Protein 7F61 (pdb70)

Sequence (407 aa):
RGFSAAWTAVLAALMALLIVATVLGNALVMLAFVADSSLRTQNNFFLLNLAISDFLVGAFCIPLYVPYVLTGRWTFGRGLCKLWLVVDYLLCTSKAFNIVLISYDRFLSVTRAVSYRAQQGDTRRAVRKMLLVWVLAFLLYGPAILSWEYLSGGSSIPEGHCYAEFFYNWYFLITASTLEFFTPFLSVTFFNLSIYLNIQRRTRLRLDGAREAAGRFRLSRDRKVAKSLAVIVSIFGLCWAPYTLLMIIRAACHGHCVPDYWYETSFWLLWANSAVNPVLYPLCHHSFRRAFTKLLCPQKLADLEDNWETLNDNLKVIEKADNAAQVKDALTKMRAAALDAQKATPPKLEDKSPDSPEMKDFRHGFDILVGQIDDALKLANEGKVKEAQAAAEQLKTTRNAYIQKYL

Radius of gyration: 27.39 Å; Cα contacts (8 Å, |Δi|>4): 488; chains: 2; bounding box: 40×100×42 Å

Organism: Homo sapiens (NCBI:txid9606)

InterPro domains:
  IPR000276 G protein-coupled receptor, rhodopsin-like [PF00001] (51-412)
  IPR000276 G protein-coupled receptor, rhodopsin-like [PR00237] (36-60)
  IPR000276 G protein-coupled receptor, rhodopsin-like [PR00237] (69-90)
  IPR000276 G protein-coupled receptor, rhodopsin-like [PR00237] (114-136)
  IPR000276 G protein-coupled receptor, rhodopsin-like [PR00237] (151-172)
  IPR000276 G protein-coupled receptor, rhodopsin-like [PR00237] (199-222)
  IPR000276 G protein-coupled receptor, rhodopsin-like [PR00237] (356-380)
  IPR000276 G protein-coupled receptor, rhodopsin-like [PR00237] (394-420)
  IPR000276 G protein-coupled receptor, rhodopsin-like [PS00237] (120-136)
  IPR003980 Histamine H3 receptor [PR01471] (1-19)
  IPR003980 Histamine H3 receptor [PR01471] (20-38)
  IPR003980 Histamine H3 receptor [PR01471] (167-187)
  IPR003980 Histamine H3 receptor [PR01471] (188-206)
  IPR003980 Histamine H3 receptor [PR01471] (241-256)
  IPR003980 Histamine H3 receptor [PR01471] (258-273)
  IPR003980 Histamine H3 receptor [PR01471] (324-350)
  IPR003980 Histamine H3 receptor [PR01471] (376-392)
  IPR017452 GPCR, rhodopsin-like, 7TM [PS50262] (51-412)

Structure (mmCIF, N/CA/C/O backbone):
data_7F61
#
_entry.id   7F61
#
_cell.length_a   71.124
_cell.length_b   165.624
_cell.length_c   42.651
_cell.angle_alpha   90.000
_cell.angle_beta   90.000
_cell.angle_gamma   90.000
#
_symmetry.space_group_name_H-M   'P 21 21 2'
#
loop_
_entity.id
_entity.type
_entity.pdbx_description
1 polymer 'Histamine H3 receptor'
2 polymer 'Soluble cytochrome b562'
3 non-polymer N-ethyl-3-fluoranyl-3-[3-fluoranyl-4-(pyrrolidin-1-ylmethyl)phenyl]cyclobutane-1-carboxamide
4 non-polymer CHOLESTEROL
5 water water
#
loop_
_atom_site.group_PDB
_atom_site.id
_atom_site.type_symbol
_atom_site.label_atom_id
_atom_site.label_alt_id
_atom_site.label_comp_id
_atom_site.label_asym_id
_atom_site.label_entity_id
_atom_site.label_seq_id
_atom_site.pdbx_PDB_ins_code
_atom_site.Cartn_x
_atom_site.Cartn_y
_atom_site.Cartn_z
_atom_site.occupancy
_atom_site.B_iso_or_equiv
_atom_site.auth_seq_id
_atom_site.auth_comp_id
_atom_site.auth_asym_id
_atom_site.auth_atom_id
_atom_site.pdbx_PDB_model_num
ATOM 1 N N . ARG A 1 1 ? -11.626 63.134 -3.912 1.000 49.270 27 ARG A N 1
ATOM 2 C CA . ARG A 1 1 ? -10.794 61.962 -3.577 1.000 44.840 27 ARG A CA 1
ATOM 3 C C . ARG A 1 1 ? -10.015 61.615 -4.833 1.000 40.730 27 ARG A C 1
ATOM 4 O O . ARG A 1 1 ? -9.602 62.549 -5.532 1.000 44.200 27 ARG A O 1
ATOM 12 N N . GLY A 1 2 ? -9.840 60.330 -5.109 1.000 40.750 28 GLY A N 1
ATOM 13 C CA . GLY A 1 2 ? -9.144 59.848 -6.315 1.000 44.490 28 GLY A CA 1
ATOM 14 C C . GLY A 1 2 ? -7.626 59.865 -6.188 1.000 44.360 28 GLY A C 1
ATOM 15 O O . GLY A 1 2 ? -7.079 60.042 -5.076 1.000 45.120 28 GLY A O 1
ATOM 16 N N . PHE A 1 3 ? -6.957 59.695 -7.324 1.000 47.290 29 PHE A N 1
ATOM 17 C CA . PHE A 1 3 ? -5.526 59.317 -7.412 1.000 43.210 29 PHE A CA 1
ATOM 18 C C . PHE A 1 3 ? -4.885 59.994 -8.624 1.000 37.630 29 PHE A C 1
ATOM 19 O O . PHE A 1 3 ? -5.542 60.174 -9.649 1.000 32.740 29 PHE A O 1
ATOM 27 N N . SER A 1 4 ? -3.613 60.352 -8.481 1.000 40.290 30 SER A N 1
ATOM 28 C CA . SER A 1 4 ? -2.713 60.805 -9.579 1.000 39.800 30 SER A CA 1
ATOM 29 C C . SER A 1 4 ? -2.636 59.737 -10.680 1.000 34.680 30 SER A C 1
ATOM 30 O O . SER A 1 4 ? -2.866 58.562 -10.375 1.000 32.330 30 SER A O 1
ATOM 33 N N . ALA A 1 5 ? -2.270 60.152 -11.898 1.000 36.520 31 ALA A N 1
ATOM 34 C CA . ALA A 1 5 ? -2.081 59.307 -13.102 1.000 35.270 31 ALA A CA 1
ATOM 35 C C . ALA A 1 5 ? -1.265 58.061 -12.750 1.000 37.050 31 ALA A C 1
ATOM 36 O O . ALA A 1 5 ? -1.769 56.943 -12.990 1.000 40.860 31 ALA A O 1
ATOM 38 N N . ALA A 1 6 ? -0.074 58.255 -12.168 1.000 38.020 32 ALA A N 1
ATOM 39 C CA . ALA A 1 6 ? 0.873 57.187 -11.762 1.000 36.860 32 ALA A CA 1
ATOM 40 C C . ALA A 1 6 ? 0.149 56.155 -10.890 1.000 37.380 32 ALA A C 1
ATOM 41 O O . ALA A 1 6 ? 0.324 54.962 -11.161 1.000 39.310 32 ALA A O 1
ATOM 43 N N . TRP A 1 7 ? -0.638 56.581 -9.891 1.000 37.010 33 TRP A N 1
ATOM 44 C CA . TRP A 1 7 ? -1.317 55.631 -8.964 1.000 36.880 33 TRP A CA 1
ATOM 45 C C . TRP A 1 7 ? -2.538 55.016 -9.639 1.000 35.740 33 TRP A C 1
ATOM 46 O O . TRP A 1 7 ? -2.782 53.809 -9.407 1.000 35.400 33 TRP A O 1
ATOM 57 N N . THR A 1 8 ? -3.267 55.754 -10.472 1.000 33.830 34 THR A N 1
ATOM 58 C CA . THR A 1 8 ? -4.478 55.137 -11.055 1.000 34.550 34 THR A CA 1
ATOM 59 C C . THR A 1 8 ? -4.014 54.014 -11.987 1.000 35.850 34 THR A C 1
ATOM 60 O O . THR A 1 8 ? -4.621 52.945 -11.909 1.000 42.580 34 THR A O 1
ATOM 64 N N . ALA A 1 9 ? -2.925 54.207 -12.740 1.000 38.090 35 ALA A N 1
ATOM 65 C CA . ALA A 1 9 ? -2.323 53.202 -13.666 1.000 38.810 35 ALA A CA 1
ATOM 66 C C . ALA A 1 9 ? -1.966 51.886 -12.946 1.000 34.720 35 ALA A C 1
ATOM 67 O O . ALA A 1 9 ? -2.245 50.813 -13.500 1.000 31.440 35 ALA A O 1
ATOM 69 N N . VAL A 1 10 ? -1.377 51.945 -11.754 1.000 36.240 36 VAL A N 1
ATOM 70 C CA . VAL A 1 10 ? -1.040 50.725 -10.947 1.000 40.210 36 VAL A CA 1
ATOM 71 C C . VAL A 1 10 ? -2.317 50.093 -10.351 1.000 38.320 36 VAL A C 1
ATOM 72 O O . VAL A 1 10 ? -2.411 48.844 -10.311 1.000 37.680 36 VAL A O 1
ATOM 76 N N . LEU A 1 11 ? -3.244 50.899 -9.842 1.000 33.670 37 LEU A N 1
ATOM 77 C CA . LEU A 1 11 ? -4.483 50.354 -9.231 1.000 36.340 37 LEU A CA 1
ATOM 78 C C . LEU A 1 11 ? -5.406 49.800 -10.335 1.000 33.760 37 LEU A C 1
ATOM 79 O O . LEU A 1 11 ? -5.944 48.693 -10.148 1.000 29.100 37 LEU A O 1
ATOM 84 N N . ALA A 1 12 ? -5.548 50.483 -11.471 1.000 33.220 38 ALA A N 1
ATOM 85 C CA . ALA A 1 12 ? -6.449 50.017 -12.557 1.000 34.350 38 ALA A CA 1
ATOM 86 C C . ALA A 1 12 ? -5.970 48.627 -12.995 1.000 35.230 38 ALA A C 1
ATOM 87 O O . ALA A 1 12 ? -6.810 47.713 -13.116 1.000 38.280 38 ALA A O 1
ATOM 89 N N . ALA A 1 13 ? -4.656 48.455 -13.159 1.000 36.190 39 ALA A N 1
ATOM 90 C CA . ALA A 1 13 ? -4.024 47.186 -13.590 1.000 33.550 39 ALA A CA 1
ATOM 91 C C . ALA A 1 13 ? -4.480 46.093 -12.632 1.000 31.240 39 ALA A C 1
ATOM 92 O O . ALA A 1 13 ? -4.921 45.055 -13.096 1.000 35.380 39 ALA A O 1
ATOM 94 N N . LEU A 1 14 ? -4.379 46.354 -11.334 1.000 30.870 40 LEU A N 1
ATOM 95 C CA . LEU A 1 14 ? -4.647 45.364 -10.262 1.000 31.090 40 LEU A CA 1
ATOM 96 C C . LEU A 1 14 ? -6.152 45.078 -10.168 1.000 29.200 40 LEU A C 1
ATOM 97 O O . LEU A 1 14 ? -6.516 43.919 -9.938 1.000 28.940 40 LEU A O 1
ATOM 102 N N . MET A 1 15 ? -6.978 46.117 -10.272 1.000 30.720 41 MET A N 1
ATOM 103 C CA . MET A 1 15 ? -8.466 46.051 -10.210 1.000 30.540 41 MET A CA 1
ATOM 104 C C . MET A 1 15 ? -8.968 45.166 -11.349 1.000 31.570 41 MET A C 1
ATOM 105 O O . MET A 1 15 ? -9.923 44.381 -11.125 1.000 30.780 41 MET A O 1
ATOM 110 N N . ALA A 1 16 ? -8.303 45.268 -12.506 1.000 30.270 42 ALA A N 1
ATOM 111 C CA . ALA A 1 16 ? -8.635 44.552 -13.755 1.000 28.990 42 ALA A CA 1
ATOM 112 C C . ALA A 1 16 ? -8.342 43.060 -13.561 1.000 28.840 42 ALA A C 1
ATOM 113 O O . ALA A 1 16 ? -9.224 42.243 -13.837 1.000 32.020 42 ALA A O 1
ATOM 115 N N . LEU A 1 17 ? -7.156 42.714 -13.073 1.000 31.200 43 LEU A N 1
ATOM 116 C CA . LEU A 1 17 ? -6.757 41.306 -12.808 1.000 34.570 43 LEU A CA 1
ATOM 117 C C . LEU A 1 17 ? -7.800 40.662 -11.905 1.000 31.720 43 LEU A C 1
ATOM 118 O O . LEU A 1 17 ? -8.172 39.511 -12.167 1.000 32.830 43 LEU A O 1
ATOM 123 N N . LEU A 1 18 ? -8.207 41.374 -10.854 1.000 30.030 44 LEU A N 1
ATOM 124 C CA . LEU A 1 18 ? -9.227 40.883 -9.894 1.000 30.340 44 LEU A CA 1
ATOM 125 C C . LEU A 1 18 ? -10.534 40.643 -10.673 1.000 29.930 44 LEU A C 1
ATOM 126 O O . LEU A 1 18 ? -11.120 39.550 -10.554 1.000 27.090 44 LEU A O 1
ATOM 131 N N . ILE A 1 19 ? -10.953 41.614 -11.481 1.000 27.320 45 ILE A N 1
ATOM 132 C CA . ILE A 1 19 ? -12.166 41.445 -12.317 1.000 28.500 45 ILE A CA 1
ATOM 133 C C . ILE A 1 19 ? -11.996 40.155 -13.125 1.000 27.860 45 ILE A C 1
ATOM 134 O O . ILE A 1 19 ? -12.857 39.260 -12.996 1.000 28.020 45 ILE A O 1
ATOM 139 N N . VAL A 1 20 ? -10.922 40.032 -13.906 1.000 27.900 46 VAL A N 1
ATOM 140 C CA . VAL A 1 20 ? -10.803 38.893 -14.869 1.000 29.990 46 VAL A CA 1
ATOM 141 C C . VAL A 1 20 ? -10.833 37.584 -14.058 1.000 29.170 46 VAL A C 1
ATOM 142 O O . VAL A 1 20 ? -11.543 36.627 -14.454 1.000 28.570 46 VAL A O 1
ATOM 146 N N . ALA A 1 21 ? -10.098 37.556 -12.950 1.000 27.320 47 ALA A N 1
ATOM 147 C CA . ALA A 1 21 ? -9.944 36.372 -12.091 1.000 27.380 47 ALA A CA 1
ATOM 148 C C . ALA A 1 21 ? -11.313 35.947 -11.557 1.000 28.660 47 ALA A C 1
ATOM 149 O O . ALA A 1 21 ? -11.595 34.747 -11.589 1.000 29.420 47 ALA A O 1
ATOM 151 N N . THR A 1 22 ? -12.129 36.897 -11.084 1.000 33.160 48 THR A N 1
ATOM 152 C CA . THR A 1 22 ? -13.464 36.652 -10.452 1.000 34.580 48 THR A CA 1
ATOM 153 C C . THR A 1 22 ? -14.418 36.122 -11.522 1.000 35.730 48 THR A C 1
ATOM 154 O O . THR A 1 22 ? -15.072 35.089 -11.295 1.000 36.090 48 THR A O 1
ATOM 158 N N . VAL A 1 23 ? -14.469 36.825 -12.651 1.000 36.080 49 VAL A N 1
ATOM 159 C CA . VAL A 1 23 ? -15.360 36.502 -13.796 1.000 35.140 49 VAL A CA 1
ATOM 160 C C . VAL A 1 23 ? -14.967 35.139 -14.375 1.000 33.700 49 VAL A C 1
ATOM 161 O O . VAL A 1 23 ? -15.853 34.278 -14.444 1.000 32.570 49 VAL A O 1
ATOM 165 N N . LEU A 1 24 ? -13.705 34.933 -14.755 1.000 33.990 50 LEU A N 1
ATOM 166 C CA . LEU A 1 24 ? -13.282 33.643 -15.369 1.000 38.870 50 LEU A CA 1
ATOM 167 C C . LEU A 1 24 ? -13.536 32.511 -14.365 1.000 38.180 50 LEU A C 1
ATOM 168 O O . LEU A 1 24 ? -14.191 31.523 -14.770 1.000 41.750 50 LEU A O 1
ATOM 173 N N . GLY A 1 25 ? -13.107 32.689 -13.109 1.000 34.730 51 GLY A N 1
ATOM 174 C CA . GLY A 1 25 ? -13.219 31.700 -12.024 1.000 34.930 51 GLY A CA 1
ATOM 175 C C . GLY A 1 25 ? -14.644 31.207 -11.821 1.000 34.570 51 GLY A C 1
ATOM 176 O O . GLY A 1 25 ? -14.835 29.994 -11.660 1.000 38.430 51 GLY A O 1
ATOM 177 N N . ASN A 1 26 ? -15.631 32.095 -11.831 1.000 32.950 52 ASN A N 1
ATOM 178 C CA . ASN A 1 26 ? -17.047 31.724 -11.568 1.000 33.470 52 ASN A CA 1
ATOM 179 C C . ASN A 1 26 ? -17.767 31.270 -12.844 1.000 31.710 52 ASN A C 1
ATOM 180 O O . ASN A 1 26 ? -18.670 30.425 -12.718 1.000 32.720 52 ASN A O 1
ATOM 185 N N . ALA A 1 27 ? -17.401 31.790 -14.014 1.000 30.430 53 ALA A N 1
ATOM 186 C CA . ALA A 1 27 ? -17.858 31.235 -15.312 1.000 33.570 53 ALA A CA 1
ATOM 187 C C . ALA A 1 27 ? -17.417 29.769 -15.386 1.000 34.580 53 ALA A C 1
ATOM 188 O O . ALA A 1 27 ? -18.256 28.900 -15.670 1.000 35.210 53 ALA A O 1
ATOM 190 N N . LEU A 1 28 ? -16.140 29.503 -15.124 1.000 32.600 54 LEU A N 1
ATOM 191 C CA . LEU A 1 28 ? -15.617 28.119 -15.131 1.000 32.540 54 LEU A CA 1
ATOM 192 C C . LEU A 1 28 ? -16.445 27.280 -14.158 1.000 31.130 54 LEU A C 1
ATOM 193 O O . LEU A 1 28 ? -16.745 26.140 -14.478 1.000 29.390 54 LEU A O 1
ATOM 198 N N . VAL A 1 29 ? -16.770 27.802 -12.977 1.000 32.460 55 VAL A N 1
ATOM 199 C CA . VAL A 1 29 ? -17.541 27.003 -11.982 1.000 30.880 55 VAL A CA 1
ATOM 200 C C . VAL A 1 29 ? -18.910 26.716 -12.613 1.000 28.390 55 VAL A C 1
ATOM 201 O O . VAL A 1 29 ? -19.260 25.559 -12.656 1.000 30.070 55 VAL A O 1
ATOM 205 N N . MET A 1 30 ? -19.599 27.717 -13.156 1.000 26.010 56 MET A N 1
ATOM 206 C CA . MET A 1 30 ? -20.943 27.558 -13.779 1.000 27.310 56 MET A CA 1
ATOM 207 C C . MET A 1 30 ? -20.898 26.577 -14.973 1.000 29.660 56 MET A C 1
ATOM 208 O O . MET A 1 30 ? -21.733 25.655 -15.013 1.000 30.450 56 MET A O 1
ATOM 213 N N . LEU A 1 31 ? -19.909 26.680 -15.859 1.000 32.300 57 LEU A N 1
ATOM 214 C CA . LEU A 1 31 ? -19.694 25.721 -16.976 1.000 35.600 57 LEU A CA 1
ATOM 215 C C . LEU A 1 31 ? -19.475 24.275 -16.477 1.000 35.990 57 LEU A C 1
ATOM 216 O O . LEU A 1 31 ? -19.706 23.333 -17.271 1.000 38.600 57 LEU A O 1
ATOM 221 N N . ALA A 1 32 ? -18.997 24.049 -15.251 1.000 38.180 58 ALA A N 1
ATOM 222 C CA . ALA A 1 32 ? -18.789 22.680 -14.706 1.000 36.190 58 ALA A CA 1
ATOM 223 C C . ALA A 1 32 ? -20.136 22.060 -14.297 1.000 36.790 58 ALA A C 1
ATOM 224 O O . ALA A 1 32 ? -20.214 20.817 -14.305 1.000 42.540 58 ALA A O 1
ATOM 226 N N . PHE A 1 33 ? -21.154 22.875 -13.971 1.000 36.160 59 PHE A N 1
ATOM 227 C CA . PHE A 1 33 ? -22.541 22.418 -13.683 1.000 40.070 59 PHE A CA 1
ATOM 228 C C . PHE A 1 33 ? -23.141 21.896 -14.978 1.000 40.100 59 PHE A C 1
ATOM 229 O O . PHE A 1 33 ? -23.805 20.870 -14.938 1.000 49.520 59 PHE A O 1
ATOM 237 N N . VAL A 1 34 ? -22.878 22.593 -16.079 1.000 41.630 60 VAL A N 1
ATOM 238 C CA . VAL A 1 34 ? -23.248 22.197 -17.469 1.000 38.320 60 VAL A CA 1
ATOM 239 C C . VAL A 1 34 ? -22.584 20.855 -17.809 1.000 38.370 60 VAL A C 1
ATOM 240 O O . VAL A 1 34 ? -23.310 19.948 -18.224 1.000 48.120 60 VAL A O 1
ATOM 244 N N . ALA A 1 35 ? -21.274 20.706 -17.614 1.000 37.120 61 ALA A N 1
ATOM 245 C CA . ALA A 1 35 ? -20.494 19.525 -18.067 1.000 37.630 61 ALA A CA 1
ATOM 246 C C . ALA A 1 35 ? -20.887 18.251 -17.307 1.000 39.340 61 ALA A C 1
ATOM 247 O O . ALA A 1 35 ? -20.818 17.166 -17.918 1.000 39.220 61 ALA A O 1
ATOM 249 N N . ASP A 1 36 ? -21.253 18.353 -16.025 1.000 41.770 62 ASP A N 1
ATOM 250 C CA . ASP A 1 36 ? -21.389 17.181 -15.119 1.000 40.840 62 ASP A CA 1
ATOM 251 C C . ASP A 1 36 ? -22.738 17.227 -14.408 1.000 40.180 62 ASP A C 1
ATOM 252 O O . ASP A 1 36 ? -22.911 18.034 -13.500 1.000 44.890 62 ASP A O 1
ATOM 257 N N . SER A 1 37 ? -23.637 16.333 -14.782 1.000 41.110 63 SER A N 1
ATOM 258 C CA . SER A 1 37 ? -25.024 16.278 -14.266 1.000 37.410 63 SER A CA 1
ATOM 259 C C . SER A 1 37 ? -25.046 15.498 -12.956 1.000 36.820 63 SER A C 1
ATOM 260 O O . SER A 1 37 ? -26.131 15.294 -12.407 1.000 39.760 63 SER A O 1
ATOM 263 N N . SER A 1 38 ? -23.886 15.104 -12.456 1.000 37.070 64 SER A N 1
ATOM 264 C CA . SER A 1 38 ? -23.858 14.440 -11.135 1.000 39.840 64 SER A CA 1
ATOM 265 C C . SER A 1 38 ? -23.808 15.525 -10.063 1.000 41.230 64 SER A C 1
ATOM 266 O O . SER A 1 38 ? -23.945 15.183 -8.887 1.000 48.260 64 SER A O 1
ATOM 269 N N . LEU A 1 39 ? -23.596 16.775 -10.485 1.000 40.020 65 LEU A N 1
ATOM 270 C CA . LEU A 1 39 ? -23.558 17.933 -9.561 1.000 39.780 65 LEU A CA 1
ATOM 271 C C . LEU A 1 39 ? -24.984 18.394 -9.296 1.000 39.800 65 LEU A C 1
ATOM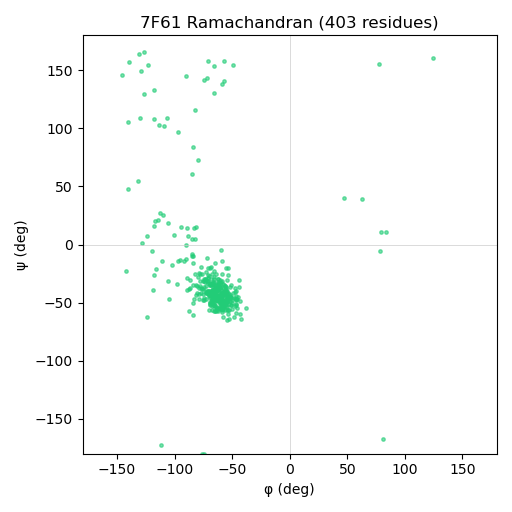 272 O O . LEU A 1 39 ? -25.159 19.505 -8.807 1.000 43.210 65 LEU A O 1
ATOM 277 N N . ARG A 1 40 ? -25.961 17.571 -9.647 1.000 45.670 66 ARG A N 1
ATOM 278 C CA . ARG A 1 40 ? -27.379 17.924 -9.424 1.000 45.210 66 ARG A CA 1
ATOM 279 C C . ARG A 1 40 ? -27.743 17.541 -8.001 1.000 40.640 66 ARG A C 1
ATOM 280 O O . ARG A 1 40 ? -28.645 16.722 -7.832 1.000 42.140 66 ARG A O 1
ATOM 288 N N . THR A 1 41 ? -27.062 18.140 -7.033 1.000 36.160 67 THR A N 1
ATOM 289 C CA . THR A 1 41 ? -27.352 17.866 -5.611 1.000 34.720 67 THR A CA 1
ATOM 290 C C . THR A 1 41 ? -27.676 19.188 -4.921 1.000 33.020 67 THR A C 1
ATOM 291 O O . THR A 1 41 ? -27.224 20.214 -5.415 1.000 29.640 67 THR A O 1
ATOM 295 N N . GLN A 1 42 ? -28.448 19.142 -3.839 1.000 33.960 68 GLN A N 1
ATOM 296 C CA . GLN A 1 42 ? -28.805 20.358 -3.052 1.000 35.300 68 GLN A CA 1
ATOM 297 C C . GLN A 1 42 ? -27.539 21.081 -2.565 1.000 34.120 68 GLN A C 1
ATOM 298 O O . GLN A 1 42 ? -27.457 22.330 -2.714 1.000 32.390 68 GLN A O 1
ATOM 304 N N . ASN A 1 43 ? -26.626 20.343 -1.932 1.000 33.500 69 ASN A N 1
ATOM 305 C CA . ASN A 1 43 ? -25.323 20.870 -1.453 1.000 36.570 69 ASN A CA 1
ATOM 306 C C . ASN A 1 43 ? -24.636 21.586 -2.614 1.000 33.320 69 ASN A C 1
ATOM 307 O O . ASN A 1 43 ? -24.203 22.731 -2.443 1.000 30.600 69 ASN A O 1
ATOM 312 N N . ASN A 1 44 ? -24.579 20.942 -3.777 1.000 32.930 70 ASN A N 1
ATOM 313 C CA . ASN A 1 44 ? -23.898 21.513 -4.964 1.000 29.630 70 ASN A CA 1
ATOM 314 C C . ASN A 1 44 ? -24.634 22.790 -5.386 1.000 27.960 70 ASN A C 1
ATOM 315 O O . ASN A 1 44 ? -23.948 23.828 -5.569 1.000 30.010 70 ASN A O 1
ATOM 320 N N . PHE A 1 45 ? -25.966 22.757 -5.496 1.000 27.180 71 PHE A N 1
ATOM 321 C CA . PHE A 1 45 ? -26.778 23.949 -5.871 1.000 27.640 71 PHE A CA 1
ATOM 322 C C . PHE A 1 45 ? -26.520 25.125 -4.913 1.000 25.600 71 PHE A C 1
ATOM 323 O O . PHE A 1 45 ? -26.487 26.263 -5.373 1.000 22.390 71 PHE A O 1
ATOM 331 N N . PHE A 1 46 ? -26.301 24.875 -3.620 1.000 27.330 72 PHE A N 1
ATOM 332 C CA . PHE A 1 46 ? -26.016 25.930 -2.619 1.000 28.130 72 PHE A CA 1
ATOM 333 C C . PHE A 1 46 ? -24.663 26.566 -2.947 1.000 29.770 72 PHE A C 1
ATOM 334 O O . PHE A 1 46 ? -24.521 27.798 -2.804 1.000 33.040 72 PHE A O 1
ATOM 342 N N . LEU A 1 47 ? -23.710 25.780 -3.445 1.000 31.170 73 LEU A N 1
ATOM 343 C CA . LEU A 1 47 ? -22.389 26.294 -3.915 1.000 29.790 73 LEU A CA 1
ATOM 344 C C . LEU A 1 47 ? -22.535 27.043 -5.244 1.000 28.570 73 LEU A C 1
ATOM 345 O O . LEU A 1 47 ? -21.877 28.105 -5.371 1.000 25.120 73 LEU A O 1
ATOM 350 N N . LEU A 1 48 ? -23.356 26.522 -6.177 1.000 27.750 74 LEU A N 1
ATOM 351 C CA . LEU A 1 48 ? -23.707 27.210 -7.459 1.000 26.930 74 LEU A CA 1
ATOM 352 C C . LEU A 1 48 ? -24.228 28.609 -7.121 1.000 25.800 74 LEU A C 1
ATOM 353 O O . LEU A 1 48 ? -23.846 29.558 -7.796 1.000 25.450 74 LEU A O 1
ATOM 358 N N . ASN A 1 49 ? -25.063 28.719 -6.084 1.000 27.510 75 ASN A N 1
ATOM 359 C CA . ASN A 1 49 ? -25.701 29.988 -5.650 1.000 28.800 75 ASN A CA 1
ATOM 360 C C . ASN A 1 49 ? -24.613 30.987 -5.271 1.000 29.450 75 ASN A C 1
ATOM 361 O O . ASN A 1 49 ? -24.715 32.147 -5.689 1.000 30.400 75 ASN A O 1
ATOM 366 N N . LEU A 1 50 ? -23.607 30.521 -4.523 1.000 29.820 76 LEU A N 1
ATOM 367 C CA . LEU A 1 50 ? -22.430 31.318 -4.091 1.000 29.140 76 LEU A CA 1
ATOM 368 C C . LEU A 1 50 ? -21.644 31.792 -5.324 1.000 29.380 76 LEU A C 1
ATOM 369 O O . LEU A 1 50 ? -21.272 32.978 -5.355 1.000 29.980 76 LEU A O 1
ATOM 374 N N . ALA A 1 51 ? -21.409 30.905 -6.300 1.000 28.770 77 ALA A N 1
ATOM 375 C CA . ALA A 1 51 ? -20.704 31.197 -7.574 1.000 29.760 77 ALA A CA 1
ATOM 376 C C . ALA A 1 51 ? -21.472 32.231 -8.414 1.000 30.550 77 ALA A C 1
ATOM 377 O O . ALA A 1 51 ? -20.807 33.086 -9.028 1.000 33.350 77 ALA A O 1
ATOM 379 N N . ILE A 1 52 ? -22.804 32.190 -8.451 1.000 30.640 78 ILE A N 1
ATOM 380 C CA . ILE A 1 52 ? -23.596 33.251 -9.140 1.000 33.310 78 ILE A CA 1
ATOM 381 C C . ILE A 1 52 ? -23.309 34.611 -8.484 1.000 31.570 78 ILE A C 1
ATOM 382 O O . ILE A 1 52 ? -22.991 35.564 -9.206 1.000 30.910 78 ILE A O 1
ATOM 387 N N . SER A 1 53 ? -23.471 34.719 -7.168 1.000 30.450 79 SER A N 1
ATOM 388 C CA . SER A 1 53 ? -23.246 35.989 -6.434 1.000 32.200 79 SER A CA 1
ATOM 389 C C . SER A 1 53 ? -21.859 36.527 -6.798 1.000 30.390 79 SER A C 1
ATOM 390 O O . SER A 1 53 ? -21.723 37.762 -7.024 1.000 29.710 79 SER A O 1
ATOM 393 N N . ASP A 1 54 ? -20.883 35.615 -6.784 1.000 30.550 80 ASP A N 1
ATOM 394 C CA . ASP A 1 54 ? -19.434 35.864 -6.998 1.000 30.870 80 ASP A CA 1
ATOM 395 C C . ASP A 1 54 ? -19.230 36.356 -8.426 1.000 28.060 80 ASP A C 1
ATOM 396 O O . ASP A 1 54 ? -18.550 37.401 -8.633 1.000 25.100 80 ASP A O 1
ATOM 401 N N . PHE A 1 55 ? -19.849 35.667 -9.373 1.000 26.540 81 PHE A N 1
ATOM 402 C CA . PHE A 1 55 ? -19.831 36.102 -10.788 1.000 28.650 81 PHE A CA 1
ATOM 403 C C . PHE A 1 55 ? -20.254 37.568 -10.867 1.000 29.130 81 PHE A C 1
ATOM 404 O O . PHE A 1 55 ? -19.617 38.335 -11.598 1.000 29.380 81 PHE A O 1
ATOM 412 N N . LEU A 1 56 ? -21.319 37.939 -10.152 1.000 30.650 82 LEU A N 1
ATOM 413 C CA . LEU A 1 56 ? -21.947 39.277 -10.285 1.000 30.350 82 LEU A CA 1
ATOM 414 C C . LEU A 1 56 ? -21.060 40.319 -9.600 1.000 28.340 82 LEU A C 1
ATOM 415 O O . LEU A 1 56 ? -20.977 41.444 -10.128 1.000 29.880 82 LEU A O 1
ATOM 420 N N . VAL A 1 57 ? -20.423 39.981 -8.479 1.000 25.380 83 VAL A N 1
ATOM 421 C CA . VAL A 1 57 ? -19.445 40.903 -7.832 1.000 26.480 83 VAL A CA 1
ATOM 422 C C . VAL A 1 57 ? -18.361 41.246 -8.878 1.000 29.620 83 VAL A C 1
ATOM 423 O O . VAL A 1 57 ? -17.985 42.451 -9.011 1.000 34.580 83 VAL A O 1
ATOM 427 N N . GLY A 1 58 ? -17.911 40.252 -9.646 1.000 28.860 84 GLY A N 1
ATOM 428 C CA . GLY A 1 58 ? -16.887 40.430 -10.686 1.000 29.200 84 GLY A CA 1
ATOM 429 C C . GLY A 1 58 ? -17.414 41.156 -11.903 1.000 29.440 84 GLY A C 1
ATOM 430 O O . GLY A 1 58 ? -16.723 42.067 -12.367 1.000 30.490 84 GLY A O 1
ATOM 431 N N . ALA A 1 59 ? -18.580 40.760 -12.413 1.000 30.850 85 ALA A N 1
ATOM 432 C CA . ALA A 1 59 ? -19.128 41.258 -13.699 1.000 32.290 85 ALA A CA 1
ATOM 433 C C . ALA A 1 59 ? -19.781 42.625 -13.529 1.000 33.670 85 ALA A C 1
ATOM 434 O O . ALA A 1 59 ? -19.776 43.362 -14.537 1.000 34.820 85 ALA A O 1
ATOM 436 N N . PHE A 1 60 ? -20.306 42.954 -12.340 1.000 32.770 86 PHE A N 1
ATOM 437 C CA . PHE A 1 60 ? -21.181 44.138 -12.148 1.000 33.000 86 PHE A CA 1
ATOM 438 C C . PHE A 1 60 ? -20.633 45.069 -11.058 1.000 35.010 86 PHE A C 1
ATOM 439 O O . PHE A 1 60 ? -20.289 46.213 -11.380 1.000 37.080 86 PHE A O 1
ATOM 447 N N . CYS A 1 61 ? -20.521 44.609 -9.811 1.000 37.760 87 CYS A N 1
ATOM 448 C CA . CYS A 1 61 ? -20.181 45.459 -8.628 1.000 35.320 87 CYS A CA 1
ATOM 449 C C . CYS A 1 61 ? -18.770 46.044 -8.692 1.000 32.200 87 CYS A C 1
ATOM 450 O O . CYS A 1 61 ? -18.649 47.242 -8.461 1.000 30.430 87 CYS A O 1
ATOM 453 N N . ILE A 1 62 ? -17.721 45.254 -8.904 1.000 31.430 88 ILE A N 1
ATOM 454 C CA . ILE A 1 62 ? -16.344 45.843 -8.959 1.000 33.250 88 ILE A CA 1
ATOM 455 C C . ILE A 1 62 ? -16.235 46.819 -10.138 1.000 32.830 88 ILE A C 1
ATOM 456 O O . ILE A 1 62 ? -15.894 47.989 -9.938 1.000 31.010 88 ILE A O 1
ATOM 461 N N . PRO A 1 63 ? -16.543 46.407 -11.394 1.000 31.660 89 PRO A N 1
ATOM 462 C CA . PRO A 1 63 ? -16.462 47.309 -12.543 1.000 32.650 89 PRO A CA 1
ATOM 463 C C . PRO A 1 63 ? -17.098 48.696 -12.379 1.000 35.430 89 PRO A C 1
ATOM 464 O O . PRO A 1 63 ? -16.440 49.641 -12.782 1.000 41.730 89 PRO A O 1
ATOM 468 N N . LEU A 1 64 ? -18.307 48.820 -11.814 1.000 34.610 90 LEU A N 1
ATOM 469 C CA . LEU A 1 64 ? -18.959 50.155 -11.687 1.000 34.170 90 LEU A CA 1
ATOM 470 C C . LEU A 1 64 ? -18.249 51.006 -10.629 1.000 34.220 90 LEU A C 1
ATOM 471 O O . LEU A 1 64 ? -18.327 52.233 -10.720 1.000 34.440 90 LEU A O 1
ATOM 476 N N . TYR A 1 65 ? -17.594 50.387 -9.651 1.000 35.140 91 TYR A N 1
ATOM 477 C CA . TYR A 1 65 ? -16.937 51.098 -8.524 1.000 34.060 91 TYR A CA 1
ATOM 478 C C . TYR A 1 65 ? -15.544 51.569 -8.946 1.000 32.720 91 TYR A C 1
ATOM 479 O O . TYR A 1 65 ? -15.138 52.642 -8.461 1.000 33.960 91 TYR A O 1
ATOM 488 N N . VAL A 1 66 ? -14.840 50.808 -9.788 1.000 33.580 92 VAL A N 1
ATOM 489 C CA . VAL A 1 66 ? -13.447 51.136 -10.233 1.000 36.140 92 VAL A CA 1
ATOM 490 C C . VAL A 1 66 ? -13.347 52.638 -10.551 1.000 35.080 92 VAL A C 1
ATOM 491 O O . VAL A 1 66 ? -12.649 53.378 -9.845 1.000 32.670 92 VAL A O 1
ATOM 495 N N . PRO A 1 67 ? -14.072 53.166 -11.572 1.000 31.350 93 PRO A N 1
ATOM 496 C CA . PRO A 1 67 ? -13.977 54.579 -11.930 1.000 30.380 93 PRO A CA 1
ATOM 497 C C . PRO A 1 67 ? -14.211 55.546 -10.766 1.000 33.080 93 PRO A C 1
ATOM 498 O O . PRO A 1 67 ? -13.715 56.656 -10.835 1.000 37.460 93 PRO A O 1
ATOM 502 N N . TYR A 1 68 ? -14.965 55.112 -9.751 1.000 32.790 94 TYR A N 1
ATOM 503 C CA . TYR A 1 68 ? -15.470 55.956 -8.643 1.000 29.880 94 TYR A CA 1
ATOM 504 C C . TYR A 1 68 ? -14.375 56.086 -7.586 1.000 29.490 94 TYR A C 1
ATOM 505 O O . TYR A 1 68 ? -14.125 57.233 -7.192 1.000 28.930 94 TYR A O 1
ATOM 514 N N . VAL A 1 69 ? -13.717 54.992 -7.175 1.000 28.810 95 VAL A N 1
ATOM 515 C CA . VAL A 1 69 ? -12.499 55.097 -6.301 1.000 31.650 95 VAL A CA 1
ATOM 516 C C . VAL A 1 69 ? -11.382 55.822 -7.056 1.000 30.860 95 VAL A C 1
ATOM 517 O O . VAL A 1 69 ? -10.729 56.659 -6.459 1.000 32.140 95 VAL A O 1
ATOM 521 N N . LEU A 1 70 ? -11.154 55.509 -8.325 1.000 34.030 96 LEU A N 1
ATOM 522 C CA . LEU A 1 70 ? -9.975 56.049 -9.049 1.000 35.120 96 LEU A CA 1
ATOM 523 C C . LEU A 1 70 ? -10.071 57.574 -9.168 1.000 36.230 96 LEU A C 1
ATOM 524 O O . LEU A 1 70 ? -9.026 58.230 -9.027 1.000 39.820 96 LEU A O 1
ATOM 529 N N . THR A 1 71 ? -11.264 58.113 -9.429 1.000 35.630 97 THR A N 1
ATOM 530 C CA . THR A 1 71 ? -11.479 59.537 -9.794 1.000 35.510 97 THR A CA 1
ATOM 531 C C . THR A 1 71 ? -12.213 60.291 -8.675 1.000 38.960 97 THR A C 1
ATOM 532 O O . THR A 1 71 ? -12.269 61.548 -8.762 1.000 44.730 97 THR A O 1
ATOM 536 N N . GLY A 1 72 ? -12.801 59.584 -7.703 1.000 37.140 98 GLY A N 1
ATOM 537 C CA . GLY A 1 72 ? -13.646 60.196 -6.658 1.000 37.650 98 GLY A CA 1
ATOM 538 C C . GLY A 1 72 ? -15.068 60.551 -7.108 1.000 38.860 98 GLY A C 1
ATOM 539 O O . GLY A 1 72 ? -15.826 60.950 -6.241 1.000 37.940 98 GLY A O 1
ATOM 540 N N . ARG A 1 73 ? -15.461 60.415 -8.384 1.000 44.500 99 ARG A N 1
ATOM 541 C CA . ARG A 1 73 ? -16.816 60.831 -8.859 1.000 48.740 99 ARG A CA 1
ATOM 542 C C . ARG A 1 73 ? -17.619 59.637 -9.389 1.000 44.640 99 ARG A C 1
ATOM 543 O O . ARG A 1 73 ? -17.112 58.886 -10.232 1.000 42.200 99 ARG A O 1
ATOM 551 N N . TRP A 1 74 ? -18.874 59.519 -8.963 1.000 41.530 100 TRP A N 1
ATOM 552 C CA . TRP A 1 74 ? -19.866 58.625 -9.606 1.000 38.650 100 TRP A CA 1
ATOM 553 C C . TRP A 1 74 ? -20.449 59.347 -10.822 1.000 37.110 100 TRP A C 1
ATOM 554 O O . TRP A 1 74 ? -21.085 60.352 -10.608 1.000 36.230 100 TRP A O 1
ATOM 565 N N . THR A 1 75 ? -20.252 58.867 -12.050 1.000 39.280 101 THR A N 1
ATOM 566 C CA . THR A 1 75 ? -20.587 59.636 -13.284 1.000 40.310 101 THR A CA 1
ATOM 567 C C . THR A 1 75 ? -21.789 59.031 -14.016 1.000 41.990 101 THR A C 1
ATOM 568 O O . THR A 1 75 ? -21.871 59.228 -15.245 1.000 42.750 101 THR A O 1
ATOM 572 N N . PHE A 1 76 ? -22.678 58.326 -13.314 1.000 42.510 102 PHE A N 1
ATOM 573 C CA . PHE A 1 76 ? -23.664 57.400 -13.932 1.000 42.780 102 PHE A CA 1
ATOM 574 C C . PHE A 1 76 ? -25.108 57.759 -13.543 1.000 41.880 102 PHE A C 1
ATOM 575 O O . PHE A 1 76 ? -26.023 56.993 -13.895 1.000 39.270 102 PHE A O 1
ATOM 583 N N . GLY A 1 77 ? -25.313 58.889 -12.861 1.000 38.450 103 GLY A N 1
ATOM 584 C CA . GLY A 1 77 ? -26.626 59.298 -12.338 1.000 38.730 103 GLY A CA 1
ATOM 585 C C . GLY A 1 77 ? -26.979 58.527 -11.085 1.000 38.730 103 GLY A C 1
ATOM 586 O O . GLY A 1 77 ? -26.462 57.414 -10.930 1.000 36.440 103 GLY A O 1
ATOM 587 N N . ARG A 1 78 ? -27.845 59.084 -10.231 1.000 42.590 104 ARG A N 1
ATOM 588 C CA . ARG A 1 78 ? -28.248 58.441 -8.951 1.000 47.090 104 ARG A CA 1
ATOM 589 C C . ARG A 1 78 ? -29.084 57.184 -9.264 1.000 44.770 104 ARG A C 1
ATOM 590 O O . ARG A 1 78 ? -28.923 56.193 -8.529 1.000 46.700 104 ARG A O 1
ATOM 598 N N . GLY A 1 79 ? -29.889 57.163 -10.334 1.000 42.850 105 GLY A N 1
ATOM 599 C CA . GLY A 1 79 ? -30.637 55.948 -10.743 1.000 40.590 105 GLY A CA 1
ATOM 600 C C . GLY A 1 79 ? -29.764 54.693 -10.737 1.000 39.740 105 GLY A C 1
ATOM 601 O O . GLY A 1 79 ? -30.073 53.728 -10.004 1.000 32.460 105 GLY A O 1
ATOM 602 N N . LEU A 1 80 ? -28.686 54.704 -11.521 1.000 41.600 106 LEU A N 1
ATOM 603 C CA . LEU A 1 80 ? -27.713 53.583 -11.608 1.000 40.140 106 LEU A CA 1
ATOM 604 C C . LEU A 1 80 ? -26.945 53.449 -10.284 1.000 36.970 106 LEU A C 1
ATOM 605 O O . LEU A 1 80 ? -26.435 52.361 -10.022 1.000 33.530 106 LEU A O 1
ATOM 610 N N . CYS A 1 81 ? -26.826 54.525 -9.498 1.000 39.330 107 CYS A N 1
ATOM 611 C CA . CYS A 1 81 ? -26.238 54.489 -8.132 1.000 37.560 107 CYS A CA 1
ATOM 612 C C . CYS A 1 81 ? -27.107 53.563 -7.282 1.000 39.370 107 CYS A C 1
ATOM 613 O O . CYS A 1 81 ? -26.546 52.626 -6.667 1.000 40.760 107 CYS A O 1
ATOM 616 N N . LYS A 1 82 ? -28.428 53.767 -7.301 1.000 37.270 108 LYS A N 1
ATOM 617 C CA . LYS A 1 82 ? -29.359 52.989 -6.446 1.000 39.170 108 LYS A CA 1
ATOM 618 C C . LYS A 1 82 ? -29.293 51.517 -6.855 1.000 37.440 108 LYS A C 1
ATOM 619 O O . LYS A 1 82 ? -29.218 50.650 -5.957 1.000 37.660 108 LYS A O 1
ATOM 625 N N . LEU A 1 83 ? -29.316 51.230 -8.158 1.000 34.940 109 LEU A N 1
ATOM 626 C CA . LEU A 1 83 ? -29.254 49.826 -8.632 1.000 34.060 109 LEU A CA 1
ATOM 627 C C . LEU A 1 83 ? -27.945 49.157 -8.164 1.000 33.940 109 LEU A C 1
ATOM 628 O O . LEU A 1 83 ? -27.981 48.019 -7.665 1.000 32.250 109 LEU A O 1
ATOM 633 N N . TRP A 1 84 ? -26.812 49.814 -8.378 1.000 33.600 110 TRP A N 1
ATOM 634 C CA . TRP A 1 84 ? -25.486 49.279 -7.985 1.000 34.340 110 TRP A CA 1
ATOM 635 C C . TRP A 1 84 ? -25.472 49.060 -6.450 1.000 33.500 110 TRP A C 1
ATOM 636 O O . TRP A 1 84 ? -25.102 47.948 -6.010 1.000 33.830 110 TRP A O 1
ATOM 647 N N . LEU A 1 85 ? -25.928 50.041 -5.667 1.000 29.590 111 LEU A N 1
ATOM 648 C CA . LEU A 1 85 ? -26.087 49.923 -4.193 1.000 31.200 111 LEU A CA 1
ATOM 649 C C . LEU A 1 85 ? -26.951 48.697 -3.856 1.000 33.330 111 LEU A C 1
ATOM 650 O O . LEU A 1 85 ? -26.485 47.828 -3.081 1.000 31.550 111 LEU A O 1
ATOM 655 N N . VAL A 1 86 ? -28.172 48.610 -4.396 1.000 33.530 112 VAL A N 1
ATOM 656 C CA . VAL A 1 86 ? -29.083 47.468 -4.091 1.000 32.040 112 VAL A CA 1
ATOM 657 C C . VAL A 1 86 ? -28.290 46.175 -4.315 1.000 31.290 112 VAL A C 1
ATOM 658 O O . VAL A 1 86 ? -28.208 45.350 -3.392 1.000 34.300 112 VAL A O 1
ATOM 662 N N . VAL A 1 87 ? -27.669 46.042 -5.476 1.000 30.410 113 VAL A N 1
ATOM 663 C CA . VAL A 1 87 ? -27.002 44.778 -5.899 1.000 31.620 113 VAL A CA 1
ATOM 664 C C . VAL A 1 87 ? -25.775 44.499 -5.020 1.000 33.460 113 VAL A C 1
ATOM 665 O O . VAL A 1 87 ? -25.562 43.325 -4.680 1.000 36.980 113 VAL A O 1
ATOM 669 N N . ASP A 1 88 ? -24.991 45.507 -4.645 1.000 32.650 114 ASP A N 1
ATOM 670 C CA . ASP A 1 88 ? -23.809 45.261 -3.783 1.000 32.000 114 ASP A CA 1
ATOM 671 C C . ASP A 1 88 ? -24.270 44.803 -2.400 1.000 32.650 114 ASP A C 1
ATOM 672 O O . ASP A 1 88 ? -23.667 43.847 -1.890 1.000 33.250 114 ASP A O 1
ATOM 677 N N . TYR A 1 89 ? -25.301 45.442 -1.814 1.000 36.080 115 TYR A N 1
ATOM 678 C CA . TYR A 1 89 ? -25.829 45.120 -0.446 1.000 31.680 115 TYR A CA 1
ATOM 679 C C . TYR A 1 89 ? -26.514 43.753 -0.511 1.000 29.960 115 TYR A C 1
ATOM 680 O O . TYR A 1 89 ? -26.379 42.952 0.425 1.000 30.750 115 TYR A O 1
ATOM 689 N N . LEU A 1 90 ? -27.129 43.449 -1.649 1.000 30.140 116 LEU A N 1
ATOM 690 C CA . LEU A 1 90 ? -27.822 42.155 -1.885 1.000 30.850 116 LEU A CA 1
ATOM 691 C C . LEU A 1 90 ? -26.822 40.988 -1.931 1.000 29.220 116 LEU A C 1
ATOM 692 O O . LEU A 1 90 ? -27.067 39.956 -1.282 1.000 27.940 116 LEU A O 1
ATOM 697 N N . LEU A 1 91 ? -25.756 41.120 -2.720 1.000 29.470 117 LEU A N 1
ATOM 698 C CA . LEU A 1 91 ? -24.746 40.051 -2.902 1.000 29.370 117 LEU A CA 1
ATOM 699 C C . LEU A 1 91 ? -23.981 39.826 -1.591 1.000 26.750 117 LEU A C 1
ATOM 700 O O . LEU A 1 91 ? -23.722 38.673 -1.197 1.000 25.390 117 LEU A O 1
ATOM 705 N N . CYS A 1 92 ? -23.669 40.887 -0.883 1.000 28.500 118 CYS A N 1
ATOM 706 C CA . CYS A 1 92 ? -23.079 40.739 0.472 1.000 33.210 118 CYS A CA 1
ATOM 707 C C . CYS A 1 92 ? -23.998 39.842 1.324 1.000 31.440 118 CYS A C 1
ATOM 708 O O . CYS A 1 92 ? -23.544 38.714 1.633 1.000 33.600 118 CYS A O 1
ATOM 711 N N . THR A 1 93 ? -25.241 40.250 1.651 1.000 29.520 119 THR A N 1
ATOM 712 C CA . THR A 1 93 ? -26.029 39.528 2.689 1.000 30.050 119 THR A CA 1
ATOM 713 C C . THR A 1 93 ? -26.465 38.171 2.121 1.000 28.280 119 THR A C 1
ATOM 714 O O . THR A 1 93 ? -26.491 37.202 2.909 1.000 25.880 119 THR A O 1
ATOM 718 N N . SER A 1 94 ? -26.698 38.062 0.811 1.000 25.670 120 SER A N 1
ATOM 719 C CA . SER A 1 94 ? -26.963 36.751 0.171 1.000 26.630 120 SER A CA 1
ATOM 720 C C . SER A 1 94 ? -25.777 35.807 0.426 1.000 28.460 120 SER A C 1
ATOM 721 O O . SER A 1 94 ? -26.051 34.696 0.904 1.000 27.820 120 SER A O 1
ATOM 724 N N . LYS A 1 95 ? -24.520 36.189 0.123 1.000 29.780 121 LYS A N 1
ATOM 725 C CA . LYS A 1 95 ? -23.351 35.287 0.333 1.000 32.200 121 LYS A CA 1
ATOM 726 C C . LYS A 1 95 ? -23.408 34.800 1.791 1.000 33.350 121 LYS A C 1
ATOM 727 O O . LYS A 1 95 ? -23.491 33.568 2.028 1.000 33.520 121 LYS A O 1
ATOM 733 N N . ALA A 1 96 ? -23.425 35.739 2.743 1.000 34.780 122 ALA A N 1
ATOM 734 C CA . ALA A 1 96 ? -23.555 35.476 4.198 1.000 34.180 122 ALA A CA 1
ATOM 735 C C . ALA A 1 96 ? -24.700 34.488 4.495 1.000 33.260 122 ALA A C 1
ATOM 736 O O . ALA A 1 96 ? -24.426 33.501 5.173 1.000 34.750 122 ALA A O 1
ATOM 738 N N . PHE A 1 97 ? -25.929 34.721 4.005 1.000 33.080 123 PHE A N 1
ATOM 739 C CA . PHE A 1 97 ? -27.147 33.920 4.343 1.000 31.780 123 PHE A CA 1
ATOM 740 C C . PHE A 1 97 ? -27.061 32.538 3.693 1.000 31.520 123 PHE A C 1
ATOM 741 O O . PHE A 1 97 ? -27.753 31.604 4.122 1.000 34.440 123 PHE A O 1
ATOM 749 N N . ASN A 1 98 ? -26.234 32.422 2.663 1.000 31.380 124 ASN A N 1
ATOM 750 C CA . ASN A 1 98 ? -26.067 31.189 1.860 1.000 30.770 124 ASN A CA 1
ATOM 751 C C . ASN A 1 98 ? -25.005 30.338 2.554 1.000 27.520 124 ASN A C 1
ATOM 752 O O . ASN A 1 98 ? -25.177 29.125 2.609 1.000 27.420 124 ASN A O 1
ATOM 757 N N . ILE A 1 99 ? -23.959 30.952 3.098 1.000 26.690 125 ILE A N 1
ATOM 758 C CA . ILE A 1 99 ? -23.018 30.241 4.018 1.000 27.380 125 ILE A CA 1
ATOM 759 C C . ILE A 1 99 ? -23.811 29.624 5.186 1.000 24.250 125 ILE A C 1
ATOM 760 O O . ILE A 1 99 ? -23.460 28.508 5.593 1.000 23.200 125 ILE A O 1
ATOM 765 N N . VAL A 1 100 ? -24.835 30.304 5.704 1.000 24.610 126 VAL A N 1
ATOM 766 C CA . VAL A 1 100 ? -25.698 29.762 6.799 1.000 26.600 126 VAL A CA 1
ATOM 767 C C . VAL A 1 100 ? -26.335 28.462 6.308 1.000 28.570 126 VAL A C 1
ATOM 768 O O . VAL A 1 100 ? -26.178 27.431 6.989 1.000 31.020 126 VAL A O 1
ATOM 772 N N . LEU A 1 101 ? -27.037 28.553 5.173 1.000 30.220 127 LEU A N 1
ATOM 773 C CA . LEU A 1 101 ? -27.781 27.467 4.486 1.000 30.620 127 LEU A CA 1
ATOM 774 C C . LEU A 1 101 ? -26.845 26.285 4.182 1.000 30.060 127 LEU A C 1
ATOM 775 O O . LEU A 1 101 ? -27.200 25.144 4.514 1.000 31.280 127 LEU A O 1
ATOM 780 N N . ILE A 1 102 ? -25.692 26.532 3.552 1.000 28.580 128 ILE A N 1
ATOM 781 C CA . ILE A 1 102 ? -24.651 25.493 3.304 1.000 26.990 128 ILE A CA 1
ATOM 782 C C . ILE A 1 102 ? -24.304 24.782 4.617 1.000 26.240 128 ILE A C 1
ATOM 783 O O . ILE A 1 102 ? -24.154 23.545 4.585 1.000 24.840 128 ILE A O 1
ATOM 788 N N . SER A 1 103 ? -24.114 25.536 5.703 1.000 27.700 129 SER A N 1
ATOM 789 C CA . SER A 1 103 ? -23.696 25.015 7.038 1.000 29.720 129 SER A CA 1
ATOM 790 C C . SER A 1 103 ? -24.805 24.117 7.607 1.000 29.590 129 SER A C 1
ATOM 791 O O . SER A 1 103 ? -24.496 23.029 8.095 1.000 25.830 129 SER A O 1
ATOM 794 N N . TYR A 1 104 ? -26.066 24.539 7.498 1.000 33.000 130 TYR A N 1
ATOM 795 C CA . TYR A 1 104 ? -27.273 23.747 7.880 1.000 34.140 130 TYR A CA 1
ATOM 796 C C . TYR A 1 104 ? -27.335 22.426 7.082 1.000 33.550 130 TYR A C 1
ATOM 797 O O . TYR A 1 104 ? -27.429 21.334 7.680 1.000 34.070 130 TYR A O 1
ATOM 806 N N . ASP A 1 105 ? -27.268 22.514 5.750 1.000 31.940 131 ASP A N 1
ATOM 807 C CA . ASP A 1 105 ? -27.290 21.344 4.837 1.000 31.590 131 ASP A CA 1
ATOM 808 C C . ASP A 1 105 ? -26.171 20.363 5.230 1.000 31.800 131 ASP A C 1
ATOM 809 O O . ASP A 1 105 ? -26.413 19.158 5.249 1.000 32.750 131 ASP A O 1
ATOM 814 N N . ARG A 1 106 ? -24.976 20.845 5.559 1.000 34.380 132 ARG A N 1
ATOM 815 C CA . ARG A 1 106 ? -23.862 19.959 5.994 1.000 33.830 132 ARG A CA 1
ATOM 816 C C . ARG A 1 106 ? -24.166 19.373 7.385 1.000 32.990 132 ARG A C 1
ATOM 817 O O . ARG A 1 106 ? -23.980 18.138 7.569 1.000 31.660 132 ARG A O 1
ATOM 825 N N . PHE A 1 107 ? -24.669 20.184 8.313 1.000 29.660 133 PHE A N 1
ATOM 826 C CA . PHE A 1 107 ? -25.099 19.700 9.648 1.000 31.040 133 PHE A CA 1
ATOM 827 C C . PHE A 1 107 ? -26.126 18.574 9.476 1.000 32.960 133 PHE A C 1
ATOM 828 O O . PHE A 1 107 ? -25.909 17.494 10.077 1.000 36.740 133 PHE A O 1
ATOM 836 N N . LEU A 1 108 ? -27.169 18.756 8.661 1.000 31.960 134 LEU A N 1
ATOM 837 C CA . LEU A 1 108 ? -28.153 17.663 8.423 1.000 32.300 134 LEU A CA 1
ATOM 838 C C . LEU A 1 108 ? -27.467 16.444 7.786 1.000 30.600 134 LEU A C 1
ATOM 839 O O . LEU A 1 108 ? -27.893 15.306 8.088 1.000 28.440 134 LEU A O 1
ATOM 844 N N . SER A 1 109 ? -26.485 16.614 6.894 1.000 28.950 135 SER A N 1
ATOM 845 C CA . SER A 1 109 ? -25.885 15.429 6.222 1.000 32.070 135 SER A CA 1
ATOM 846 C C . SER A 1 109 ? -25.095 14.604 7.238 1.000 30.700 135 SER A C 1
ATOM 847 O O . SER A 1 109 ? -25.142 13.411 7.096 1.000 30.440 135 SER A O 1
ATOM 850 N N . VAL A 1 110 ? -24.431 15.195 8.240 1.000 31.820 136 VAL A N 1
ATOM 851 C CA . VAL A 1 110 ? -23.702 14.368 9.248 1.000 34.240 136 VAL A CA 1
ATOM 852 C C . VAL A 1 110 ? -24.684 13.905 10.330 1.000 31.910 136 VAL A C 1
ATOM 853 O O . VAL A 1 110 ? -24.709 12.708 10.586 1.000 31.850 136 VAL A O 1
ATOM 857 N N . THR A 1 111 ? -25.467 14.802 10.923 1.000 33.550 137 THR A N 1
ATOM 858 C CA . THR A 1 111 ? -26.283 14.518 12.136 1.000 37.360 137 THR A CA 1
ATOM 859 C C . THR A 1 111 ? -27.568 13.745 11.822 1.000 39.340 137 THR A C 1
ATOM 860 O O . THR A 1 111 ? -28.068 13.116 12.738 1.000 40.760 137 THR A O 1
ATOM 864 N N . ARG A 1 112 ? -28.083 13.852 10.596 1.000 46.540 138 ARG A N 1
ATOM 865 C CA . ARG A 1 112 ? -29.348 13.254 10.080 1.000 48.090 138 ARG A CA 1
ATOM 866 C C . ARG A 1 112 ? -29.022 12.574 8.744 1.000 46.250 138 ARG A C 1
ATOM 867 O O . ARG A 1 112 ? -29.650 12.897 7.730 1.000 47.560 138 ARG A O 1
ATOM 875 N N . ALA A 1 113 ? -28.043 11.680 8.738 1.000 48.110 139 ALA A N 1
ATOM 876 C CA . ALA A 1 113 ? -27.410 11.154 7.505 1.000 47.560 139 ALA A CA 1
ATOM 877 C C . ALA A 1 113 ? -28.392 10.338 6.663 1.000 45.190 139 ALA A C 1
ATOM 878 O O . ALA A 1 113 ? -28.302 10.473 5.430 1.000 48.100 139 ALA A O 1
ATOM 880 N N . VAL A 1 114 ? -29.262 9.515 7.271 1.000 45.520 140 VAL A N 1
ATOM 881 C CA . VAL A 1 114 ? -30.098 8.531 6.512 1.000 46.820 140 VAL A CA 1
ATOM 882 C C . VAL A 1 114 ? -31.328 9.229 5.901 1.000 50.610 140 VAL A C 1
ATOM 883 O O . VAL A 1 114 ? -31.728 8.813 4.790 1.000 52.500 140 VAL A O 1
ATOM 887 N N . SER A 1 115 ? -31.906 10.221 6.595 1.000 52.680 141 SER A N 1
ATOM 888 C CA . SER A 1 115 ? -32.982 11.128 6.106 1.000 50.150 141 SER A CA 1
ATOM 889 C C . SER A 1 115 ? -32.443 12.028 4.992 1.000 49.880 141 SER A C 1
ATOM 890 O O . SER A 1 115 ? -33.221 12.398 4.105 1.000 49.530 141 SER A O 1
ATOM 893 N N . TYR A 1 116 ? -31.167 12.410 5.070 1.000 49.510 142 TYR A N 1
ATOM 894 C CA . TYR A 1 116 ? -30.522 13.337 4.107 1.000 49.150 142 TYR A CA 1
ATOM 895 C C . TYR A 1 116 ? -30.301 12.603 2.780 1.000 48.650 142 TYR A C 1
ATOM 896 O O . TYR A 1 116 ? -30.415 13.226 1.722 1.000 46.670 142 TYR A O 1
ATOM 905 N N . ARG A 1 117 ? -29.980 11.314 2.838 1.000 55.200 143 ARG A N 1
ATOM 906 C CA . ARG A 1 117 ? -29.710 10.475 1.638 1.000 60.430 143 ARG A CA 1
ATOM 907 C C . ARG A 1 117 ? -30.899 10.568 0.654 1.000 58.750 143 ARG A C 1
ATOM 908 O O . ARG A 1 117 ? -30.639 10.694 -0.557 1.000 52.210 143 ARG A O 1
ATOM 916 N N . ALA A 1 118 ? -32.150 10.540 1.142 1.000 60.030 144 ALA A N 1
ATOM 917 C CA . ALA A 1 118 ? -33.394 10.462 0.325 1.000 60.200 144 ALA A CA 1
ATOM 918 C C . ALA A 1 118 ? -33.669 11.794 -0.383 1.000 62.960 144 ALA A C 1
ATOM 919 O O . ALA A 1 118 ? -34.249 11.776 -1.482 1.000 64.160 144 ALA A O 1
ATOM 921 N N . GLN A 1 119 ? -33.241 12.894 0.235 1.000 61.990 145 GLN A N 1
ATOM 922 C CA . GLN A 1 119 ? -33.621 14.294 -0.084 1.000 66.510 145 GLN A CA 1
ATOM 923 C C . GLN A 1 119 ? -32.576 14.914 -1.026 1.000 68.420 145 GLN A C 1
ATOM 924 O O . GLN A 1 119 ? -32.855 15.983 -1.608 1.000 70.530 145 GLN A O 1
ATOM 930 N N . GLN A 1 120 ? -31.419 14.260 -1.187 1.000 66.960 146 GLN A N 1
ATOM 931 C CA . GLN A 1 120 ? -30.158 14.888 -1.672 1.000 61.050 146 GLN A CA 1
ATOM 932 C C . GLN A 1 120 ? -30.268 15.291 -3.154 1.000 57.380 146 GLN A C 1
ATOM 933 O O . GLN A 1 120 ? -29.765 16.382 -3.508 1.000 55.170 146 GLN A O 1
ATOM 939 N N . GLY A 1 121 ? -30.899 14.451 -3.983 1.000 54.790 147 GLY A N 1
ATOM 940 C CA . GLY A 1 121 ? -31.065 14.668 -5.434 1.000 53.600 147 GLY A CA 1
ATOM 941 C C . GLY A 1 121 ? -32.234 15.578 -5.764 1.000 51.570 147 GLY A C 1
ATOM 942 O O . GLY A 1 121 ? -32.493 15.773 -6.967 1.000 51.230 147 GLY A O 1
ATOM 943 N N . ASP A 1 122 ? -32.890 16.139 -4.743 1.000 48.580 148 ASP A N 1
ATOM 944 C CA . ASP A 1 122 ? -34.072 17.026 -4.874 1.000 48.440 148 ASP A CA 1
ATOM 945 C C . ASP A 1 122 ? -33.631 18.471 -5.132 1.000 47.300 148 ASP A C 1
ATOM 946 O O . ASP A 1 122 ? -33.616 19.269 -4.193 1.000 48.700 148 ASP A O 1
ATOM 951 N N . THR A 1 123 ? -33.354 18.823 -6.382 1.000 46.210 149 THR A N 1
ATOM 952 C CA . THR A 1 123 ? -32.808 20.153 -6.737 1.000 44.710 149 THR A CA 1
ATOM 953 C C . THR A 1 123 ? -33.932 21.195 -6.755 1.000 43.190 149 THR A C 1
ATOM 954 O O . THR A 1 123 ? -33.604 22.373 -6.542 1.000 38.760 149 THR A O 1
ATOM 958 N N . ARG A 1 124 ? -35.193 20.790 -6.970 1.000 48.010 150 ARG A N 1
ATOM 959 C CA . ARG A 1 124 ? -36.373 21.707 -6.970 1.000 50.950 150 ARG A CA 1
ATOM 960 C C . ARG A 1 124 ? -36.516 22.305 -5.567 1.000 48.770 150 ARG A C 1
ATOM 961 O O . ARG A 1 124 ? -36.696 23.522 -5.454 1.000 45.290 150 ARG A O 1
ATOM 969 N N . ARG A 1 125 ? -36.408 21.463 -4.540 1.000 49.590 151 ARG A N 1
ATOM 970 C CA . ARG A 1 125 ? -36.400 21.868 -3.114 1.000 51.130 151 ARG A CA 1
ATOM 971 C C . ARG A 1 125 ? -35.227 22.830 -2.865 1.000 46.790 151 ARG A C 1
ATOM 972 O O . ARG A 1 125 ? -35.440 23.861 -2.207 1.000 40.500 151 ARG A O 1
ATOM 980 N N . ALA A 1 126 ? -34.040 22.509 -3.394 1.000 44.360 152 ALA A N 1
ATOM 981 C CA . ALA A 1 126 ? -32.797 23.311 -3.268 1.000 41.670 152 ALA A CA 1
ATOM 982 C C . ALA A 1 126 ? -32.992 24.696 -3.881 1.000 39.060 152 ALA A C 1
ATOM 983 O O . ALA A 1 126 ? -32.724 25.664 -3.175 1.000 35.200 152 ALA A O 1
ATOM 985 N N . VAL A 1 127 ? -33.415 24.765 -5.149 1.000 41.920 153 VAL A N 1
ATOM 986 C CA . VAL A 1 127 ? -33.614 26.043 -5.906 1.000 43.510 153 VAL A CA 1
ATOM 987 C C . VAL A 1 127 ? -34.645 26.897 -5.165 1.000 40.180 153 VAL A C 1
ATOM 988 O O . VAL A 1 127 ? -34.499 28.114 -5.217 1.000 39.410 153 VAL A O 1
ATOM 992 N N . ARG A 1 128 ? -35.626 26.305 -4.482 1.000 37.970 154 ARG A N 1
ATOM 993 C CA . ARG A 1 128 ? -36.667 27.098 -3.767 1.000 38.710 154 ARG A CA 1
ATOM 994 C C . ARG A 1 128 ? -36.110 27.686 -2.467 1.000 37.240 154 ARG A C 1
ATOM 995 O O . ARG A 1 128 ? -36.486 28.824 -2.148 1.000 38.110 154 ARG A O 1
ATOM 1003 N N . LYS A 1 129 ? -35.265 26.945 -1.744 1.000 38.900 155 LYS A N 1
ATOM 1004 C CA . LYS A 1 129 ? -34.501 27.454 -0.574 1.000 40.270 155 LYS A CA 1
ATOM 1005 C C . LYS A 1 129 ? -33.569 28.604 -0.994 1.000 39.230 155 LYS A C 1
ATOM 1006 O O . LYS A 1 129 ? -33.533 29.613 -0.289 1.000 41.750 155 LYS A O 1
ATOM 1012 N N . MET A 1 130 ? -32.840 28.501 -2.104 1.000 41.430 156 MET A N 1
ATOM 1013 C CA . MET A 1 130 ? -31.943 29.617 -2.525 1.000 45.470 156 MET A CA 1
ATOM 1014 C C . MET A 1 130 ? -32.776 30.878 -2.864 1.000 42.820 156 MET A C 1
ATOM 1015 O O . MET A 1 130 ? -32.335 31.987 -2.465 1.000 46.290 156 MET A O 1
ATOM 1020 N N . LEU A 1 131 ? -33.963 30.742 -3.474 1.000 39.450 157 LEU A N 1
ATOM 1021 C CA . LEU A 1 131 ? -34.849 31.883 -3.875 1.000 37.340 157 LEU A CA 1
ATOM 1022 C C . LEU A 1 131 ? -35.356 32.616 -2.636 1.000 36.530 157 LEU A C 1
ATOM 1023 O O . LEU A 1 131 ? -35.258 33.862 -2.599 1.000 38.000 157 LEU A O 1
ATOM 1028 N N . LEU A 1 132 ? -35.938 31.872 -1.697 1.000 33.650 158 LEU A N 1
ATOM 1029 C CA . LEU A 1 132 ? -36.277 32.412 -0.360 1.000 34.870 158 LEU A CA 1
ATOM 1030 C C . LEU A 1 132 ? -35.076 33.221 0.164 1.000 34.800 158 LEU A C 1
ATOM 1031 O O . LEU A 1 132 ? -35.294 34.381 0.599 1.000 34.720 158 LEU A O 1
ATOM 1036 N N . VAL A 1 133 ? -33.846 32.703 0.046 1.000 34.360 159 VAL A N 1
ATOM 1037 C CA . VAL A 1 133 ? -32.630 33.390 0.598 1.000 35.110 159 VAL A CA 1
ATOM 1038 C C . VAL A 1 133 ? -32.431 34.744 -0.102 1.000 32.810 159 VAL A C 1
ATOM 1039 O O . VAL A 1 133 ? -32.084 35.720 0.597 1.000 32.850 159 VAL A O 1
ATOM 1043 N N . TRP A 1 134 ? -32.614 34.805 -1.425 1.000 33.010 160 TRP A N 1
ATOM 1044 C CA . TRP A 1 134 ? -32.437 36.053 -2.227 1.000 31.510 160 TRP A CA 1
ATOM 1045 C C . TRP A 1 134 ? -33.435 37.114 -1.753 1.000 29.480 160 TRP A C 1
ATOM 1046 O O . TRP A 1 134 ? -33.070 38.313 -1.622 1.000 27.170 160 TRP A O 1
ATOM 1057 N N . VAL A 1 135 ? -34.656 36.680 -1.489 1.000 27.840 161 VAL A N 1
ATOM 1058 C CA . VAL A 1 135 ? -35.707 37.589 -0.970 1.000 29.850 161 VAL A CA 1
ATOM 1059 C C . VAL A 1 135 ? -35.300 38.010 0.450 1.000 29.040 161 VAL A C 1
ATOM 1060 O O . VAL A 1 135 ? -35.347 39.226 0.732 1.000 29.770 161 VAL A O 1
ATOM 1064 N N . LEU A 1 136 ? -34.921 37.078 1.328 1.000 28.150 162 LEU A N 1
ATOM 1065 C CA . LEU A 1 136 ? -34.558 37.482 2.714 1.000 29.990 162 LEU A CA 1
ATOM 1066 C C . LEU A 1 136 ? -33.374 38.447 2.642 1.000 30.060 162 LEU A C 1
ATOM 1067 O O . LEU A 1 136 ? -33.361 39.412 3.408 1.000 30.830 162 LEU A O 1
ATOM 1072 N N . ALA A 1 137 ? -32.435 38.225 1.729 1.000 29.450 163 ALA A N 1
ATOM 1073 C CA . ALA A 1 137 ? -31.208 39.039 1.647 1.000 31.080 163 ALA A CA 1
ATOM 1074 C C . ALA A 1 137 ? -31.606 40.455 1.260 1.000 29.480 163 ALA A C 1
ATOM 1075 O O . ALA A 1 137 ? -31.221 41.386 1.960 1.000 29.600 163 ALA A O 1
ATOM 1077 N N . PHE A 1 138 ? -32.388 40.575 0.190 1.000 33.450 164 PHE A N 1
ATOM 1078 C CA . PHE A 1 138 ? -32.896 41.856 -0.372 1.000 34.160 164 PHE A CA 1
ATOM 1079 C C . PHE A 1 138 ? -33.565 42.675 0.735 1.000 35.370 164 PHE A C 1
ATOM 1080 O O . PHE A 1 138 ? -33.332 43.886 0.820 1.000 33.870 164 PHE A O 1
ATOM 1088 N N . LEU A 1 139 ? -34.388 42.010 1.553 1.000 40.290 165 LEU A N 1
ATOM 1089 C CA . LEU A 1 139 ? -35.290 42.618 2.573 1.000 40.110 165 LEU A CA 1
ATOM 1090 C C . LEU A 1 139 ? -34.474 43.441 3.569 1.000 35.650 165 LEU A C 1
ATOM 1091 O O . LEU A 1 139 ? -34.963 44.448 4.026 1.000 33.430 165 LEU A O 1
ATOM 1096 N N . LEU A 1 140 ? -33.256 43.032 3.884 1.000 36.750 166 LEU A N 1
ATOM 1097 C CA . LEU A 1 140 ? -32.479 43.705 4.948 1.000 40.350 166 LEU A CA 1
ATOM 1098 C C . LEU A 1 140 ? -32.087 45.126 4.544 1.000 40.670 166 LEU A C 1
ATOM 1099 O O . LEU A 1 140 ? -32.244 46.007 5.387 1.000 42.660 166 LEU A O 1
ATOM 1104 N N . TYR A 1 141 ? -31.573 45.340 3.325 1.000 40.030 167 TYR A N 1
ATOM 1105 C CA . TYR A 1 141 ? -31.118 46.679 2.843 1.000 36.610 167 TYR A CA 1
ATOM 1106 C C . TYR A 1 141 ? -31.957 47.193 1.648 1.000 36.300 167 TYR A C 1
ATOM 1107 O O . TYR A 1 141 ? -32.011 48.432 1.450 1.000 35.190 167 TYR A O 1
ATOM 1116 N N . GLY A 1 142 ? -32.640 46.317 0.907 1.000 33.580 168 GLY A N 1
ATOM 1117 C CA . GLY A 1 142 ? -33.209 46.638 -0.420 1.000 37.810 168 GLY A CA 1
ATOM 1118 C C . GLY A 1 142 ? -34.191 47.809 -0.407 1.000 38.310 168 GLY A C 1
ATOM 1119 O O . GLY A 1 142 ? -33.967 48.798 -1.108 1.000 39.120 168 GLY A O 1
ATOM 1120 N N . PRO A 1 143 ? -35.328 47.684 0.325 1.000 38.990 169 PRO A N 1
ATOM 1121 C CA . PRO A 1 143 ? -36.263 48.790 0.564 1.000 35.850 169 PRO A CA 1
ATOM 1122 C C . PRO A 1 143 ? -35.712 50.061 1.224 1.000 32.590 169 PRO A C 1
ATOM 1123 O O . PRO A 1 143 ? -36.092 51.130 0.832 1.000 32.300 169 PRO A O 1
ATOM 1127 N N . ALA A 1 144 ? -34.833 49.928 2.210 1.000 33.580 170 ALA A N 1
ATOM 1128 C CA . ALA A 1 144 ? -34.214 51.084 2.899 1.000 33.150 170 ALA A CA 1
ATOM 1129 C C . ALA A 1 144 ? -33.452 51.952 1.883 1.000 34.440 170 ALA A C 1
ATOM 1130 O O . ALA A 1 144 ? -33.712 53.166 1.867 1.000 34.890 170 ALA A O 1
ATOM 1132 N N . ILE A 1 145 ? -32.609 51.351 1.028 1.000 36.350 171 ILE A N 1
ATOM 1133 C CA . ILE A 1 145 ? -31.848 52.027 -0.077 1.000 36.990 171 ILE A CA 1
ATOM 1134 C C . ILE A 1 145 ? -32.815 52.797 -0.987 1.000 34.830 171 ILE A C 1
ATOM 1135 O O . ILE A 1 145 ? -32.558 53.987 -1.276 1.000 33.910 171 ILE A O 1
ATOM 1140 N N . LEU A 1 146 ? -33.841 52.114 -1.491 1.000 35.060 172 LEU A N 1
ATOM 1141 C CA . LEU A 1 146 ? -34.756 52.646 -2.536 1.000 38.260 172 LEU A CA 1
ATOM 1142 C C . LEU A 1 146 ? -35.701 53.728 -1.973 1.000 38.500 172 LEU A C 1
ATOM 1143 O O . LEU A 1 146 ? -36.134 54.588 -2.783 1.000 37.250 172 LEU A O 1
ATOM 1148 N N . SER A 1 147 ? -35.967 53.739 -0.658 1.000 35.900 173 SER A N 1
ATOM 1149 C CA . SER A 1 147 ? -37.091 54.501 -0.051 1.000 39.630 173 SER A CA 1
ATOM 1150 C C . SER A 1 147 ? -36.632 55.578 0.946 1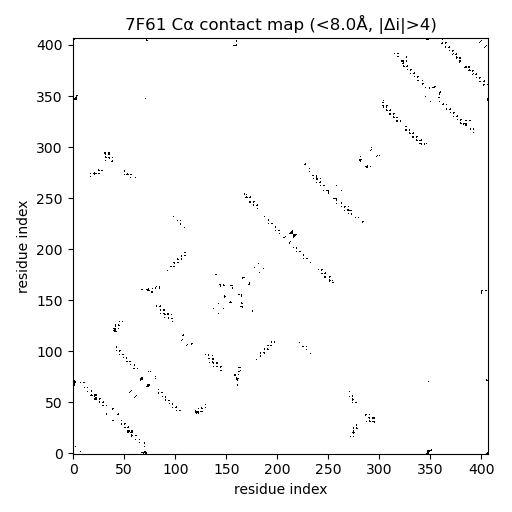.000 38.590 173 SER A C 1
ATOM 1151 O O . SER A 1 147 ? -37.364 56.552 1.109 1.000 40.190 173 SER A O 1
ATOM 1154 N N . TRP A 1 148 ? -35.472 55.434 1.573 1.000 40.250 174 TRP A N 1
ATOM 1155 C CA . TRP A 1 148 ? -35.004 56.385 2.621 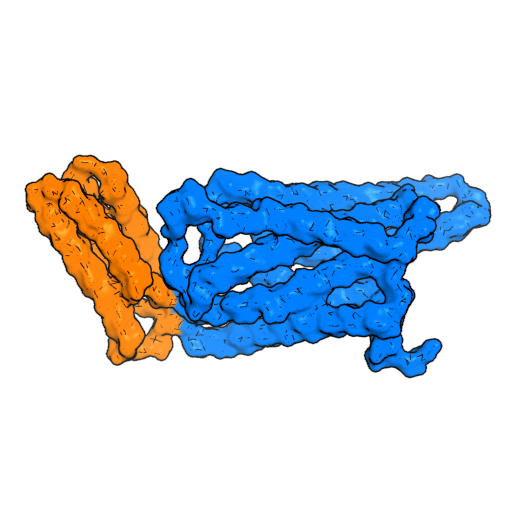1.000 43.190 174 TRP A CA 1
ATOM 1156 C C . TRP A 1 148 ? -35.113 57.848 2.183 1.000 45.360 174 TRP A C 1
ATOM 1157 O O . TRP A 1 148 ? -35.531 58.666 3.002 1.000 47.710 174 TRP A O 1
ATOM 1168 N N . GLU A 1 149 ? -34.761 58.166 0.945 1.000 47.560 175 GLU A N 1
ATOM 1169 C CA . GLU A 1 149 ? -34.729 59.570 0.479 1.000 49.500 175 GLU A CA 1
ATOM 1170 C C . GLU A 1 149 ? -36.114 60.195 0.596 1.000 51.510 175 GLU A C 1
ATOM 1171 O O . GLU A 1 149 ? -36.203 61.326 1.069 1.000 59.130 175 GLU A O 1
ATOM 1177 N N . TYR A 1 150 ? -37.154 59.470 0.213 1.000 51.350 176 TYR A N 1
ATOM 1178 C CA . TYR A 1 150 ? -38.524 60.034 0.217 1.000 50.700 176 TYR A CA 1
ATOM 1179 C C . TYR A 1 150 ? -39.034 60.094 1.660 1.000 53.450 176 TYR A C 1
ATOM 1180 O O . TYR A 1 150 ? -39.700 61.079 2.006 1.000 54.050 176 TYR A O 1
ATOM 1189 N N . LEU A 1 151 ? -38.724 59.086 2.470 1.000 54.720 177 LEU A N 1
ATOM 1190 C CA . LEU A 1 151 ? -39.076 59.046 3.922 1.000 54.250 177 LEU A CA 1
ATOM 1191 C C . LEU A 1 151 ? -38.398 60.200 4.662 1.000 54.480 177 LEU A C 1
ATOM 1192 O O . LEU A 1 151 ? -38.963 60.645 5.661 1.000 59.120 177 LEU A O 1
ATOM 1197 N N . SER A 1 152 ? -37.228 60.644 4.197 1.000 53.640 178 SER A N 1
ATOM 1198 C CA . SER A 1 152 ? -36.386 61.669 4.866 1.000 52.580 178 SER A CA 1
ATOM 1199 C C . SER A 1 152 ? -36.564 63.040 4.199 1.000 52.260 178 SER A C 1
ATOM 1200 O O . SER A 1 152 ? -35.801 63.960 4.538 1.000 58.990 178 SER A O 1
ATOM 1203 N N . GLY A 1 153 ? -37.524 63.157 3.277 1.000 51.490 179 GLY A N 1
ATOM 1204 C CA . GLY A 1 153 ? -37.819 64.383 2.511 1.000 50.940 179 GLY A CA 1
ATOM 1205 C C . GLY A 1 153 ? -36.671 64.854 1.620 1.000 48.000 179 GLY A C 1
ATOM 1206 O O . GLY A 1 153 ? -36.501 66.065 1.539 1.000 46.570 179 GLY A O 1
ATOM 1207 N N . GLY A 1 154 ? -35.933 63.954 0.951 1.000 47.210 180 GLY A N 1
ATOM 1208 C CA . GLY A 1 154 ? -34.884 64.299 -0.044 1.000 46.740 180 GLY A CA 1
ATOM 1209 C C . GLY A 1 154 ? -33.520 63.697 0.285 1.000 41.580 180 GLY A C 1
ATOM 1210 O O . GLY A 1 154 ? -33.305 63.318 1.453 1.000 34.170 180 GLY A O 1
ATOM 1211 N N . SER A 1 155 ? -32.624 63.607 -0.709 1.000 42.960 181 SER A N 1
ATOM 1212 C CA . SER A 1 155 ? -31.251 63.018 -0.581 1.000 47.090 181 SER A CA 1
ATOM 1213 C C . SER A 1 155 ? -30.291 63.951 0.172 1.000 47.130 181 SER A C 1
ATOM 1214 O O . SER A 1 155 ? -30.325 65.171 -0.060 1.000 47.500 181 SER A O 1
ATOM 1217 N N . SER A 1 156 ? -29.427 63.379 1.015 1.000 48.770 182 SER A N 1
ATOM 1218 C CA . SER A 1 156 ? -28.280 64.070 1.666 1.000 49.250 182 SER A CA 1
ATOM 1219 C C . SER A 1 156 ? -26.951 63.633 1.020 1.000 52.150 182 SER A C 1
ATOM 1220 O O . SER A 1 156 ? -25.893 63.840 1.638 1.000 57.670 182 SER A O 1
ATOM 1223 N N . ILE A 1 157 ? -27.010 63.060 -0.187 1.000 49.430 183 ILE A N 1
ATOM 1224 C CA . ILE A 1 157 ? -25.855 62.519 -0.962 1.000 48.250 183 ILE A CA 1
ATOM 1225 C C . ILE A 1 157 ? -25.642 63.470 -2.130 1.000 46.740 183 ILE A C 1
ATOM 1226 O O . ILE A 1 157 ? -26.398 63.431 -3.093 1.000 51.150 183 ILE A O 1
ATOM 1231 N N . PRO A 1 158 ? -24.643 64.376 -2.073 1.000 49.850 184 PRO A N 1
ATOM 1232 C CA . PRO A 1 158 ? -24.388 65.303 -3.185 1.000 48.080 184 PRO A CA 1
ATOM 1233 C C . PRO A 1 158 ? -24.322 64.580 -4.539 1.000 49.030 184 PRO A C 1
ATOM 1234 O O . PRO A 1 158 ? -23.982 63.430 -4.545 1.000 46.140 184 PRO A O 1
ATOM 1238 N N . GLU A 1 159 ? -24.617 65.247 -5.660 1.000 53.730 185 GLU A N 1
ATOM 1239 C CA . GLU A 1 159 ? -24.644 64.565 -6.987 1.000 57.620 185 GLU A CA 1
ATOM 1240 C C . GLU A 1 159 ? -23.232 64.069 -7.342 1.000 55.340 185 GLU A C 1
ATOM 1241 O O . GLU A 1 159 ? -23.106 63.196 -8.208 1.000 55.390 185 GLU A O 1
ATOM 1247 N N . GLY A 1 160 ? -22.190 64.553 -6.679 1.000 54.380 186 GLY A N 1
ATOM 1248 C CA . GLY A 1 160 ? -20.858 63.928 -6.807 1.000 63.060 186 GLY A CA 1
ATOM 1249 C C . GLY A 1 160 ? -20.878 62.404 -6.634 1.000 57.960 186 GLY A C 1
ATOM 1250 O O . GLY A 1 160 ? -20.490 61.708 -7.582 1.000 49.440 186 GLY A O 1
ATOM 1251 N N . HIS A 1 161 ? -21.275 61.890 -5.463 1.000 56.280 187 HIS A N 1
ATOM 1252 C CA . HIS A 1 161 ? -20.889 60.522 -5.023 1.000 60.850 187 HIS A CA 1
ATOM 1253 C C . HIS A 1 161 ? -22.084 59.544 -4.975 1.000 53.610 187 HIS A C 1
ATOM 1254 O O . HIS A 1 161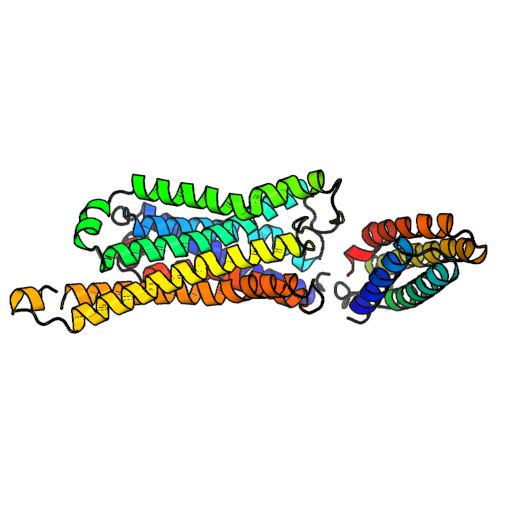 ? -23.155 59.875 -5.513 1.000 51.290 187 HIS A O 1
ATOM 1261 N N . CYS A 1 162 ? -21.859 58.335 -4.435 1.000 47.160 188 CYS A N 1
ATOM 1262 C CA . CYS A 1 162 ? -22.827 57.202 -4.353 1.000 43.870 188 CYS A CA 1
ATOM 1263 C C . CYS A 1 162 ? -22.714 56.479 -2.997 1.000 43.440 188 CYS A C 1
ATOM 1264 O O . CYS A 1 162 ? -21.772 55.714 -2.813 1.000 44.090 188 CYS A O 1
ATOM 1267 N N . TYR A 1 163 ? -23.671 56.693 -2.094 1.000 44.150 189 TYR A N 1
ATOM 1268 C CA . TYR A 1 163 ? -23.753 56.078 -0.744 1.000 43.500 189 TYR A CA 1
ATOM 1269 C C . TYR A 1 163 ? -25.217 55.711 -0.482 1.000 44.580 189 TYR A C 1
ATOM 1270 O O . TYR A 1 163 ? -26.081 56.340 -1.127 1.000 48.180 189 TYR A O 1
ATOM 1279 N N . ALA A 1 164 ? -25.493 54.756 0.422 1.000 47.400 190 ALA A N 1
ATOM 1280 C CA . ALA A 1 164 ? -26.858 54.498 0.954 1.000 42.070 190 ALA A CA 1
ATOM 1281 C C . ALA A 1 164 ? -27.282 55.718 1.760 1.000 41.650 190 ALA A C 1
ATOM 1282 O O . ALA A 1 164 ? -26.488 56.171 2.586 1.000 43.530 190 ALA A O 1
ATOM 1284 N N . GLU A 1 165 ? -28.484 56.227 1.501 1.000 46.680 191 GLU A N 1
ATOM 1285 C CA . GLU A 1 165 ? -29.084 57.397 2.201 1.000 44.660 191 GLU A CA 1
ATOM 1286 C C . GLU A 1 165 ? -29.101 57.157 3.728 1.000 40.240 191 GLU A C 1
ATOM 1287 O O . GLU A 1 165 ? -29.178 58.140 4.465 1.000 33.610 191 GLU A O 1
ATOM 1293 N N . PHE A 1 166 ? -29.005 55.905 4.197 1.000 38.370 192 PHE A N 1
ATOM 1294 C CA . PHE A 1 166 ? -28.958 55.555 5.640 1.000 37.950 192 PHE A CA 1
ATOM 1295 C C . PHE A 1 166 ? -27.511 55.535 6.145 1.000 38.090 192 PHE A C 1
ATOM 1296 O O . PHE A 1 166 ? -27.323 55.332 7.359 1.000 39.710 192 PHE A O 1
ATOM 1304 N N . PHE A 1 167 ? -26.524 55.806 5.289 1.000 36.070 193 PHE A N 1
ATOM 1305 C CA . PHE A 1 167 ? -25.100 55.478 5.559 1.000 36.380 193 PHE A CA 1
ATOM 1306 C C . PHE A 1 167 ? -24.494 56.334 6.690 1.000 35.880 193 PHE A C 1
ATOM 1307 O O . PHE A 1 167 ? -23.486 55.896 7.223 1.000 36.090 193 PHE A O 1
ATOM 1315 N N . TYR A 1 168 ? -25.068 57.486 7.055 1.000 37.140 194 TYR A N 1
ATOM 1316 C CA . TYR A 1 168 ? -24.692 58.279 8.264 1.000 36.620 194 TYR A CA 1
ATOM 1317 C C . TYR A 1 168 ? -25.862 58.304 9.257 1.000 37.320 194 TYR A C 1
ATOM 1318 O O . TYR A 1 168 ? -25.896 59.176 10.135 1.000 34.180 194 TYR A O 1
ATOM 1327 N N . ASN A 1 169 ? -26.784 57.343 9.139 1.000 39.710 195 ASN A N 1
ATOM 1328 C CA . ASN A 1 169 ? -27.867 57.116 10.128 1.000 39.640 195 ASN A CA 1
ATOM 1329 C C . ASN A 1 169 ? -27.417 55.996 11.061 1.000 37.740 195 ASN A C 1
ATOM 1330 O O . ASN A 1 169 ? -27.650 54.839 10.733 1.000 38.800 195 ASN A O 1
ATOM 1335 N N . TRP A 1 170 ? -26.878 56.352 12.218 1.000 39.230 196 TRP A N 1
ATOM 1336 C CA . TRP A 1 170 ? -26.294 55.416 13.210 1.000 41.340 196 TRP A CA 1
ATOM 1337 C C . TRP A 1 170 ? -27.330 54.427 13.761 1.000 45.250 196 TRP A C 1
ATOM 1338 O O . TRP A 1 170 ? -26.958 53.253 13.933 1.000 48.290 196 TRP A O 1
ATOM 1349 N N . TYR A 1 171 ? -28.577 54.846 14.000 1.000 52.170 197 TYR A N 1
ATOM 1350 C CA . TYR A 1 171 ? -29.601 53.993 14.665 1.000 56.880 197 TYR A CA 1
ATOM 1351 C C . TYR A 1 171 ? -29.916 52.818 13.739 1.000 49.410 197 TYR A C 1
ATOM 1352 O O . TYR A 1 171 ? -29.668 51.664 14.159 1.000 49.250 197 TYR A O 1
ATOM 1361 N N . PHE A 1 172 ? -30.347 53.096 12.508 1.000 45.560 198 PHE A N 1
ATOM 1362 C CA . PHE A 1 172 ? -30.496 52.091 11.423 1.000 41.400 198 PHE A CA 1
ATOM 1363 C C . PHE A 1 172 ? -29.213 51.257 11.271 1.000 39.020 198 PHE A C 1
ATOM 1364 O O . PHE A 1 172 ? -29.275 50.024 11.209 1.000 38.550 198 PHE A O 1
ATOM 1372 N N . LEU A 1 173 ? -28.057 51.903 11.221 1.000 38.060 199 LEU A N 1
ATOM 1373 C CA . LEU A 1 173 ? -26.783 51.202 10.936 1.000 39.230 199 LEU A CA 1
ATOM 1374 C C . LEU A 1 173 ? -26.428 50.241 12.085 1.000 41.310 199 LEU A C 1
ATOM 1375 O O . LEU A 1 173 ? -26.017 49.124 11.773 1.000 43.390 199 LEU A O 1
ATOM 1380 N N . ILE A 1 174 ? -26.667 50.570 13.355 1.000 42.510 200 ILE A N 1
ATOM 1381 C CA . ILE A 1 174 ? -26.335 49.625 14.471 1.000 44.560 200 ILE A CA 1
ATOM 1382 C C . ILE A 1 174 ? -27.215 48.359 14.397 1.000 45.410 200 ILE A C 1
ATOM 1383 O O . ILE A 1 174 ? -26.662 47.255 14.621 1.000 51.740 200 ILE A O 1
ATOM 1388 N N . THR A 1 175 ? -28.511 48.476 14.093 1.000 43.710 201 THR A N 1
ATOM 1389 C CA . THR A 1 175 ? -29.462 47.327 14.115 1.000 45.710 201 THR A CA 1
ATOM 1390 C C . THR A 1 175 ? -29.269 46.494 12.832 1.000 43.330 201 THR A C 1
ATOM 1391 O O . THR A 1 175 ? -29.287 45.238 12.931 1.000 41.290 201 THR A O 1
ATOM 1395 N N . ALA A 1 176 ? -29.012 47.130 11.683 1.000 38.390 202 ALA A N 1
ATOM 1396 C CA . ALA A 1 176 ? -28.673 46.412 10.430 1.000 39.110 202 ALA A CA 1
ATOM 1397 C C . ALA A 1 176 ? -27.298 45.732 10.553 1.000 40.070 202 ALA A C 1
ATOM 1398 O O . ALA A 1 176 ? -27.219 44.553 10.212 1.000 41.880 202 ALA A O 1
ATOM 1400 N N . SER A 1 177 ? -26.264 46.433 11.038 1.000 41.450 203 SER A N 1
ATOM 1401 C CA . SER A 1 177 ? -24.910 45.878 11.340 1.000 41.230 203 SER A CA 1
ATOM 1402 C C . SER A 1 177 ? -25.016 44.611 12.190 1.000 38.630 203 SER A C 1
ATOM 1403 O O . SER A 1 177 ? -24.406 43.624 11.820 1.000 38.060 203 SER A O 1
ATOM 1406 N N . THR A 1 178 ? -25.679 44.696 13.345 1.000 37.160 204 THR A N 1
ATOM 1407 C CA . THR A 1 178 ? -25.659 43.640 14.387 1.000 42.290 204 THR A CA 1
ATOM 1408 C C . THR A 1 178 ? -26.425 42.426 13.859 1.000 40.460 204 THR A C 1
ATOM 1409 O O . THR A 1 178 ? -25.931 41.310 14.074 1.000 38.160 204 THR A O 1
ATOM 1413 N N . LEU A 1 179 ? -27.560 42.642 13.184 1.000 39.210 205 LEU A N 1
ATOM 1414 C CA . LEU A 1 179 ? -28.308 41.562 12.489 1.000 39.030 205 LEU A CA 1
ATOM 1415 C C . LEU A 1 179 ? -27.395 40.948 11.432 1.000 36.040 205 LEU A C 1
ATOM 1416 O O . LEU A 1 179 ? -27.179 39.733 11.508 1.000 39.390 205 LEU A O 1
ATOM 1421 N N . GLU A 1 180 ? -26.854 41.769 10.532 1.000 35.450 206 GLU A N 1
ATOM 1422 C CA . GLU A 1 180 ? -26.031 41.338 9.362 1.000 41.400 206 GLU A CA 1
ATOM 1423 C C . GLU A 1 180 ? -24.867 40.474 9.859 1.000 39.580 206 GLU A C 1
ATOM 1424 O O . GLU A 1 180 ? -24.541 39.468 9.196 1.000 37.650 206 GLU A O 1
ATOM 1430 N N . PHE A 1 181 ? -24.260 40.840 10.989 1.000 34.970 207 PHE A N 1
ATOM 1431 C CA . PHE A 1 181 ? -23.088 40.117 11.525 1.000 32.570 207 PHE A CA 1
ATOM 1432 C C . PHE A 1 181 ? -23.536 38.909 12.348 1.000 33.980 207 PHE A C 1
ATOM 1433 O O . PHE A 1 181 ? -23.157 37.797 11.937 1.000 36.790 207 PHE A O 1
ATOM 1441 N N . PHE A 1 182 ? -24.304 39.102 13.438 1.000 33.160 2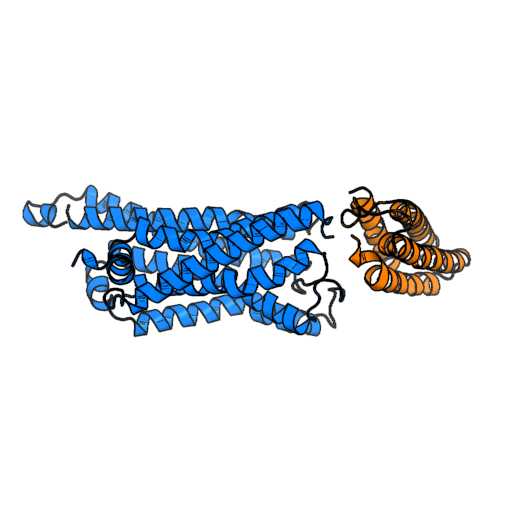08 PHE A N 1
ATOM 1442 C CA . PHE A 1 182 ? -24.563 38.064 14.478 1.000 33.150 208 PHE A CA 1
ATOM 1443 C C . PHE A 1 182 ? -25.483 36.959 13.938 1.000 34.990 208 PHE A C 1
ATOM 1444 O O . PHE A 1 182 ? -25.205 35.777 14.220 1.000 36.480 208 PHE A O 1
ATOM 1452 N N . THR A 1 183 ? -26.514 37.275 13.153 1.000 38.220 209 THR A N 1
ATOM 1453 C CA . THR A 1 183 ? -27.462 36.229 12.680 1.000 39.230 209 THR A CA 1
ATOM 1454 C C . THR A 1 183 ? -26.614 35.152 12.016 1.000 40.730 209 THR A C 1
ATOM 1455 O O . THR A 1 183 ? -26.567 34.007 12.470 1.000 41.110 209 THR A O 1
ATOM 1459 N N . PRO A 1 184 ? -25.858 35.505 10.957 1.000 40.990 210 PRO A N 1
ATOM 1460 C CA . PRO A 1 184 ? -24.986 34.539 10.286 1.000 37.190 210 PRO A CA 1
ATOM 1461 C C . PRO A 1 184 ? -23.862 33.965 11.164 1.000 34.490 210 PRO A C 1
ATOM 1462 O O . PRO A 1 184 ? -23.635 32.761 11.122 1.000 32.450 210 PRO A O 1
ATOM 1466 N N . PHE A 1 185 ? -23.148 34.808 11.907 1.000 31.860 211 PHE A N 1
ATOM 1467 C CA . PHE A 1 185 ? -21.971 34.337 12.678 1.000 34.330 211 PHE A CA 1
ATOM 1468 C C . PHE A 1 185 ? -22.396 33.350 13.783 1.000 34.990 211 PHE A C 1
ATOM 1469 O O . PHE A 1 185 ? -21.614 32.383 13.977 1.000 32.060 211 PHE A O 1
ATOM 1477 N N . LEU A 1 186 ? -23.543 33.545 14.468 1.000 32.580 212 LEU A N 1
ATOM 1478 C CA . LEU A 1 186 ? -23.970 32.654 15.594 1.000 33.220 212 LEU A CA 1
ATOM 1479 C C . LEU A 1 186 ? -24.616 31.377 15.044 1.000 33.190 212 LEU A C 1
ATOM 1480 O O . LEU A 1 186 ? -24.342 30.267 15.580 1.000 32.930 212 LEU A O 1
ATOM 1485 N N . SER A 1 187 ? -25.440 31.514 14.013 1.000 30.250 213 SER A N 1
ATOM 1486 C CA . SER A 1 187 ? -26.035 30.359 13.310 1.000 28.960 213 SER A CA 1
ATOM 1487 C C . SER A 1 187 ? -24.908 29.491 12.734 1.000 28.080 213 SER A C 1
ATOM 1488 O O . SER A 1 187 ? -24.901 28.279 13.024 1.000 28.740 213 SER A O 1
ATOM 1491 N N . VAL A 1 188 ? -23.967 30.074 11.981 1.000 29.320 214 VAL A N 1
ATOM 1492 C CA . VAL A 1 188 ? -22.833 29.318 11.357 1.000 29.800 214 VAL A CA 1
ATOM 1493 C C . VAL A 1 188 ? -21.949 28.687 12.448 1.000 29.590 214 VAL A C 1
ATOM 1494 O O . VAL A 1 188 ? -21.581 27.500 12.275 1.000 28.790 214 VAL A O 1
ATOM 1498 N N . THR A 1 189 ? -21.607 29.420 13.519 1.000 31.560 215 THR A N 1
ATOM 1499 C CA . THR A 1 189 ? -20.779 28.888 14.644 1.000 34.600 215 THR A CA 1
ATOM 1500 C C . THR A 1 189 ? -21.459 27.635 15.207 1.000 37.120 215 THR A C 1
ATOM 1501 O O . THR A 1 189 ? -20.772 26.597 15.340 1.000 35.030 215 THR A O 1
ATOM 1505 N N . PHE A 1 190 ? -22.770 27.730 15.462 1.000 38.090 216 PHE A N 1
ATOM 1506 C CA . PHE A 1 190 ? -23.608 26.657 16.049 1.000 38.320 216 PHE A CA 1
ATOM 1507 C C . PHE A 1 190 ? -23.544 25.415 15.152 1.000 37.950 216 PHE A C 1
ATOM 1508 O O . PHE A 1 190 ? -23.172 24.327 15.641 1.000 39.310 216 PHE A O 1
ATOM 1516 N N . PHE A 1 191 ? -23.864 25.530 13.865 1.000 36.680 217 PHE A N 1
ATOM 1517 C CA . PHE A 1 191 ? -23.869 24.334 12.985 1.000 34.390 217 PHE A CA 1
ATOM 1518 C C . PHE A 1 191 ? -22.494 23.651 13.055 1.000 32.130 217 PHE A C 1
ATOM 1519 O O . PHE A 1 191 ? -22.447 22.470 13.391 1.000 31.660 217 PHE A O 1
ATOM 1527 N N . ASN A 1 192 ? -21.401 24.379 12.829 1.000 32.230 218 ASN A N 1
ATOM 1528 C CA . ASN A 1 192 ? -20.024 23.813 12.790 1.000 30.100 218 ASN A CA 1
ATOM 1529 C C . ASN A 1 192 ? -19.643 23.176 14.129 1.000 29.960 218 ASN A C 1
ATOM 1530 O O . ASN A 1 192 ? -19.078 22.078 14.112 1.000 33.200 218 ASN A O 1
ATOM 1535 N N . LEU A 1 193 ? -19.905 23.844 15.250 1.000 31.130 219 LEU A N 1
ATOM 1536 C CA . LEU A 1 193 ? -19.663 23.291 16.613 1.000 32.460 219 LEU A CA 1
ATOM 1537 C C . LEU A 1 193 ? -20.475 22.000 16.747 1.000 32.540 219 LEU A C 1
ATOM 1538 O O . LEU A 1 193 ? -19.944 20.947 17.109 1.000 35.430 219 LEU A O 1
ATOM 1543 N N . SER A 1 194 ? -21.735 22.062 16.356 1.000 32.280 220 SER A N 1
ATOM 1544 C CA . SER A 1 194 ? -22.671 20.927 16.445 1.000 29.250 220 SER A CA 1
ATOM 1545 C C . SER A 1 194 ? -22.194 19.751 15.579 1.000 28.660 220 SER A C 1
ATOM 1546 O O . SER A 1 194 ? -22.405 18.620 16.014 1.000 31.520 220 SER A O 1
ATOM 1549 N N . ILE A 1 195 ? -21.548 19.984 14.422 1.000 28.930 221 ILE A N 1
ATOM 1550 C CA . ILE A 1 195 ? -20.932 18.913 13.568 1.000 27.890 221 ILE A CA 1
ATOM 1551 C C . ILE A 1 195 ? -19.735 18.301 14.310 1.000 26.700 221 ILE A C 1
ATOM 1552 O O . ILE A 1 195 ? -19.568 17.068 14.275 1.000 23.920 221 ILE A O 1
ATOM 1557 N N . TYR A 1 196 ? -18.897 19.141 14.908 1.000 26.810 222 TYR A N 1
ATOM 1558 C CA . TYR A 1 196 ? -17.712 18.706 15.693 1.000 30.260 222 TYR A CA 1
ATOM 1559 C C . TYR A 1 196 ? -18.151 17.734 16.816 1.000 31.830 222 TYR A C 1
ATOM 1560 O O . TYR A 1 196 ? -17.615 16.606 16.929 1.000 29.190 222 TYR A O 1
ATOM 1569 N N . LEU A 1 197 ? -19.161 18.108 17.607 1.000 33.150 223 LEU A N 1
ATOM 1570 C CA . LEU A 1 197 ? -19.596 17.314 18.791 1.000 29.990 223 LEU A CA 1
ATOM 1571 C C . LEU A 1 197 ? -20.169 15.982 18.327 1.000 29.360 223 LEU A C 1
ATOM 1572 O O . LEU A 1 197 ? -19.819 14.933 18.918 1.000 27.860 223 LEU A O 1
ATOM 1577 N N . ASN A 1 198 ? -20.954 16.032 17.257 1.000 30.490 224 ASN A N 1
ATOM 1578 C CA . ASN A 1 198 ? -21.612 14.846 16.663 1.000 32.390 224 ASN A CA 1
ATOM 1579 C C . ASN A 1 198 ? -20.560 13.801 16.272 1.000 33.280 224 ASN A C 1
ATOM 1580 O O . ASN A 1 198 ? -20.739 12.617 16.601 1.000 33.180 224 ASN A O 1
ATOM 1585 N N . ILE A 1 199 ? -19.498 14.232 15.587 1.000 36.200 225 ILE A N 1
ATOM 1586 C CA . ILE A 1 199 ? -18.368 13.363 15.131 1.000 35.990 225 ILE A CA 1
ATOM 1587 C C . ILE A 1 199 ? -17.578 12.860 16.343 1.000 34.320 225 ILE A C 1
ATOM 1588 O O . ILE A 1 199 ? -17.264 11.657 16.397 1.000 35.190 225 ILE A O 1
ATOM 1593 N N . GLN A 1 200 ? -17.251 13.748 17.272 1.000 35.890 226 GLN A N 1
ATOM 1594 C CA . GLN A 1 200 ? -16.509 13.382 18.500 1.000 37.380 226 GLN A CA 1
ATOM 1595 C C . GLN A 1 200 ? -17.290 12.314 19.262 1.000 37.420 226 GLN A C 1
ATOM 1596 O O . GLN A 1 200 ? -16.679 11.282 19.576 1.000 42.740 226 GLN A O 1
ATOM 1602 N N . ARG A 1 201 ? -18.589 12.525 19.492 1.000 36.620 227 ARG A N 1
ATOM 1603 C CA . ARG A 1 201 ? -19.457 11.527 20.176 1.000 38.070 227 ARG A CA 1
ATOM 1604 C C . ARG A 1 201 ? -19.325 10.165 19.454 1.000 38.120 227 ARG A C 1
ATOM 1605 O O . ARG A 1 201 ? -18.751 9.243 20.067 1.000 39.240 227 ARG A O 1
ATOM 1613 N N . ARG A 1 202 ? -19.741 10.043 18.188 1.000 36.320 228 ARG A N 1
ATOM 1614 C CA . ARG A 1 202 ? -19.747 8.761 17.421 1.000 37.160 228 ARG A CA 1
ATOM 1615 C C . ARG A 1 202 ? -18.351 8.103 17.389 1.000 36.080 228 ARG A C 1
ATOM 1616 O O . ARG A 1 202 ? -18.288 6.871 17.469 1.000 32.430 228 ARG A O 1
ATOM 1624 N N . THR A 1 203 ? -17.266 8.877 17.300 1.000 39.450 229 THR A N 1
ATOM 1625 C CA . THR A 1 203 ? -15.865 8.388 17.435 1.000 41.500 229 THR A CA 1
ATOM 1626 C C . THR A 1 203 ? -15.621 7.666 18.766 1.000 44.120 229 THR A C 1
ATOM 1627 O O . THR A 1 203 ? -14.780 6.753 18.780 1.000 50.790 229 THR A O 1
ATOM 1631 N N . ARG A 1 204 ? -16.245 8.104 19.864 1.000 43.980 230 ARG A N 1
ATOM 1632 C CA . ARG A 1 204 ? -16.050 7.490 21.212 1.000 40.720 230 ARG A CA 1
ATOM 1633 C C . ARG A 1 204 ? -17.146 6.437 21.451 1.000 46.010 230 ARG A C 1
ATOM 1634 O O . ARG A 1 204 ? -17.329 6.026 22.639 1.000 50.980 230 ARG A O 1
ATOM 1642 N N . LEU A 1 205 ? -17.858 6.021 20.389 1.000 44.070 231 LEU A N 1
ATOM 1643 C CA . LEU A 1 205 ? -18.978 5.046 20.470 1.000 47.320 231 LEU A CA 1
ATOM 1644 C C . LEU A 1 205 ? -18.386 3.647 20.294 1.000 49.650 231 LEU A C 1
ATOM 1645 O O . LEU A 1 205 ? -17.380 3.513 19.576 1.000 50.220 231 LEU A O 1
ATOM 1650 N N . ARG A 1 206 ? -18.952 2.664 20.991 1.000 57.930 232 ARG A N 1
ATOM 1651 C CA . ARG A 1 206 ? -18.385 1.297 21.162 1.000 65.850 232 ARG A CA 1
ATOM 1652 C C . ARG A 1 206 ? -19.326 0.335 20.449 1.000 67.790 232 ARG A C 1
ATOM 1653 O O . ARG A 1 206 ? -20.459 0.163 20.922 1.000 73.780 232 ARG A O 1
ATOM 1661 N N . LEU A 1 207 ? -18.920 -0.112 19.267 1.000 68.890 233 LEU A N 1
ATOM 1662 C CA . LEU A 1 207 ? -19.842 -0.918 18.442 1.000 71.640 233 LEU A CA 1
ATOM 1663 C C . LEU A 1 207 ? -19.156 -2.227 18.064 1.000 77.540 233 LEU A C 1
ATOM 1664 O O . LEU A 1 207 ? -17.920 -2.297 18.157 1.000 73.040 233 LEU A O 1
ATOM 1669 N N . ASP A 1 208 ? -19.951 -3.189 17.579 1.000 80.460 234 ASP A N 1
ATOM 1670 C CA . ASP A 1 208 ? -19.428 -4.534 17.228 1.000 81.470 234 ASP A CA 1
ATOM 1671 C C . ASP A 1 208 ? -18.661 -4.503 15.913 1.000 80.870 234 ASP A C 1
ATOM 1672 O O . ASP A 1 208 ? -18.707 -3.478 15.246 1.000 83.530 234 ASP A O 1
ATOM 1677 N N . GLY A 1 209 ? -18.137 -5.639 15.469 1.000 77.970 235 GLY A N 1
ATOM 1678 C CA . GLY A 1 209 ? -17.230 -5.639 14.307 1.000 75.640 235 GLY A CA 1
ATOM 1679 C C . GLY A 1 209 ? -17.795 -5.050 13.035 1.000 75.800 235 GLY A C 1
ATOM 1680 O O . GLY A 1 209 ? -17.030 -4.359 12.377 1.000 78.350 235 GLY A O 1
ATOM 1681 N N . ALA A 1 210 ? -19.055 -5.306 12.682 1.000 67.520 236 ALA A N 1
ATOM 1682 C CA . ALA A 1 210 ? -19.548 -4.812 11.373 1.000 64.410 236 ALA A CA 1
ATOM 1683 C C . ALA A 1 210 ? -20.133 -3.411 11.509 1.000 60.870 236 ALA A C 1
ATOM 1684 O O . ALA A 1 210 ? -19.937 -2.615 10.595 1.000 60.300 236 ALA A O 1
ATOM 1686 N N . ARG A 1 211 ? -20.850 -3.153 12.598 1.000 56.560 237 ARG A N 1
ATOM 1687 C CA . ARG A 1 211 ? -21.465 -1.825 12.805 1.000 53.280 237 ARG A CA 1
ATOM 1688 C C . ARG A 1 211 ? -20.330 -0.830 13.018 1.000 52.900 237 ARG A C 1
ATOM 1689 O O . ARG A 1 211 ? -20.370 0.236 12.405 1.000 53.230 237 ARG A O 1
ATOM 1697 N N . GLU A 1 212 ? -19.351 -1.197 13.839 1.000 53.810 238 GLU A N 1
ATOM 1698 C CA . GLU A 1 212 ? -18.188 -0.304 14.110 1.000 54.690 238 GLU A CA 1
ATOM 1699 C C . GLU A 1 212 ? -17.456 -0.018 12.796 1.000 49.220 238 GLU A C 1
ATOM 1700 O O . GLU A 1 212 ? -17.200 1.163 12.512 1.000 51.630 238 GLU A O 1
ATOM 1706 N N . ALA A 1 213 ? -17.143 -1.078 12.048 1.000 41.840 239 ALA A N 1
ATOM 1707 C CA . ALA A 1 213 ? -16.392 -1.042 10.776 1.000 42.070 239 ALA A CA 1
ATOM 1708 C C . ALA A 1 213 ? -17.151 -0.234 9.721 1.000 39.020 239 ALA A C 1
ATOM 1709 O O . ALA A 1 213 ? -16.489 0.444 8.935 1.000 37.910 239 ALA A O 1
ATOM 1711 N N . ALA A 1 214 ? -18.480 -0.346 9.684 1.000 37.570 240 ALA A N 1
ATOM 1712 C CA . ALA A 1 214 ? -19.368 0.407 8.768 1.000 37.320 240 ALA A CA 1
ATOM 1713 C C . ALA A 1 214 ? -19.375 1.895 9.166 1.000 37.980 240 ALA A C 1
ATOM 1714 O O . ALA A 1 214 ? -19.115 2.766 8.306 1.000 42.490 240 ALA A O 1
ATOM 1716 N N . GLY A 1 215 ? -19.634 2.179 10.437 1.000 35.340 241 GLY A N 1
ATOM 1717 C CA . GLY A 1 215 ? -19.615 3.538 10.992 1.000 35.650 241 GLY A CA 1
ATOM 1718 C C . GLY A 1 215 ? -18.232 3.890 11.480 1.000 35.710 241 GLY A C 1
ATOM 1719 O O . GLY A 1 215 ? -17.841 5.039 11.244 1.000 40.170 241 GLY A O 1
ATOM 1720 N N . ARG A 1 321 ? -16.039 2.732 11.033 1.000 62.340 347 ARG A N 1
ATOM 1721 C CA . ARG A 1 321 ? -15.303 4.028 11.010 1.000 64.230 347 ARG A CA 1
ATOM 1722 C C . ARG A 1 321 ? -15.399 4.667 9.606 1.000 62.190 347 ARG A C 1
ATOM 1723 O O . ARG A 1 321 ? -14.990 5.849 9.458 1.000 61.870 347 ARG A O 1
ATOM 1731 N N . PHE A 1 322 ? -15.898 3.951 8.594 1.000 55.360 348 PHE A N 1
ATOM 1732 C CA . PHE A 1 322 ? -15.865 4.445 7.192 1.000 59.370 348 PHE A CA 1
ATOM 1733 C C . PHE A 1 322 ? -16.744 5.702 7.110 1.000 51.970 348 PHE A C 1
ATOM 1734 O O . PHE A 1 322 ? -16.288 6.702 6.533 1.000 49.140 348 PHE A O 1
ATOM 1742 N N . ARG A 1 323 ? -17.937 5.677 7.712 1.000 46.330 349 ARG A N 1
ATOM 1743 C CA . ARG A 1 323 ? -18.901 6.808 7.618 1.000 46.610 349 ARG A CA 1
ATOM 1744 C C . ARG A 1 323 ? -18.359 8.029 8.366 1.000 44.230 349 ARG A C 1
ATOM 1745 O O . ARG A 1 323 ? -18.718 9.161 7.985 1.000 39.870 349 ARG A O 1
ATOM 1753 N N . LEU A 1 324 ? -17.565 7.800 9.415 1.000 41.060 350 LEU A N 1
ATOM 1754 C CA . LEU A 1 324 ? -16.901 8.887 10.173 1.000 41.470 350 LEU A CA 1
ATOM 1755 C C . LEU A 1 324 ? -15.749 9.458 9.341 1.000 38.570 350 LEU A C 1
ATOM 1756 O O . LEU A 1 324 ? -15.485 10.650 9.494 1.000 38.060 350 LEU A O 1
ATOM 1761 N N . SER A 1 325 ? -15.064 8.668 8.513 1.000 38.330 351 SER A N 1
ATOM 1762 C CA . SER A 1 325 ? -13.983 9.221 7.656 1.000 41.870 351 SER A CA 1
ATOM 1763 C C . SER A 1 325 ? -14.588 10.283 6.732 1.000 43.860 351 SER A C 1
ATOM 1764 O O . SER A 1 325 ? -13.925 11.328 6.497 1.000 39.920 351 SER A O 1
ATOM 1767 N N . ARG A 1 326 ? -15.821 10.029 6.271 1.000 42.770 352 ARG A N 1
ATOM 1768 C CA . ARG A 1 326 ? -16.528 10.873 5.275 1.000 44.840 352 ARG A CA 1
ATOM 1769 C C . ARG A 1 326 ? -16.994 12.161 5.989 1.000 44.270 352 ARG A C 1
ATOM 1770 O O . ARG A 1 326 ? -16.721 13.290 5.482 1.000 44.670 352 ARG A O 1
ATOM 1778 N N . ASP A 1 327 ? -17.610 12.013 7.160 1.000 40.710 353 ASP A N 1
ATOM 1779 C CA . ASP A 1 327 ? -18.027 13.145 8.028 1.000 40.670 353 ASP A CA 1
ATOM 1780 C C . ASP A 1 327 ? -16.841 14.042 8.374 1.000 35.860 353 ASP A C 1
ATOM 1781 O O . ASP A 1 327 ? -16.998 15.284 8.350 1.000 29.740 353 ASP A O 1
ATOM 1786 N N . ARG A 1 328 ? -15.695 13.449 8.680 1.000 38.450 354 ARG A N 1
ATOM 1787 C CA . ARG A 1 328 ? -14.504 14.249 9.062 1.000 40.040 354 ARG A CA 1
ATOM 1788 C C . ARG A 1 328 ? -14.106 15.111 7.853 1.000 35.590 354 ARG A C 1
ATOM 1789 O O . ARG A 1 328 ? -13.817 16.299 8.063 1.000 33.000 354 ARG A O 1
ATOM 1797 N N . LYS A 1 329 ? -14.223 14.578 6.630 1.000 36.880 355 LYS A N 1
ATOM 1798 C CA . LYS A 1 329 ? -13.863 15.299 5.382 1.000 36.750 355 LYS A CA 1
ATOM 1799 C C . LYS A 1 329 ? -14.862 16.437 5.149 1.000 34.760 355 LYS A C 1
ATOM 1800 O O . LYS A 1 329 ? -14.443 17.581 4.859 1.000 33.680 355 LYS A O 1
ATOM 1806 N N . VAL A 1 330 ? -16.149 16.144 5.300 1.000 33.140 356 VAL A N 1
ATOM 1807 C CA . VAL A 1 330 ? -17.241 17.146 5.127 1.000 30.990 356 VAL A CA 1
ATOM 1808 C C . VAL A 1 330 ? -17.020 18.328 6.085 1.000 30.570 356 VAL A C 1
ATOM 1809 O O . VAL A 1 330 ? -17.239 19.471 5.653 1.000 31.790 356 VAL A O 1
ATOM 1813 N N . ALA A 1 331 ? -16.559 18.068 7.316 1.000 31.820 357 ALA A N 1
ATOM 1814 C CA . ALA A 1 331 ? -16.291 19.066 8.382 1.000 31.480 357 ALA A CA 1
ATOM 1815 C C . ALA A 1 331 ? -15.091 19.962 8.025 1.000 30.090 357 ALA A C 1
ATOM 1816 O O . ALA A 1 331 ? -15.189 21.199 8.249 1.000 29.650 357 ALA A O 1
ATOM 1818 N N . LYS A 1 332 ? -14.000 19.386 7.510 1.000 30.780 358 LYS A N 1
ATOM 1819 C CA . LYS A 1 332 ? -12.838 20.158 6.975 1.000 33.000 358 LYS A CA 1
ATOM 1820 C C . LYS A 1 332 ? -13.346 21.105 5.889 1.000 30.700 358 LYS A C 1
ATOM 1821 O O . LYS A 1 332 ? -13.132 22.328 6.018 1.000 30.090 358 LYS A O 1
ATOM 1827 N N . SER A 1 333 ? -14.008 20.548 4.871 1.000 30.990 359 SER A N 1
ATOM 1828 C CA . SER A 1 333 ? -14.578 21.291 3.713 1.000 33.340 359 SER A CA 1
ATOM 1829 C C . SER A 1 333 ? -15.354 22.508 4.201 1.000 29.830 359 SER A C 1
ATOM 1830 O O . SER A 1 333 ? -15.218 23.574 3.618 1.000 31.080 359 SER A O 1
ATOM 1833 N N . LEU A 1 334 ? -16.177 22.324 5.218 1.000 28.750 360 LEU A N 1
ATOM 1834 C CA . LEU A 1 334 ? -17.111 23.370 5.687 1.000 29.910 360 LEU A CA 1
ATOM 1835 C C . LEU A 1 334 ? -16.299 24.403 6.464 1.000 27.790 360 LEU A C 1
ATOM 1836 O O . LEU A 1 334 ? -16.424 25.604 6.145 1.000 28.380 360 LEU A O 1
ATOM 1841 N N . ALA A 1 335 ? -15.443 23.949 7.384 1.000 27.160 361 ALA A N 1
ATOM 1842 C CA . ALA A 1 335 ? -14.529 24.825 8.157 1.000 27.540 361 ALA A CA 1
ATOM 1843 C C . ALA A 1 335 ? -13.722 25.714 7.205 1.000 27.140 361 ALA A C 1
ATOM 1844 O O . ALA A 1 335 ? -13.752 26.944 7.399 1.000 29.570 361 ALA A O 1
ATOM 1846 N N . VAL A 1 336 ? -13.081 25.142 6.187 1.000 25.870 362 VAL A N 1
ATOM 1847 C CA . VAL A 1 336 ? -12.186 25.909 5.267 1.000 28.710 362 VAL A CA 1
ATOM 1848 C C . VAL A 1 336 ? -12.982 27.049 4.615 1.000 29.440 362 VAL A C 1
ATOM 1849 O O . VAL A 1 336 ? -12.551 28.220 4.699 1.000 38.120 362 VAL A O 1
ATOM 1853 N N . ILE A 1 337 ? -14.113 26.764 3.990 1.000 30.140 363 ILE A N 1
ATOM 1854 C CA . ILE A 1 337 ? -14.879 27.817 3.262 1.000 29.930 363 ILE A CA 1
ATOM 1855 C C . ILE A 1 337 ? -15.481 28.799 4.268 1.000 27.780 363 ILE A C 1
ATOM 1856 O O . ILE A 1 337 ? -15.382 30.014 4.055 1.000 30.280 363 ILE A O 1
ATOM 1861 N N . VAL A 1 338 ? -16.039 28.301 5.359 1.000 27.940 364 VAL A N 1
ATOM 1862 C CA . VAL A 1 338 ? -16.643 29.157 6.425 1.000 28.540 364 VAL A CA 1
ATOM 1863 C C . VAL A 1 338 ? -15.579 30.111 6.982 1.000 27.700 364 VAL A C 1
ATOM 1864 O O . VAL A 1 338 ? -15.890 31.307 7.091 1.000 26.330 364 VAL A O 1
ATOM 1868 N N . SER A 1 339 ? -14.379 29.600 7.312 1.000 28.020 365 SER A N 1
ATOM 1869 C CA . SER A 1 339 ? -13.209 30.382 7.811 1.000 27.150 365 SER A CA 1
ATOM 1870 C C . SER A 1 339 ? -12.779 31.424 6.791 1.000 26.710 365 SER A C 1
ATOM 1871 O O . SER A 1 339 ? -12.582 32.573 7.178 1.000 25.070 365 SER A O 1
ATOM 1874 N N . ILE A 1 340 ? -12.597 31.035 5.532 1.000 29.120 366 ILE A N 1
ATOM 1875 C CA . ILE A 1 340 ? -12.020 31.983 4.537 1.000 29.870 366 ILE A CA 1
ATOM 1876 C C . ILE A 1 340 ? -13.047 33.089 4.266 1.000 29.560 366 ILE A C 1
ATOM 1877 O O . ILE A 1 340 ? -12.642 34.263 4.107 1.000 29.900 366 ILE A O 1
ATOM 1882 N N . PHE A 1 341 ? -14.332 32.752 4.283 1.000 28.340 367 PHE A N 1
ATOM 1883 C CA . PHE A 1 341 ? -15.423 33.750 4.191 1.000 30.090 367 PHE A CA 1
ATOM 1884 C C . PHE A 1 341 ? -15.389 34.667 5.420 1.000 31.160 367 PHE A C 1
ATOM 1885 O O . PHE A 1 341 ? -15.417 35.900 5.261 1.000 29.420 367 PHE A O 1
ATOM 1893 N N . GLY A 1 342 ? -15.385 34.063 6.618 1.000 30.870 368 GLY A N 1
ATOM 1894 C CA . GLY A 1 342 ? -15.290 34.766 7.913 1.000 30.800 368 GLY A CA 1
ATOM 1895 C C . GLY A 1 342 ? -14.191 35.816 7.913 1.000 30.290 368 GLY A C 1
ATOM 1896 O O . GLY A 1 342 ? -14.454 36.938 8.326 1.000 27.700 368 GLY A O 1
ATOM 1897 N N . LEU A 1 343 ? -13.003 35.457 7.435 1.000 33.050 369 LEU A N 1
ATOM 1898 C CA . LEU A 1 343 ? -11.811 36.330 7.439 1.000 37.020 369 LEU A CA 1
ATOM 1899 C C . LEU A 1 343 ? -11.912 37.378 6.316 1.000 35.640 369 LEU A C 1
ATOM 1900 O O . LEU A 1 343 ? -11.278 38.430 6.453 1.000 34.800 369 LEU A O 1
ATOM 1905 N N . CYS A 1 344 ? -12.746 37.174 5.292 1.000 33.310 370 CYS A N 1
ATOM 1906 C CA . CYS A 1 344 ? -12.958 38.174 4.206 1.000 32.870 370 CYS A CA 1
ATOM 1907 C C . CYS A 1 344 ? -14.091 39.139 4.561 1.000 31.070 370 CYS A C 1
ATOM 1908 O O . CYS A 1 344 ? -14.075 40.293 4.113 1.000 32.730 370 CYS A O 1
ATOM 1911 N N . TRP A 1 345 ? -15.046 38.669 5.349 1.000 31.220 371 TRP A N 1
ATOM 1912 C CA . TRP A 1 345 ? -16.363 39.311 5.562 1.000 29.990 371 TRP A CA 1
ATOM 1913 C C . TRP A 1 345 ? -16.402 39.972 6.951 1.000 31.260 371 TRP A C 1
ATOM 1914 O O . TRP A 1 345 ? -17.037 41.046 7.081 1.000 31.330 371 TRP A O 1
ATOM 1925 N N . ALA A 1 346 ? -15.693 39.419 7.937 1.000 33.000 372 ALA A N 1
ATOM 1926 C CA . ALA A 1 346 ? -15.733 39.886 9.347 1.000 38.260 372 ALA A CA 1
ATOM 1927 C C . ALA A 1 346 ? -15.233 41.324 9.475 1.000 38.280 372 ALA A C 1
ATOM 1928 O O . ALA A 1 346 ? -15.851 42.106 10.193 1.000 41.940 372 ALA A O 1
ATOM 1930 N N . PRO A 1 347 ? -14.093 41.718 8.852 1.000 36.280 373 PRO A N 1
ATOM 1931 C CA . PRO A 1 347 ? -13.579 43.078 9.013 1.000 35.280 373 PRO A CA 1
ATOM 1932 C C . PRO A 1 347 ? -14.641 44.123 8.641 1.000 35.870 373 PRO A C 1
ATOM 1933 O O . PRO A 1 347 ? -14.878 45.016 9.450 1.000 36.030 373 PRO A O 1
ATOM 1937 N N . TYR A 1 348 ? -15.273 43.972 7.467 1.000 37.140 374 TYR A N 1
ATOM 1938 C CA . TYR A 1 348 ? -16.338 44.872 6.938 1.000 34.660 374 TYR A CA 1
ATOM 1939 C C . TYR A 1 348 ? -17.558 44.838 7.868 1.000 32.840 374 TYR A C 1
ATOM 1940 O O . TYR A 1 348 ? -18.102 45.891 8.222 1.000 33.160 374 TYR A O 1
ATOM 1949 N N . THR A 1 349 ? -18.007 43.659 8.264 1.000 30.200 375 THR A N 1
ATOM 1950 C CA . THR A 1 349 ? -19.217 43.557 9.111 1.000 32.760 375 THR A CA 1
ATOM 1951 C C . THR A 1 349 ? -18.932 44.206 10.471 1.000 32.820 375 THR A C 1
ATOM 1952 O O . THR A 1 349 ? -19.833 44.925 10.960 1.000 29.150 375 THR A O 1
ATOM 1956 N N . LEU A 1 350 ? -17.730 43.973 11.026 1.000 33.460 376 LEU A N 1
ATOM 1957 C CA . LEU A 1 350 ? -17.341 44.396 12.394 1.000 32.020 376 LEU A CA 1
ATOM 1958 C C . LEU A 1 350 ? -17.095 45.894 12.376 1.000 33.640 376 LEU A C 1
ATOM 1959 O O . LEU A 1 350 ? -17.609 46.591 13.262 1.000 39.940 376 LEU A O 1
ATOM 1964 N N . LEU A 1 351 ? -16.369 46.376 11.376 1.000 34.370 377 LEU A N 1
ATOM 1965 C CA . LEU A 1 351 ? -16.101 47.829 11.239 1.000 34.940 377 LEU A CA 1
ATOM 1966 C C . LEU A 1 351 ? -17.423 48.594 11.152 1.000 35.160 377 LEU A C 1
ATOM 1967 O O . LEU A 1 351 ? -17.464 49.662 11.754 1.000 38.810 377 LEU A O 1
ATOM 1972 N N . MET A 1 352 ? -18.442 48.097 10.431 1.000 36.590 378 MET A N 1
ATOM 1973 C CA . MET A 1 352 ? -19.735 48.829 10.266 1.000 36.070 378 MET A CA 1
ATOM 1974 C C . MET A 1 352 ? -20.362 48.974 11.653 1.000 37.140 378 MET A C 1
ATOM 1975 O O . MET A 1 352 ? -20.739 50.101 11.999 1.000 39.120 378 MET A O 1
ATOM 1980 N N . ILE A 1 353 ? -20.403 47.878 12.425 1.000 35.940 379 ILE A N 1
ATOM 1981 C CA . ILE A 1 353 ? -20.946 47.836 13.813 1.000 36.120 379 ILE A CA 1
ATOM 1982 C C . ILE A 1 353 ? -20.217 48.900 14.644 1.000 39.050 379 ILE A C 1
ATOM 1983 O O . ILE A 1 353 ? -20.870 49.587 15.461 1.000 43.670 379 ILE A O 1
ATOM 1988 N N . ILE A 1 354 ? -18.911 49.043 14.447 1.000 37.730 380 ILE A N 1
ATOM 1989 C CA . ILE A 1 354 ? -18.082 49.983 15.249 1.000 37.710 380 ILE A CA 1
ATOM 1990 C C . ILE A 1 354 ? -18.273 51.425 14.740 1.000 38.570 380 ILE A C 1
ATOM 1991 O O . ILE A 1 354 ? -18.432 52.284 15.589 1.000 42.090 380 ILE A O 1
ATOM 1996 N N . ARG A 1 355 ? -18.306 51.691 13.426 1.000 40.650 381 ARG A N 1
ATOM 1997 C CA . ARG A 1 355 ? -18.635 53.031 12.841 1.000 41.030 381 ARG A CA 1
ATOM 1998 C C . ARG A 1 355 ? -19.956 53.554 13.420 1.000 44.250 381 ARG A C 1
ATOM 1999 O O . ARG A 1 355 ? -20.051 54.761 13.697 1.000 46.850 381 ARG A O 1
ATOM 2007 N N . ALA A 1 356 ? -20.958 52.685 13.521 1.000 42.580 382 ALA A N 1
ATOM 2008 C CA . ALA A 1 356 ? -22.328 53.058 13.912 1.000 47.370 382 ALA A CA 1
ATOM 2009 C C . ALA A 1 356 ? -22.371 53.350 15.427 1.000 49.150 382 ALA A C 1
ATOM 2010 O O . ALA A 1 356 ? -23.156 54.223 15.845 1.000 47.880 382 ALA A O 1
ATOM 2012 N N . ALA A 1 357 ? -21.538 52.683 16.234 1.000 49.590 383 ALA A N 1
ATOM 2013 C CA . ALA A 1 357 ? -21.571 52.779 17.715 1.000 48.790 383 ALA A CA 1
ATOM 2014 C C . ALA A 1 357 ? -20.667 53.909 18.235 1.000 49.000 383 ALA A C 1
ATOM 2015 O O . ALA A 1 357 ? -20.773 54.249 19.420 1.000 49.430 383 ALA A O 1
ATOM 2017 N N . CYS A 1 358 ? -19.804 54.479 17.402 1.000 49.140 384 CYS A N 1
ATOM 2018 C CA . CYS A 1 358 ? -19.028 55.685 17.770 1.000 55.380 384 CYS A CA 1
ATOM 2019 C C . CYS A 1 358 ? -19.422 56.829 16.835 1.000 51.580 384 CYS A C 1
ATOM 2020 O O . CYS A 1 358 ? -18.671 57.808 16.759 1.000 55.780 384 CYS A O 1
ATOM 2023 N N . HIS A 1 359 ? -20.594 56.714 16.205 1.000 52.100 385 HIS A N 1
ATOM 2024 C CA . HIS A 1 359 ? -21.239 57.749 15.351 1.000 50.080 385 HIS A CA 1
ATOM 2025 C C . HIS A 1 359 ? -20.221 58.326 14.350 1.000 50.750 385 HIS A C 1
ATOM 2026 O O . HIS A 1 359 ? -20.253 59.531 14.105 1.000 55.410 385 HIS A O 1
ATOM 2033 N N . GLY A 1 360 ? -19.357 57.490 13.770 1.000 57.120 386 GLY A N 1
ATOM 2034 C CA . GLY A 1 360 ? -18.476 57.854 12.640 1.000 60.860 386 GLY A CA 1
ATOM 2035 C C . GLY A 1 360 ? -17.246 58.640 13.064 1.000 59.670 386 GLY A C 1
ATOM 2036 O O . GLY A 1 360 ? -16.532 59.147 12.181 1.000 64.600 386 GLY A O 1
ATOM 2037 N N . HIS A 1 361 ? -16.982 58.729 14.364 1.000 57.460 387 HIS A N 1
ATOM 2038 C CA . HIS A 1 361 ? -15.920 59.593 14.937 1.000 58.800 387 HIS A CA 1
ATOM 2039 C C . HIS A 1 361 ? -14.643 58.773 15.184 1.000 56.050 387 HIS A C 1
ATOM 2040 O O . HIS A 1 361 ? -13.590 59.383 15.367 1.000 57.820 387 HIS A O 1
ATOM 2047 N N . CYS A 1 362 ? -14.694 57.444 15.153 1.000 53.620 388 CYS A N 1
ATOM 2048 C CA . CYS A 1 362 ? -13.516 56.610 15.500 1.000 55.370 388 CYS A CA 1
ATOM 2049 C C . CYS A 1 362 ? -13.070 55.715 14.327 1.000 51.230 388 CYS A C 1
ATOM 2050 O O . CYS A 1 362 ? -11.995 55.109 14.463 1.000 48.260 388 CYS A O 1
ATOM 2053 N N . VAL A 1 363 ? -13.796 55.675 13.200 1.000 46.830 389 VAL A N 1
ATOM 2054 C CA . VAL A 1 363 ? -13.418 54.841 12.013 1.000 42.640 389 VAL A CA 1
ATOM 2055 C C . VAL A 1 363 ? -13.145 55.722 10.792 1.000 41.380 389 VAL A C 1
ATOM 2056 O O . VAL A 1 363 ? -14.076 56.226 10.162 1.000 48.160 389 VAL A O 1
ATOM 2060 N N . PRO A 1 364 ? -11.867 55.875 10.374 1.000 38.040 390 PRO A N 1
ATOM 2061 C CA . PRO A 1 364 ? -11.543 56.509 9.096 1.000 39.360 390 PRO A CA 1
ATOM 2062 C C . PRO A 1 364 ? -12.167 55.808 7.884 1.000 39.060 390 PRO A C 1
ATOM 2063 O O . PRO A 1 364 ? -12.152 54.598 7.850 1.000 41.530 390 PRO A O 1
ATOM 2067 N N . ASP A 1 365 ? -12.676 56.587 6.930 1.000 40.960 391 ASP A N 1
ATOM 2068 C CA . ASP A 1 365 ? -13.258 56.084 5.659 1.000 45.210 391 ASP A CA 1
ATOM 2069 C C . ASP A 1 365 ? -12.387 54.971 5.075 1.000 44.570 391 ASP A C 1
ATOM 2070 O O . ASP A 1 365 ? -12.953 53.942 4.695 1.000 47.730 391 ASP A O 1
ATOM 2075 N N . TYR A 1 366 ? -11.072 55.169 4.978 1.000 41.000 392 TYR A N 1
ATOM 2076 C CA . TYR A 1 366 ? -10.187 54.282 4.180 1.000 40.470 392 TYR A CA 1
ATOM 2077 C C . TYR A 1 366 ? -10.082 52.899 4.847 1.000 37.650 392 TYR A C 1
ATOM 2078 O O . TYR A 1 366 ? -9.739 51.933 4.142 1.000 37.330 392 TYR A O 1
ATOM 2087 N N . TRP A 1 367 ? -10.382 52.761 6.139 1.000 36.970 393 TRP A N 1
ATOM 2088 C CA . TRP A 1 367 ? -10.416 51.422 6.796 1.000 36.410 393 TRP A CA 1
ATOM 2089 C C . TRP A 1 367 ? -11.534 50.598 6.159 1.000 33.870 393 TRP A C 1
ATOM 2090 O O . TRP A 1 367 ? -11.230 49.506 5.626 1.000 30.480 393 TRP A O 1
ATOM 2101 N N . TYR A 1 368 ? -12.770 51.116 6.189 1.000 30.290 394 TYR A N 1
ATOM 2102 C CA . TYR A 1 368 ? -13.953 50.390 5.661 1.000 30.390 394 TYR A CA 1
ATOM 2103 C C . TYR A 1 368 ? -13.811 50.239 4.126 1.000 28.850 394 TYR A C 1
ATOM 2104 O O . TYR A 1 368 ? -14.159 49.173 3.617 1.000 29.960 394 TYR A O 1
ATOM 2113 N N . GLU A 1 369 ? -13.208 51.192 3.413 1.000 29.410 395 GLU A N 1
ATOM 2114 C CA . GLU A 1 369 ? -13.013 51.112 1.930 1.000 32.450 395 GLU A CA 1
ATOM 2115 C C . GLU A 1 369 ? -11.961 50.059 1.535 1.000 30.710 395 GLU A C 1
ATOM 2116 O O . GLU A 1 369 ? -12.158 49.394 0.527 1.000 33.270 395 GLU A O 1
ATOM 2122 N N . THR A 1 370 ? -10.860 49.942 2.265 1.000 28.140 396 THR A N 1
ATOM 2123 C CA . THR A 1 370 ? -9.955 48.764 2.210 1.000 27.770 396 THR A CA 1
ATOM 2124 C C . THR A 1 370 ? -10.788 47.480 2.354 1.000 27.910 396 THR A C 1
ATOM 2125 O O . THR A 1 370 ? -10.616 46.574 1.512 1.000 25.870 396 THR A O 1
ATOM 2129 N N . SER A 1 371 ? -11.656 47.389 3.374 1.000 29.150 397 SER A N 1
ATOM 2130 C CA . SER A 1 371 ? -12.331 46.117 3.755 1.000 29.280 397 SER A CA 1
ATOM 2131 C C . SER A 1 371 ? -13.208 45.625 2.598 1.000 30.430 397 SER A C 1
ATOM 2132 O O . SER A 1 371 ? -13.316 44.382 2.430 1.000 34.450 397 SER A O 1
ATOM 2135 N N . PHE A 1 372 ? -13.775 46.543 1.806 1.000 29.650 398 PHE A N 1
ATOM 2136 C CA . PHE A 1 372 ? -14.611 46.235 0.608 1.000 28.870 398 PHE A CA 1
ATOM 2137 C C . PHE A 1 372 ? -13.888 45.236 -0.303 1.000 30.260 398 PHE A C 1
ATOM 2138 O O . PHE A 1 372 ? -14.492 44.241 -0.815 1.000 29.700 398 PHE A O 1
ATOM 2146 N N . TRP A 1 373 ? -12.601 45.516 -0.538 1.000 30.550 399 TRP A N 1
ATOM 2147 C CA . TRP A 1 373 ? -11.760 44.759 -1.503 1.000 29.390 399 TRP A CA 1
ATOM 2148 C C . TRP A 1 373 ? -11.488 43.363 -0.941 1.000 28.320 399 TRP A C 1
ATOM 2149 O O . TRP A 1 373 ? -11.611 42.386 -1.750 1.000 26.270 399 TRP A O 1
ATOM 2160 N N . LEU A 1 374 ? -11.231 43.276 0.379 1.000 25.940 400 LEU A N 1
ATOM 2161 C CA . LEU A 1 374 ? -11.038 41.997 1.118 1.000 28.290 400 LEU A CA 1
ATOM 2162 C C . LEU A 1 374 ? -12.303 41.132 0.975 1.000 30.610 400 LEU A C 1
ATOM 2163 O O . LEU A 1 374 ? -12.171 39.925 0.616 1.000 30.930 400 LEU A O 1
ATOM 2168 N N . LEU A 1 375 ? -13.483 41.717 1.225 1.000 31.890 401 LEU A N 1
ATOM 2169 C CA . LEU A 1 375 ? -14.801 41.037 1.037 1.000 31.760 401 LEU A CA 1
ATOM 2170 C C . LEU A 1 375 ? -15.006 40.707 -0.458 1.000 28.760 401 LEU A C 1
ATOM 2171 O O . LEU A 1 375 ? -15.381 39.572 -0.7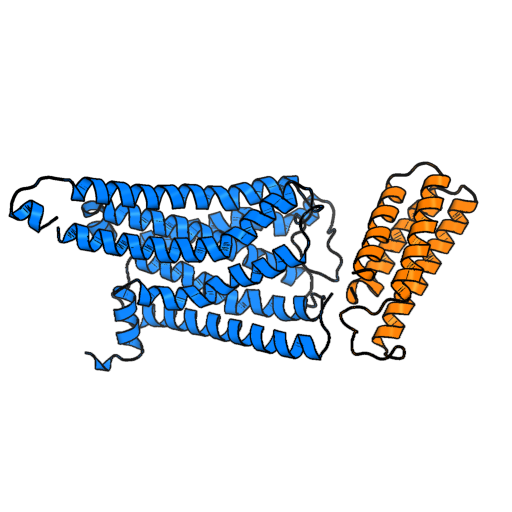61 1.000 25.840 401 LEU A O 1
ATOM 2176 N N . TRP A 1 376 ? -14.777 41.650 -1.375 1.000 26.700 402 TRP A N 1
ATOM 2177 C CA . TRP A 1 376 ? -14.939 41.358 -2.824 1.000 29.290 402 TRP A CA 1
ATOM 2178 C C . TRP A 1 376 ? -13.895 40.334 -3.278 1.000 29.540 402 TRP A C 1
ATOM 2179 O O . TRP A 1 376 ? -14.174 39.587 -4.227 1.000 31.200 402 TRP A O 1
ATOM 2190 N N . ALA A 1 377 ? -12.723 40.301 -2.648 1.000 29.230 403 ALA A N 1
ATOM 2191 C CA . ALA A 1 377 ? -11.645 39.373 -3.053 1.000 29.000 403 ALA A CA 1
ATOM 2192 C C . ALA A 1 377 ? -12.116 37.923 -2.824 1.000 27.950 403 ALA A C 1
ATOM 2193 O O . ALA A 1 377 ? -11.645 37.010 -3.525 1.000 29.310 403 ALA A O 1
ATOM 2195 N N . ASN A 1 378 ? -13.047 37.715 -1.895 1.000 24.250 404 ASN A N 1
ATOM 2196 C CA . ASN A 1 378 ? -13.528 36.365 -1.528 1.000 24.480 404 ASN A CA 1
ATOM 2197 C C . ASN A 1 378 ? -14.105 35.686 -2.776 1.000 25.190 404 ASN A C 1
ATOM 2198 O O . ASN A 1 378 ? -14.019 34.445 -2.885 1.000 25.150 404 ASN A O 1
ATOM 2203 N N . SER A 1 379 ? -14.676 36.488 -3.679 1.000 27.300 405 SER A N 1
ATOM 2204 C CA . SER A 1 379 ? -15.397 36.048 -4.904 1.000 28.820 405 SER A CA 1
ATOM 2205 C C . SER A 1 379 ? -14.411 35.416 -5.888 1.000 28.170 405 SER A C 1
ATOM 2206 O O . SER A 1 379 ? -14.835 34.477 -6.592 1.000 24.950 405 SER A O 1
ATOM 2209 N N . ALA A 1 380 ? -13.167 35.920 -5.919 1.000 26.090 406 ALA A N 1
ATOM 2210 C CA . ALA A 1 380 ? -12.044 35.314 -6.674 1.000 28.080 406 ALA A CA 1
ATOM 2211 C C . ALA A 1 380 ? -11.635 34.001 -6.014 1.000 28.870 406 ALA A C 1
ATOM 2212 O O . ALA A 1 380 ? -11.236 33.099 -6.739 1.000 34.810 406 ALA A O 1
ATOM 2214 N N . VAL A 1 381 ? -11.709 33.902 -4.689 1.000 30.100 407 VAL A N 1
ATOM 2215 C CA . VAL A 1 381 ? -11.095 32.764 -3.940 1.000 30.360 407 VAL A CA 1
ATOM 2216 C C . VAL A 1 381 ? -12.005 31.533 -4.053 1.000 29.610 407 VAL A C 1
ATOM 2217 O O . VAL A 1 381 ? -11.499 30.431 -4.331 1.000 31.360 407 VAL A O 1
ATOM 2221 N N . ASN A 1 382 ? -13.302 31.701 -3.841 1.000 27.740 408 ASN A N 1
ATOM 2222 C CA . ASN A 1 382 ? -14.263 30.569 -3.832 1.000 28.390 408 ASN A CA 1
ATOM 2223 C C . ASN A 1 382 ? -14.074 29.628 -5.022 1.000 27.300 408 ASN A C 1
ATOM 2224 O O . ASN A 1 382 ? -13.997 28.417 -4.820 1.000 26.010 408 ASN A O 1
ATOM 2229 N N . PRO A 1 383 ? -14.049 30.113 -6.289 1.000 24.830 409 PRO A N 1
ATOM 2230 C CA . PRO A 1 383 ? -13.837 29.223 -7.426 1.000 24.890 409 PRO A CA 1
ATOM 2231 C C . PRO A 1 383 ? -12.722 28.180 -7.235 1.000 25.920 409 PRO A C 1
ATOM 2232 O O . PRO A 1 383 ? -12.868 27.055 -7.707 1.000 23.180 409 PRO A O 1
ATOM 2236 N N . VAL A 1 384 ? -11.634 28.562 -6.559 1.000 29.040 410 VAL A N 1
ATOM 2237 C CA . VAL A 1 384 ? -10.467 27.668 -6.298 1.000 31.540 410 VAL A CA 1
ATOM 2238 C C . VAL A 1 384 ? -10.775 26.691 -5.156 1.000 32.710 410 VAL A C 1
ATOM 2239 O O . VAL A 1 384 ? -10.274 25.538 -5.241 1.000 38.550 410 VAL A O 1
ATOM 2243 N N . LEU A 1 385 ? -11.601 27.080 -4.182 1.000 29.950 411 LEU A N 1
ATOM 2244 C CA . LEU A 1 385 ? -11.931 26.241 -2.993 1.000 30.830 411 LEU A CA 1
ATOM 2245 C C . LEU A 1 385 ? -12.819 25.046 -3.355 1.000 31.640 411 LEU A C 1
ATOM 2246 O O . LEU A 1 385 ? -12.692 24.001 -2.675 1.000 32.140 411 LEU A O 1
ATOM 2251 N N . TYR A 1 386 ? -13.717 25.176 -4.334 1.000 31.760 412 TYR A N 1
ATOM 2252 C CA . TYR A 1 386 ? -14.697 24.104 -4.648 1.000 32.340 412 TYR A CA 1
ATOM 2253 C C . TYR A 1 386 ? -13.953 22.813 -4.979 1.000 30.960 412 TYR A C 1
ATOM 2254 O O . TYR A 1 386 ? -14.207 21.787 -4.350 1.000 29.160 412 TYR A O 1
ATOM 2263 N N . PRO A 1 387 ? -13.021 22.805 -5.965 1.000 32.370 413 PRO A N 1
ATOM 2264 C CA . PRO A 1 387 ? -12.242 21.601 -6.284 1.000 32.480 413 PRO A CA 1
ATOM 2265 C C . PRO A 1 387 ? -11.195 21.210 -5.224 1.000 31.420 413 PRO A C 1
ATOM 2266 O O . PRO A 1 387 ? -10.919 20.033 -5.055 1.000 29.420 413 PRO A O 1
ATOM 2270 N N . LEU A 1 388 ? -10.630 22.186 -4.522 1.000 32.430 414 LEU A N 1
ATOM 2271 C CA . LEU A 1 388 ? -9.720 21.905 -3.388 1.000 34.690 414 LEU A CA 1
ATOM 2272 C C . LEU A 1 388 ? -10.466 21.004 -2.409 1.000 36.160 414 LEU A C 1
ATOM 2273 O O . LEU A 1 388 ? -9.893 19.979 -2.003 1.000 38.940 414 LEU A O 1
ATOM 2278 N N . CYS A 1 389 ? -11.720 21.350 -2.088 1.000 38.340 415 CYS A N 1
ATOM 2279 C CA . CYS A 1 389 ? -12.478 20.801 -0.928 1.000 37.650 415 CYS A CA 1
ATOM 2280 C C . CYS A 1 389 ? -13.517 19.741 -1.303 1.000 38.510 415 CYS A C 1
ATOM 2281 O O . CYS A 1 389 ? -13.957 19.048 -0.369 1.000 3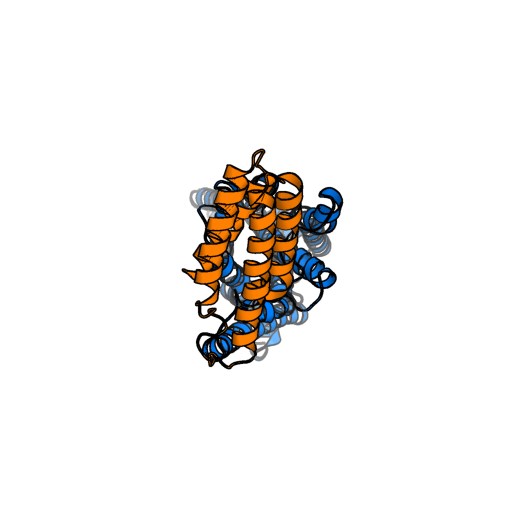7.450 415 CYS A O 1
ATOM 2284 N N . HIS A 1 390 ? -13.929 19.626 -2.572 1.000 37.540 416 HIS A N 1
ATOM 2285 C CA . HIS A 1 390 ? -15.037 18.721 -2.969 1.000 36.030 416 HIS A CA 1
ATOM 2286 C C . HIS A 1 390 ? -14.582 17.801 -4.095 1.000 35.720 416 HIS A C 1
ATOM 2287 O O . HIS A 1 390 ? -14.031 18.327 -5.068 1.000 36.540 416 HIS A O 1
ATOM 2294 N N . HIS A 1 391 ? -14.795 16.485 -3.939 1.000 35.750 417 HIS A N 1
ATOM 2295 C CA . HIS A 1 391 ? -14.645 15.478 -5.023 1.000 37.210 417 HIS A CA 1
ATOM 2296 C C . HIS A 1 391 ? -15.523 15.877 -6.213 1.000 35.750 417 HIS A C 1
ATOM 2297 O O . HIS A 1 391 ? -15.025 15.911 -7.373 1.000 31.810 417 HIS A O 1
ATOM 2304 N N . SER A 1 392 ? -16.796 16.142 -5.922 1.000 34.850 418 SER A N 1
ATOM 2305 C CA . SER A 1 392 ? -17.858 16.348 -6.934 1.000 34.630 418 SER A CA 1
ATOM 2306 C C . SER A 1 392 ? -17.390 17.413 -7.942 1.000 35.750 418 SER A C 1
ATOM 2307 O O . SER A 1 392 ? -17.670 17.268 -9.151 1.000 32.000 418 SER A O 1
ATOM 2310 N N . PHE A 1 393 ? -16.663 18.425 -7.451 1.000 35.640 419 PHE A N 1
ATOM 2311 C CA . PHE A 1 393 ? -16.096 19.524 -8.272 1.000 35.550 419 PHE A CA 1
ATOM 2312 C C . PHE A 1 393 ? -14.802 19.075 -8.941 1.000 33.040 419 PHE A C 1
ATOM 2313 O O . PHE A 1 393 ? -14.549 19.500 -10.060 1.000 30.420 419 PHE A O 1
ATOM 2321 N N . ARG A 1 394 ? -14.003 18.243 -8.289 1.000 34.220 420 ARG A N 1
ATOM 2322 C CA . ARG A 1 394 ? -12.782 17.720 -8.947 1.000 35.680 420 ARG A CA 1
ATOM 2323 C C . ARG A 1 394 ? -13.221 16.906 -10.165 1.000 34.640 420 ARG A C 1
ATOM 2324 O O . ARG A 1 394 ? -12.548 17.014 -11.201 1.000 32.420 420 ARG A O 1
ATOM 2332 N N . ARG A 1 395 ? -14.323 16.165 -10.022 1.000 31.990 421 ARG A N 1
ATOM 2333 C CA . ARG A 1 395 ? -14.930 15.291 -11.059 1.000 32.830 421 ARG A CA 1
ATOM 2334 C C . ARG A 1 395 ? -15.434 16.153 -12.215 1.000 30.860 421 ARG A C 1
ATOM 2335 O O . ARG A 1 395 ? -15.187 15.802 -13.345 1.000 33.130 421 ARG A O 1
ATOM 2343 N N . ALA A 1 396 ? -16.124 17.245 -11.920 1.000 31.180 422 ALA A N 1
ATOM 2344 C CA . ALA A 1 396 ? -16.810 18.103 -12.908 1.000 31.130 422 ALA A CA 1
ATOM 2345 C C . ALA A 1 396 ? -15.772 18.830 -13.761 1.000 30.910 422 ALA A C 1
ATOM 2346 O O . ALA A 1 396 ? -15.946 18.908 -15.011 1.000 28.930 422 ALA A O 1
ATOM 2348 N N . PHE A 1 397 ? -14.737 19.345 -13.099 1.000 32.400 423 PHE A N 1
ATOM 2349 C CA . PHE A 1 397 ? -13.625 20.094 -13.741 1.000 35.130 423 PHE A CA 1
ATOM 2350 C C . PHE A 1 397 ? -12.881 19.141 -14.689 1.000 34.700 423 PHE A C 1
ATOM 2351 O O . PHE A 1 397 ? -12.462 19.562 -15.768 1.000 34.900 423 PHE A O 1
ATOM 2359 N N . THR A 1 398 ? -12.773 17.872 -14.316 1.000 36.020 424 THR A N 1
ATOM 2360 C CA . THR A 1 398 ? -12.162 16.812 -15.147 1.000 38.900 424 THR A CA 1
ATOM 2361 C C . THR A 1 398 ? -13.030 16.604 -16.386 1.000 40.080 424 THR A C 1
ATOM 2362 O O . THR A 1 398 ? -12.484 16.672 -17.517 1.000 43.370 424 THR A O 1
ATOM 2366 N N . LYS A 1 399 ? -14.331 16.394 -16.186 1.000 36.350 425 LYS A N 1
ATOM 2367 C CA . LYS A 1 399 ? -15.295 16.226 -17.304 1.000 35.670 425 LYS A CA 1
ATOM 2368 C C . LYS A 1 399 ? -15.214 17.417 -18.266 1.000 34.920 425 LYS A C 1
ATOM 2369 O O . LYS A 1 399 ? -15.466 17.181 -19.451 1.000 39.700 425 LYS A O 1
ATOM 2375 N N . LEU A 1 400 ? -14.884 18.617 -17.775 1.000 31.570 426 LEU A N 1
ATOM 2376 C CA . LEU A 1 400 ? -14.848 19.862 -18.580 1.000 33.650 426 LEU A CA 1
ATOM 2377 C C . LEU A 1 400 ? -13.479 20.078 -19.259 1.000 37.130 426 LEU A C 1
ATOM 2378 O O . LEU A 1 400 ? -13.455 20.244 -20.509 1.000 40.960 426 LEU A O 1
ATOM 2383 N N . LEU A 1 401 ? -12.384 20.125 -18.486 1.000 37.540 427 LEU A N 1
ATOM 2384 C CA . LEU A 1 401 ? -11.056 20.680 -18.902 1.000 36.400 427 LEU A CA 1
ATOM 2385 C C . LEU A 1 401 ? -10.095 19.578 -19.353 1.000 33.790 427 LEU A C 1
ATOM 2386 O O . LEU A 1 401 ? -9.280 19.859 -20.244 1.000 32.190 427 LEU A O 1
ATOM 2391 N N . CYS A 1 402 ? -10.167 18.399 -18.737 1.000 33.480 428 CYS A N 1
ATOM 2392 C CA . CYS A 1 402 ? -9.210 17.289 -18.956 1.000 36.610 428 CYS A CA 1
ATOM 2393 C C . CYS A 1 402 ? -9.953 15.959 -18.989 1.000 35.750 428 CYS A C 1
ATOM 2394 O O . CYS A 1 402 ? -9.511 14.992 -18.388 1.000 35.750 428 CYS A O 1
ATOM 2397 N N . PRO A 1 403 ? -11.071 15.838 -19.745 1.000 38.170 429 PRO A N 1
ATOM 2398 C CA . PRO A 1 403 ? -11.850 14.594 -19.778 1.000 37.640 429 PRO A CA 1
ATOM 2399 C C . PRO A 1 403 ? -11.099 13.336 -20.257 1.000 39.930 429 PRO A C 1
ATOM 2400 O O . PRO A 1 403 ? -11.664 12.252 -20.143 1.000 34.580 429 PRO A O 1
ATOM 2404 N N . GLN A 1 404 ? -9.850 13.491 -20.683 1.000 45.320 430 GLN A N 1
ATOM 2405 C CA . GLN A 1 404 ? -9.029 12.368 -21.202 1.000 49.520 430 GLN A CA 1
ATOM 2406 C C . GLN A 1 404 ? -8.874 11.275 -20.141 1.000 52.020 430 GLN A C 1
ATOM 2407 O O . GLN A 1 404 ? -8.501 10.159 -20.515 1.000 52.480 430 GLN A O 1
ATOM 2413 N N . LYS A 1 405 ? -9.197 11.574 -18.884 1.000 59.060 431 LYS A N 1
ATOM 2414 C CA . LYS A 1 405 ? -9.069 10.596 -17.767 1.000 59.800 431 LYS A CA 1
ATOM 2415 C C . LYS A 1 405 ? -10.145 9.512 -17.868 1.000 59.680 431 LYS A C 1
ATOM 2416 O O . LYS A 1 405 ? -10.038 8.553 -17.097 1.000 55.270 431 LYS A O 1
ATOM 2422 N N . LEU A 1 406 ? -11.159 9.690 -18.723 1.000 62.330 432 LEU A N 1
ATOM 2423 C CA . LEU A 1 406 ? -12.191 8.647 -18.996 1.000 61.400 432 LEU A CA 1
ATOM 2424 C C . LEU A 1 406 ? -12.986 8.320 -17.733 1.000 59.240 432 LEU A C 1
ATOM 2425 O O . LEU A 1 406 ? -13.859 7.444 -17.828 1.000 57.730 432 LEU A O 1
ATOM 2430 N N . ALA B 2 42 ? -3.825 65.398 4.141 1.000 87.450 1 ALA B N 1
ATOM 2431 C CA . ALA B 2 42 ? -4.798 65.226 5.244 1.000 89.530 1 ALA B CA 1
ATOM 2432 C C . ALA B 2 42 ? -5.030 66.553 5.989 1.000 85.960 1 ALA B C 1
ATOM 2433 O O . ALA B 2 42 ? -6.047 66.638 6.693 1.000 93.250 1 ALA B O 1
ATOM 2435 N N . ASP B 2 43 ? -4.137 67.544 5.853 1.000 82.610 2 ASP B N 1
ATOM 2436 C CA . ASP B 2 43 ? -4.379 68.953 6.277 1.000 77.850 2 ASP B CA 1
ATOM 2437 C C . ASP B 2 43 ? -5.551 69.506 5.447 1.000 76.980 2 ASP B C 1
ATOM 2438 O O . ASP B 2 43 ? -6.350 70.281 6.002 1.000 92.240 2 ASP B O 1
ATOM 2443 N N . LEU B 2 44 ? -5.671 69.089 4.182 1.000 67.820 3 LEU B N 1
ATOM 2444 C CA . LEU B 2 44 ? -6.822 69.400 3.283 1.000 67.910 3 LEU B CA 1
ATOM 2445 C C . LEU B 2 44 ? -8.063 68.643 3.786 1.000 66.180 3 LEU B C 1
ATOM 2446 O O . LEU B 2 44 ? -9.176 69.225 3.813 1.000 62.080 3 LEU B O 1
ATOM 2451 N N . GLU B 2 45 ? -7.877 67.383 4.170 1.000 71.630 4 GLU B N 1
ATOM 2452 C CA . GLU B 2 45 ? -8.922 66.550 4.818 1.000 76.940 4 GLU B CA 1
ATOM 2453 C C . GLU B 2 45 ? -9.373 67.248 6.114 1.000 79.100 4 GLU B C 1
ATOM 2454 O O . GLU B 2 45 ? -10.601 67.308 6.344 1.000 82.130 4 GLU B O 1
ATOM 2460 N N . ASP B 2 46 ? -8.423 67.790 6.897 1.000 73.220 5 ASP B N 1
ATOM 2461 C CA . ASP B 2 46 ? -8.649 68.414 8.233 1.000 65.390 5 ASP B CA 1
ATOM 2462 C C . ASP B 2 46 ? -9.255 69.811 8.075 1.000 58.800 5 ASP B C 1
ATOM 2463 O O . ASP B 2 46 ? -10.110 70.177 8.901 1.000 55.600 5 ASP B O 1
ATOM 2468 N N . ASN B 2 47 ? -8.835 70.567 7.062 1.000 58.220 6 ASN B N 1
ATOM 2469 C CA . ASN B 2 47 ? -9.467 71.871 6.726 1.000 57.350 6 ASN B CA 1
ATOM 2470 C C . ASN B 2 47 ? -10.911 71.642 6.265 1.000 52.170 6 ASN B C 1
ATOM 2471 O O . ASN B 2 47 ? -11.748 72.466 6.630 1.000 44.760 6 ASN B O 1
ATOM 2476 N N . TRP B 2 48 ? -11.200 70.562 5.526 1.000 53.310 7 TRP B N 1
ATOM 2477 C CA . TRP B 2 48 ? -12.592 70.204 5.124 1.000 55.670 7 TRP B CA 1
ATOM 2478 C C . TRP B 2 48 ? -13.396 69.855 6.374 1.000 52.470 7 TRP B C 1
ATOM 2479 O O . TRP B 2 48 ? -14.550 70.286 6.460 1.000 49.620 7 TRP B O 1
ATOM 2490 N N . GLU B 2 49 ? -12.792 69.084 7.282 1.000 56.910 8 GLU B N 1
ATOM 2491 C CA . GLU B 2 49 ? -13.316 68.787 8.644 1.000 63.890 8 GLU B CA 1
ATOM 2492 C C . GLU B 2 49 ? -13.860 70.077 9.269 1.000 61.440 8 GLU B C 1
ATOM 2493 O O . GLU B 2 49 ? -15.079 70.129 9.591 1.000 60.900 8 GLU B O 1
ATOM 2499 N N . THR B 2 50 ? -12.989 71.081 9.414 1.000 53.040 9 THR B N 1
ATOM 2500 C CA . THR B 2 50 ? -13.305 72.406 10.011 1.000 53.470 9 THR B CA 1
ATOM 2501 C C . THR B 2 50 ? -14.507 73.058 9.305 1.000 56.440 9 THR B C 1
ATOM 2502 O O . THR B 2 50 ? -15.372 73.596 10.021 1.000 59.800 9 THR B O 1
ATOM 2506 N N . LEU B 2 51 ? -14.569 73.041 7.966 1.000 54.690 10 LEU B N 1
ATOM 2507 C CA . LEU B 2 51 ? -15.682 73.683 7.215 1.000 55.670 10 LEU B CA 1
ATOM 2508 C C . LEU B 2 51 ? -17.010 73.058 7.638 1.000 57.560 10 LEU B C 1
ATOM 2509 O O . LEU B 2 51 ? -17.981 73.816 7.815 1.000 54.680 10 LEU B O 1
ATOM 2514 N N . ASN B 2 52 ? -17.025 71.730 7.795 1.000 64.070 11 ASN B N 1
ATOM 2515 C CA . ASN B 2 52 ? -18.225 70.928 8.157 1.000 67.410 11 ASN B CA 1
ATOM 2516 C C . ASN B 2 52 ? -18.707 71.340 9.549 1.000 62.380 11 ASN B C 1
ATOM 2517 O O . ASN B 2 52 ? -19.857 71.761 9.643 1.000 61.080 11 ASN B O 1
ATOM 2522 N N . ASP B 2 53 ? -17.838 71.254 10.562 1.000 65.970 12 ASP B N 1
ATOM 2523 C CA . ASP B 2 53 ? -18.168 71.501 11.998 1.000 67.410 12 ASP B CA 1
ATOM 2524 C C . ASP B 2 53 ? -18.752 72.907 12.183 1.000 62.760 12 ASP B C 1
ATOM 2525 O O . ASP B 2 53 ? -19.725 73.029 12.945 1.000 58.580 12 ASP B O 1
ATOM 2530 N N . ASN B 2 54 ? -18.177 73.919 11.521 1.000 64.910 13 ASN B N 1
ATOM 2531 C CA . ASN B 2 54 ? -18.561 75.356 11.656 1.000 63.230 13 ASN B CA 1
ATOM 2532 C C . ASN B 2 54 ? -19.885 75.634 10.921 1.000 62.330 13 ASN B C 1
ATOM 2533 O O . ASN B 2 54 ? -20.642 76.507 11.374 1.000 62.680 13 ASN B O 1
ATOM 2538 N N . LEU B 2 55 ? -20.168 74.921 9.836 1.000 60.150 14 LEU B N 1
ATOM 2539 C CA . LEU B 2 55 ? -21.407 75.119 9.048 1.000 64.480 14 LEU B CA 1
ATOM 2540 C C . LEU B 2 55 ? -22.620 74.624 9.846 1.000 67.550 14 LEU B C 1
ATOM 2541 O O . LEU B 2 55 ? -23.737 75.139 9.617 1.000 74.420 14 LEU B O 1
ATOM 2546 N N . LYS B 2 56 ? -22.424 73.664 10.751 1.000 67.030 15 LYS B N 1
ATOM 2547 C CA . LYS B 2 56 ? -23.528 73.066 11.547 1.000 69.180 15 LYS B CA 1
ATOM 2548 C C . LYS B 2 56 ? -23.766 73.918 12.800 1.000 65.850 15 LYS B C 1
ATOM 2549 O O . LYS B 2 56 ? -24.946 74.115 13.154 1.000 71.290 15 LYS B O 1
ATOM 2555 N N . VAL B 2 57 ? -22.701 74.443 13.412 1.000 55.610 16 VAL B N 1
ATOM 2556 C CA . VAL B 2 57 ? -22.790 75.478 14.484 1.000 51.480 16 VAL B CA 1
ATOM 2557 C C . VAL B 2 57 ? -23.753 76.578 14.018 1.000 52.470 16 VAL B C 1
ATOM 2558 O O . VAL B 2 57 ? -24.510 77.104 14.848 1.000 55.420 16 VAL B O 1
ATOM 2562 N N . ILE B 2 58 ? -23.721 76.917 12.732 1.000 54.020 17 ILE B N 1
ATOM 2563 C CA . ILE B 2 58 ? -24.384 78.132 12.180 1.000 58.790 17 ILE B CA 1
ATOM 2564 C C . ILE B 2 58 ? -25.875 77.839 11.969 1.000 67.530 17 ILE B C 1
ATOM 2565 O O . ILE B 2 58 ? -26.702 78.700 12.340 1.000 73.620 17 ILE B O 1
ATOM 2570 N N . GLU B 2 59 ? -26.211 76.667 11.426 1.000 74.230 18 GLU B N 1
ATOM 2571 C CA . GLU B 2 59 ? -27.595 76.121 11.465 1.000 77.190 18 GLU B CA 1
ATOM 2572 C C . GLU B 2 59 ? -28.139 76.267 12.893 1.000 70.020 18 GLU B C 1
ATOM 2573 O O . GLU B 2 59 ? -29.232 76.833 13.034 1.000 65.770 18 GLU B O 1
ATOM 2579 N N . LYS B 2 60 ? -27.335 75.875 13.892 1.000 67.780 19 LYS B N 1
ATOM 2580 C CA . LYS B 2 60 ? -27.712 75.650 15.321 1.000 74.270 19 LYS B CA 1
ATOM 2581 C C . LYS B 2 60 ? -27.701 76.947 16.161 1.000 75.780 19 LYS B C 1
ATOM 2582 O O . LYS B 2 60 ? -28.257 76.914 17.281 1.000 77.790 19 LYS B O 1
ATOM 2588 N N . ALA B 2 61 ? -27.087 78.041 15.692 1.000 77.180 20 ALA B N 1
ATOM 2589 C CA . ALA B 2 61 ? -26.804 79.252 16.507 1.000 78.530 20 ALA B CA 1
ATOM 2590 C C . ALA B 2 61 ? -28.088 80.060 16.755 1.000 79.010 20 ALA B C 1
ATOM 2591 O O . ALA B 2 61 ? -29.159 79.626 16.284 1.000 79.110 20 ALA B O 1
ATOM 2593 N N . ASP B 2 62 ? -27.980 81.185 17.480 1.000 81.880 21 ASP B N 1
ATOM 2594 C CA . ASP B 2 62 ? -29.110 82.111 17.794 1.000 84.220 21 ASP B CA 1
ATOM 2595 C C . ASP B 2 62 ? -28.693 83.590 17.778 1.000 82.240 21 ASP B C 1
ATOM 2596 O O . ASP B 2 62 ? -29.592 84.439 17.641 1.000 81.350 21 ASP B O 1
ATOM 2601 N N . ASN B 2 63 ? -27.406 83.896 17.956 1.000 76.600 22 ASN B N 1
ATOM 2602 C CA . ASN B 2 63 ? -26.878 85.280 18.072 1.000 73.760 22 ASN B CA 1
ATOM 2603 C C . ASN B 2 63 ? -25.678 85.449 17.124 1.000 73.640 22 ASN B C 1
ATOM 2604 O O . ASN B 2 63 ? -25.097 84.430 16.675 1.000 69.560 22 ASN B O 1
ATOM 2609 N N . ALA B 2 64 ? -25.298 86.703 16.868 1.000 66.270 23 ALA B N 1
ATOM 2610 C CA . ALA B 2 64 ? -24.372 87.120 15.790 1.000 65.410 23 ALA B CA 1
ATOM 2611 C C . ALA B 2 64 ? -22.929 86.687 16.075 1.000 61.050 23 ALA B C 1
ATOM 2612 O O . ALA B 2 64 ? -22.182 86.494 15.108 1.000 62.970 23 ALA B O 1
ATOM 2614 N N . ALA B 2 65 ? -22.541 86.565 17.343 1.000 62.710 24 ALA B N 1
ATOM 2615 C CA . ALA B 2 65 ? -21.150 86.289 17.774 1.000 60.010 24 ALA B CA 1
ATOM 2616 C C . ALA B 2 65 ? -20.777 84.852 17.384 1.000 60.730 24 ALA B C 1
ATOM 2617 O O . ALA B 2 65 ? -19.693 84.662 16.774 1.000 57.830 24 ALA B O 1
ATOM 2619 N N . GLN B 2 66 ? -21.643 83.889 17.721 1.000 64.250 25 GLN B N 1
ATOM 2620 C CA . GLN B 2 66 ? -21.496 82.455 17.344 1.000 64.160 25 GLN B CA 1
ATOM 2621 C C . GLN B 2 66 ? -21.376 82.372 15.823 1.000 57.770 25 GLN B C 1
ATOM 2622 O O . GLN B 2 66 ? -20.456 81.706 15.327 1.000 62.660 25 GLN B O 1
ATOM 2628 N N . VAL B 2 67 ? -22.285 83.032 15.110 1.000 51.410 26 VAL B N 1
ATOM 2629 C CA . VAL B 2 67 ? -22.317 82.975 13.621 1.000 51.410 26 VAL B CA 1
ATOM 2630 C C . VAL B 2 67 ? -21.006 83.568 13.093 1.000 45.680 26 VAL B C 1
ATOM 2631 O O . VAL B 2 67 ? -20.381 82.908 12.266 1.000 40.450 26 VAL B O 1
ATOM 2635 N N . LYS B 2 68 ? -20.581 84.724 13.622 1.000 46.620 27 LYS B N 1
ATOM 2636 C CA . LYS B 2 68 ? -19.310 85.416 13.263 1.000 45.760 27 LYS B CA 1
ATOM 2637 C C . LYS B 2 68 ? -18.094 84.505 13.484 1.000 46.870 27 LYS B C 1
ATOM 2638 O O . LYS B 2 68 ? -17.267 84.370 12.555 1.000 41.860 27 LYS B O 1
ATOM 2644 N N . ASP B 2 69 ? -17.943 83.947 14.684 1.000 53.760 28 ASP B N 1
ATOM 2645 C CA . ASP B 2 69 ? -16.757 83.116 15.012 1.000 54.940 28 ASP B CA 1
ATOM 2646 C C . ASP B 2 69 ? -16.704 81.927 14.048 1.000 49.280 28 ASP B C 1
ATOM 2647 O O . ASP B 2 69 ? -15.597 81.584 13.611 1.000 48.840 28 ASP B O 1
ATOM 2652 N N . ALA B 2 70 ? -17.853 81.305 13.775 1.000 47.370 29 ALA B N 1
ATOM 2653 C CA . ALA B 2 70 ? -17.980 80.108 12.908 1.000 48.790 29 ALA B CA 1
ATOM 2654 C C . ALA B 2 70 ? -17.509 80.456 11.482 1.000 47.390 29 ALA B C 1
ATOM 2655 O O . ALA B 2 70 ? -16.791 79.651 10.852 1.000 46.880 29 ALA B O 1
ATOM 2657 N N . LEU B 2 71 ? -17.840 81.656 11.012 1.000 40.940 30 LEU B N 1
ATOM 2658 C CA . LEU B 2 71 ? -17.503 82.089 9.645 1.000 41.450 30 LEU B CA 1
ATOM 2659 C C . LEU B 2 71 ? -16.010 82.429 9.581 1.000 42.410 30 LEU B C 1
ATOM 2660 O O . LEU B 2 71 ? -15.365 82.067 8.571 1.000 46.220 30 LEU B O 1
ATOM 2665 N N . THR B 2 72 ? -15.477 83.121 10.593 1.000 43.170 31 THR B N 1
ATOM 2666 C CA . THR B 2 72 ? -14.043 83.529 10.660 1.000 42.130 31 THR B CA 1
ATOM 2667 C C . THR B 2 72 ? -13.176 82.273 10.645 1.000 44.410 31 THR B C 1
ATOM 2668 O O . THR B 2 72 ? -12.076 82.332 10.076 1.000 51.630 31 THR B O 1
ATOM 2672 N N . LYS B 2 73 ? -13.676 81.196 11.255 1.000 44.590 32 LYS B N 1
ATOM 2673 C CA . LYS B 2 73 ? -13.035 79.862 11.303 1.000 44.970 32 LYS B CA 1
ATOM 2674 C C . LYS B 2 73 ? -13.103 79.246 9.909 1.000 44.540 32 LYS B C 1
ATOM 2675 O O . LYS B 2 73 ? -12.028 78.924 9.334 1.000 45.150 32 LYS B O 1
ATOM 2681 N N . MET B 2 74 ? -14.319 79.139 9.376 1.000 43.510 33 MET B N 1
ATOM 2682 C CA . MET B 2 74 ? -14.573 78.668 7.991 1.000 42.760 33 MET B CA 1
ATOM 2683 C C . MET B 2 74 ? -13.599 79.369 7.041 1.000 39.970 33 MET B C 1
ATOM 2684 O O . MET B 2 74 ? -12.938 78.681 6.252 1.000 40.450 33 MET B O 1
ATOM 2689 N N . ARG B 2 75 ? -13.466 80.684 7.171 1.000 38.820 34 ARG B N 1
ATOM 2690 C CA . ARG B 2 75 ? -12.680 81.500 6.226 1.000 38.530 34 ARG B CA 1
ATOM 2691 C C . ARG B 2 75 ? -11.222 81.052 6.282 1.000 38.560 34 ARG B C 1
ATOM 2692 O O . ARG B 2 75 ? -10.699 80.649 5.229 1.000 38.830 34 ARG B O 1
ATOM 2700 N N . ALA B 2 76 ? -10.617 81.103 7.476 1.000 41.600 35 ALA B N 1
ATOM 2701 C CA . ALA B 2 76 ? -9.233 80.653 7.776 1.000 38.930 35 ALA B CA 1
ATOM 2702 C C . ALA B 2 76 ? -8.998 79.265 7.166 1.000 40.660 35 ALA B C 1
ATOM 2703 O O . ALA B 2 76 ? -8.019 79.095 6.417 1.000 41.670 35 ALA B O 1
ATOM 2705 N N . ALA B 2 77 ? -9.888 78.312 7.439 1.000 39.600 36 ALA B N 1
ATOM 2706 C CA . ALA B 2 77 ? -9.788 76.934 6.899 1.000 43.840 36 ALA B CA 1
ATOM 2707 C C . ALA B 2 77 ? -9.810 76.956 5.363 1.000 42.740 36 ALA B C 1
ATOM 2708 O O . ALA B 2 77 ? -9.068 76.165 4.764 1.000 42.360 36 ALA B O 1
ATOM 2710 N N . ALA B 2 78 ? -10.631 77.826 4.766 1.000 40.390 37 ALA B N 1
ATOM 2711 C CA . ALA B 2 78 ? -10.840 77.938 3.306 1.000 39.310 37 ALA B CA 1
ATOM 2712 C C . ALA B 2 78 ? -9.557 78.445 2.641 1.000 38.590 37 ALA B C 1
ATOM 2713 O O . ALA B 2 78 ? -9.099 77.784 1.684 1.000 41.400 37 ALA B O 1
ATOM 2715 N N . LEU B 2 79 ? -9.009 79.565 3.126 1.000 36.550 38 LEU B N 1
ATOM 2716 C CA . LEU B 2 79 ? -7.719 80.131 2.645 1.000 38.950 38 LEU B CA 1
ATOM 2717 C C . LEU B 2 79 ? -6.624 79.073 2.781 1.000 40.380 38 LEU B C 1
ATOM 2718 O O . LEU B 2 79 ? -5.811 78.928 1.848 1.000 39.300 38 LEU B O 1
ATOM 2723 N N . ASP B 2 80 ? -6.638 78.329 3.883 1.000 42.180 39 ASP B N 1
ATOM 2724 C CA . ASP B 2 80 ? -5.646 77.262 4.135 1.000 46.090 39 ASP B CA 1
ATOM 2725 C C . ASP B 2 80 ? -5.852 76.142 3.123 1.000 45.760 39 ASP B C 1
ATOM 2726 O O . ASP B 2 80 ? -4.854 75.681 2.558 1.000 56.690 39 ASP B O 1
ATOM 2731 N N . ALA B 2 81 ? -7.094 75.715 2.917 1.000 46.450 40 ALA B N 1
ATOM 2732 C CA . ALA B 2 81 ? -7.447 74.609 1.998 1.000 44.790 40 ALA B CA 1
ATOM 2733 C C . ALA B 2 81 ? -7.156 75.036 0.559 1.000 43.430 40 ALA B C 1
ATOM 2734 O O . ALA B 2 81 ? -6.775 74.179 -0.239 1.000 42.650 40 ALA B O 1
ATOM 2736 N N . GLN B 2 82 ? -7.302 76.324 0.242 1.000 43.510 41 GLN B N 1
ATOM 2737 C CA . GLN B 2 82 ? -7.035 76.837 -1.129 1.000 46.650 41 GLN B CA 1
ATOM 2738 C C . GLN B 2 82 ? -5.555 76.639 -1.531 1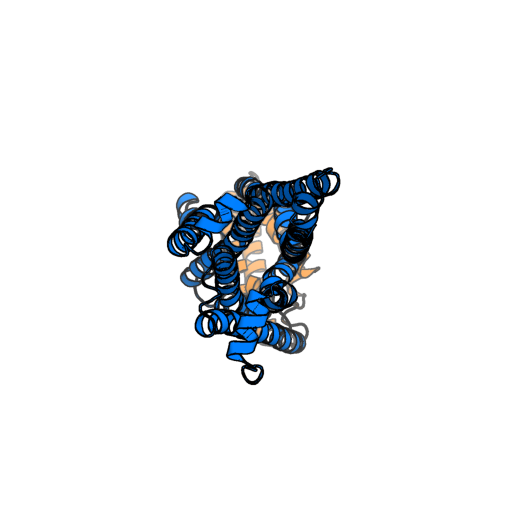.000 45.100 41 GLN B C 1
ATOM 2739 O O . GLN B 2 82 ? -5.314 76.465 -2.744 1.000 48.700 41 GLN B O 1
ATOM 2745 N N . LYS B 2 83 ? -4.616 76.651 -0.574 1.000 42.270 42 LYS B N 1
ATOM 2746 C CA . LYS B 2 83 ? -3.148 76.541 -0.802 1.000 44.590 42 LYS B CA 1
ATOM 2747 C C . LYS B 2 83 ? -2.735 75.074 -0.898 1.000 42.740 42 LYS B C 1
ATOM 2748 O O . LYS B 2 83 ? -1.565 74.811 -1.146 1.000 42.300 42 LYS B O 1
ATOM 2754 N N . ALA B 2 84 ? -3.641 74.153 -0.607 1.000 42.930 43 ALA B N 1
ATOM 2755 C CA . ALA B 2 84 ? -3.375 72.700 -0.629 1.000 41.850 43 ALA B CA 1
ATOM 2756 C C . ALA B 2 84 ? -3.216 72.240 -2.079 1.000 41.270 43 ALA B C 1
ATOM 2757 O O . ALA B 2 84 ? -3.724 72.913 -3.006 1.000 39.220 43 ALA B O 1
ATOM 2759 N N . THR B 2 85 ? -2.535 71.111 -2.241 1.000 45.020 44 THR B N 1
ATOM 2760 C CA . THR B 2 85 ? -2.504 70.298 -3.477 1.000 47.140 44 THR B CA 1
ATOM 2761 C C . THR B 2 85 ? -3.346 69.051 -3.216 1.000 44.390 44 THR B C 1
ATOM 2762 O O . THR B 2 85 ? -2.965 68.181 -2.439 1.000 44.590 44 THR B O 1
ATOM 2766 N N . PRO B 2 86 ? -4.539 68.946 -3.840 1.000 44.620 45 PRO B N 1
ATOM 2767 C CA . PRO B 2 86 ? -5.376 67.760 -3.710 1.000 46.280 45 PRO B CA 1
ATOM 2768 C C . PRO B 2 86 ? -4.654 66.490 -4.144 1.000 46.050 45 PRO B C 1
ATOM 2769 O O . PRO B 2 86 ? -3.938 66.495 -5.148 1.000 38.770 45 PRO B O 1
ATOM 2773 N N . PRO B 2 87 ? -4.860 65.368 -3.410 1.000 54.280 46 PRO B N 1
ATOM 2774 C CA . PRO B 2 87 ? -4.191 64.103 -3.714 1.000 53.720 46 PRO B CA 1
ATOM 2775 C C . PRO B 2 87 ? -4.261 63.790 -5.213 1.000 47.310 46 PRO B C 1
ATOM 2776 O O . PRO B 2 87 ? -3.252 63.486 -5.777 1.000 48.470 46 PRO B O 1
ATOM 2780 N N . LYS B 2 88 ? -5.454 63.925 -5.792 1.000 49.370 47 LYS B N 1
ATOM 2781 C CA . LYS B 2 88 ? -5.771 63.727 -7.231 1.000 50.140 47 LYS B CA 1
ATOM 2782 C C . LYS B 2 88 ? -4.706 64.394 -8.107 1.000 51.320 47 LYS B C 1
ATOM 2783 O O . LYS B 2 88 ? -4.447 63.889 -9.206 1.000 59.500 47 LYS B O 1
ATOM 2789 N N . LEU B 2 89 ? -4.104 65.481 -7.622 1.000 49.250 48 LEU B N 1
ATOM 2790 C CA . LEU B 2 89 ? -3.328 66.456 -8.434 1.000 48.990 48 LEU B CA 1
ATOM 2791 C C . LEU B 2 89 ? -1.849 66.526 -7.991 1.000 49.160 48 LEU B C 1
ATOM 2792 O O . LEU B 2 89 ? -1.178 67.490 -8.392 1.000 46.190 48 LEU B O 1
ATOM 2797 N N . GLU B 2 90 ? -1.319 65.561 -7.229 1.000 46.910 49 GLU B N 1
ATOM 2798 C CA . GLU B 2 90 ? 0.092 65.639 -6.762 1.000 52.100 49 GLU B CA 1
ATOM 2799 C C . GLU B 2 90 ? 1.000 65.856 -7.985 1.000 49.270 49 GLU B C 1
ATOM 2800 O O . GLU B 2 90 ? 2.086 66.429 -7.799 1.000 53.390 49 GLU B O 1
ATOM 2806 N N . ASP B 2 91 ? 0.516 65.522 -9.189 1.000 49.960 50 ASP B N 1
ATOM 2807 C CA . ASP B 2 91 ? 1.309 65.413 -10.445 1.000 52.770 50 ASP B CA 1
ATOM 2808 C C . ASP B 2 91 ? 0.925 66.502 -11.445 1.000 52.190 50 ASP B C 1
ATOM 2809 O O . ASP B 2 91 ? 1.088 66.249 -12.637 1.000 58.840 50 ASP B O 1
ATOM 2814 N N . LYS B 2 92 ? 0.437 67.657 -10.996 1.000 55.230 51 LYS B N 1
ATOM 2815 C CA . LYS B 2 92 ? -0.067 68.735 -11.890 1.000 51.630 51 LYS B CA 1
ATOM 2816 C C . LYS B 2 92 ? 0.589 70.062 -11.517 1.000 55.030 51 LYS B C 1
ATOM 2817 O O . LYS B 2 92 ? 0.904 70.255 -10.316 1.000 46.930 51 LYS B O 1
ATOM 2823 N N . SER B 2 93 ? 0.760 70.922 -12.530 1.000 64.740 52 SER B N 1
ATOM 2824 C CA . SER B 2 93 ? 1.221 72.333 -12.437 1.000 64.480 52 SER B CA 1
ATOM 2825 C C . SER B 2 93 ? 0.174 73.154 -11.684 1.000 63.370 52 SER B C 1
ATOM 2826 O O . SER B 2 93 ? -1.005 72.796 -11.694 1.000 62.550 52 SER B O 1
ATOM 2829 N N . PRO B 2 94 ? 0.571 74.267 -11.016 1.000 60.810 53 PRO B N 1
ATOM 2830 C CA . PRO B 2 94 ? -0.376 75.241 -10.455 1.000 58.490 53 PRO B CA 1
ATOM 2831 C C . PRO B 2 94 ? -1.195 76.005 -11.512 1.000 58.350 53 PRO B C 1
ATOM 2832 O O . PRO B 2 94 ? -2.267 76.524 -11.184 1.000 48.720 53 PRO B O 1
ATOM 2836 N N . ASP B 2 95 ? -0.651 76.071 -12.736 1.000 58.560 54 ASP B N 1
ATOM 2837 C CA . ASP B 2 95 ? -1.274 76.688 -13.934 1.000 60.030 54 ASP B CA 1
ATOM 2838 C C . ASP B 2 95 ? -2.132 75.642 -14.654 1.000 58.380 54 ASP B C 1
ATOM 2839 O O . ASP B 2 95 ? -2.583 75.925 -15.782 1.000 65.020 54 ASP B O 1
ATOM 2844 N N . SER B 2 96 ? -2.286 74.471 -14.038 1.000 51.890 55 SER B N 1
ATOM 2845 C CA . SER B 2 96 ? -3.088 73.383 -14.644 1.000 50.120 55 SER B CA 1
ATOM 2846 C C . SER B 2 96 ? -4.554 73.758 -14.571 1.000 46.020 55 SER B C 1
ATOM 2847 O O . SER B 2 96 ? -4.968 74.285 -13.545 1.000 43.040 55 SER B O 1
ATOM 2850 N N . PRO B 2 97 ? -5.365 73.421 -15.586 1.000 49.420 56 PRO B N 1
ATOM 2851 C CA . PRO B 2 97 ? -6.758 73.823 -15.588 1.000 48.930 56 PRO B CA 1
ATOM 2852 C C . PRO B 2 97 ? -7.420 73.306 -14.308 1.000 48.390 56 PRO B C 1
ATOM 2853 O O . PRO B 2 97 ? -8.185 74.029 -13.729 1.000 47.770 56 PRO B O 1
ATOM 2857 N N . GLU B 2 98 ? -7.078 72.095 -13.889 1.000 48.240 57 GLU B N 1
ATOM 2858 C CA . GLU B 2 98 ? -7.691 71.475 -12.691 1.000 48.030 57 GLU B CA 1
ATOM 2859 C C . GLU B 2 98 ? -7.321 72.263 -11.436 1.000 47.990 57 GLU B C 1
ATOM 2860 O O . GLU B 2 98 ? -8.203 72.459 -10.600 1.000 45.250 57 GLU B O 1
ATOM 2866 N N . MET B 2 99 ? -6.067 72.693 -11.318 1.000 51.110 58 MET B N 1
ATOM 2867 C CA . MET B 2 99 ? -5.584 73.430 -10.119 1.000 56.520 58 MET B CA 1
ATOM 2868 C C . MET B 2 99 ? -6.128 74.869 -10.106 1.000 57.820 58 MET B C 1
ATOM 2869 O O . MET B 2 99 ? -6.319 75.399 -8.999 1.000 67.340 58 MET B O 1
ATOM 2874 N N . LYS B 2 100 ? -6.390 75.488 -11.263 1.000 57.750 59 LYS B N 1
ATOM 2875 C CA . LYS B 2 100 ? -6.999 76.850 -11.333 1.000 56.880 59 LYS B CA 1
ATOM 2876 C C . LYS B 2 100 ? -8.458 76.772 -10.856 1.000 50.720 59 LYS B C 1
ATOM 2877 O O . LYS B 2 100 ? -8.920 77.682 -10.121 1.000 45.150 59 LYS B O 1
ATOM 2883 N N . ASP B 2 101 ? -9.137 75.705 -11.283 1.000 45.390 60 ASP B N 1
ATOM 2884 C CA . ASP B 2 101 ? -10.563 75.418 -11.017 1.000 42.370 60 ASP B CA 1
ATOM 2885 C C . ASP B 2 101 ? -10.772 75.100 -9.540 1.000 44.650 60 ASP B C 1
ATOM 2886 O O . ASP B 2 101 ? -11.787 75.556 -9.000 1.000 53.290 60 ASP B O 1
ATOM 2891 N N . PHE B 2 102 ? -9.886 74.290 -8.944 1.000 46.080 61 PHE B N 1
ATOM 2892 C CA . PHE B 2 102 ? -9.875 73.941 -7.495 1.000 41.340 61 PHE B CA 1
ATOM 2893 C C . PHE B 2 102 ? -9.851 75.245 -6.702 1.000 38.100 61 PHE B C 1
ATOM 2894 O O . PHE B 2 102 ? -10.668 75.398 -5.781 1.000 35.080 61 PHE B O 1
ATOM 2902 N N . ARG B 2 103 ? -8.966 76.157 -7.104 1.000 38.880 62 ARG B N 1
ATOM 2903 C CA . ARG B 2 103 ? -8.698 77.438 -6.397 1.000 47.630 62 ARG B CA 1
ATOM 2904 C C . ARG B 2 103 ? -9.852 78.429 -6.639 1.000 46.360 62 ARG B C 1
ATOM 2905 O O . ARG B 2 103 ? -10.107 79.260 -5.741 1.000 42.890 62 ARG B O 1
ATOM 2913 N N . HIS B 2 104 ? -10.532 78.352 -7.785 1.000 46.740 63 HIS B N 1
ATOM 2914 C CA . HIS B 2 104 ? -11.700 79.219 -8.103 1.000 52.730 63 HIS B CA 1
ATOM 2915 C C . HIS B 2 104 ? -12.919 78.789 -7.265 1.000 48.660 63 HIS B C 1
ATOM 2916 O O . HIS B 2 104 ? -13.645 79.667 -6.764 1.000 47.590 63 HIS B O 1
ATOM 2923 N N . GLY B 2 105 ? -13.133 77.490 -7.089 1.000 48.080 64 GLY B N 1
ATOM 2924 C CA . GLY B 2 105 ? -14.130 76.967 -6.136 1.000 49.610 64 GLY B CA 1
ATOM 2925 C C . GLY B 2 105 ? -14.004 77.655 -4.786 1.000 48.120 64 GLY B C 1
ATOM 2926 O O . GLY B 2 105 ? -15.045 78.012 -4.202 1.000 46.290 64 GLY B O 1
ATOM 2927 N N . PHE B 2 106 ? -12.768 77.877 -4.327 1.000 43.760 65 PHE B N 1
ATOM 2928 C CA . PHE B 2 106 ? -12.472 78.417 -2.976 1.000 43.270 65 PHE B CA 1
ATOM 2929 C C . PHE B 2 106 ? -12.593 79.944 -2.979 1.000 43.790 65 PHE B C 1
ATOM 2930 O O . PHE B 2 106 ? -12.853 80.510 -1.902 1.000 41.650 65 PHE B O 1
ATOM 2938 N N . ASP B 2 107 ? -12.407 80.584 -4.138 1.000 45.360 66 ASP B N 1
ATOM 2939 C CA . ASP B 2 107 ? -12.679 82.033 -4.313 1.000 43.980 66 ASP B CA 1
ATOM 2940 C C . ASP B 2 107 ? -14.181 82.254 -4.127 1.000 44.030 66 ASP B C 1
ATOM 2941 O O . ASP B 2 107 ? -14.535 83.177 -3.373 1.000 41.470 66 ASP B O 1
ATOM 2946 N N . ILE B 2 108 ? -15.016 81.421 -4.761 1.000 43.620 67 ILE B N 1
ATOM 2947 C CA . ILE B 2 108 ? -16.500 81.467 -4.615 1.000 47.420 67 ILE B CA 1
ATOM 2948 C C . ILE B 2 108 ? -16.821 81.385 -3.121 1.000 47.250 67 ILE B C 1
ATOM 2949 O O . ILE B 2 108 ? -17.607 82.192 -2.630 1.000 52.990 67 ILE B O 1
ATOM 2954 N N . LEU B 2 109 ? -16.204 80.429 -2.439 1.000 45.520 68 LEU B N 1
ATOM 2955 C CA . LEU B 2 109 ? -16.500 80.038 -1.041 1.000 44.510 68 LEU B CA 1
ATOM 2956 C C . LEU B 2 109 ? -16.116 81.173 -0.084 1.000 44.010 68 LEU B C 1
ATOM 2957 O O . LEU B 2 109 ? -16.971 81.647 0.688 1.000 43.270 68 LEU B O 1
ATOM 2962 N N . VAL B 2 110 ? -14.856 81.595 -0.142 1.000 44.030 69 VAL B N 1
ATOM 2963 C CA . VAL B 2 110 ? -14.313 82.697 0.701 1.000 42.330 69 VAL B CA 1
ATOM 2964 C C . VAL B 2 110 ? -15.246 83.901 0.562 1.000 39.130 69 VAL B C 1
ATOM 2965 O O . VAL B 2 110 ? -15.657 84.420 1.591 1.000 37.640 69 VAL B O 1
ATOM 2969 N N . GLY B 2 111 ? -15.539 84.306 -0.682 1.000 39.890 70 GLY B N 1
ATOM 2970 C CA . GLY B 2 111 ? -16.403 85.444 -1.043 1.000 37.650 70 GLY B CA 1
ATOM 2971 C C . GLY B 2 111 ? -17.792 85.298 -0.453 1.000 39.320 70 GLY B C 1
ATOM 2972 O O . GLY B 2 111 ? -18.349 86.305 0.031 1.000 38.790 70 GLY B O 1
ATOM 2973 N N . GLN B 2 112 ? -18.351 84.091 -0.496 1.000 39.490 71 GLN B N 1
ATOM 2974 C CA . GLN B 2 112 ? -19.691 83.813 0.073 1.000 41.720 71 GLN B CA 1
ATOM 2975 C C . GLN B 2 112 ? -19.594 83.917 1.605 1.000 41.740 71 GLN B C 1
ATOM 2976 O O . GLN B 2 112 ? -20.494 84.528 2.203 1.000 43.820 71 GLN B O 1
ATOM 2982 N N . ILE B 2 113 ? -18.549 83.362 2.228 1.000 40.090 72 ILE B N 1
ATOM 2983 C CA . ILE B 2 113 ? -18.322 83.489 3.704 1.000 40.730 72 ILE B CA 1
ATOM 2984 C C . ILE B 2 113 ? -18.221 84.984 4.063 1.000 43.530 72 ILE B C 1
ATOM 2985 O O . ILE B 2 113 ? -18.875 85.393 5.035 1.000 47.670 72 ILE B O 1
ATOM 2990 N N . ASP B 2 114 ? -17.498 85.788 3.277 1.000 45.930 73 ASP B N 1
ATOM 2991 C CA . ASP B 2 114 ? -17.339 87.252 3.501 1.000 49.440 73 ASP B CA 1
ATOM 2992 C C . ASP B 2 114 ? -18.667 88.008 3.335 1.000 50.810 73 ASP B C 1
ATOM 2993 O O . ASP B 2 114 ? -18.837 89.038 4.000 1.000 56.960 73 ASP B O 1
ATOM 2998 N N . ASP B 2 115 ? -19.571 87.570 2.461 1.000 52.720 74 ASP B N 1
ATOM 2999 C CA . ASP B 2 115 ? -20.885 88.246 2.302 1.000 53.830 74 ASP B CA 1
ATOM 3000 C C . ASP B 2 115 ? -21.652 88.048 3.613 1.000 51.950 74 ASP B C 1
ATOM 3001 O O . ASP B 2 115 ? -22.250 89.035 4.112 1.000 50.810 74 ASP B O 1
ATOM 3006 N N . ALA B 2 116 ? -21.606 86.814 4.135 1.000 49.340 75 ALA B N 1
ATOM 3007 C CA . ALA B 2 116 ? -22.290 86.353 5.369 1.000 50.110 75 ALA B CA 1
ATOM 3008 C C . ALA B 2 116 ? -21.655 87.007 6.617 1.000 47.860 75 ALA B C 1
ATOM 3009 O O . ALA B 2 116 ? -22.405 87.261 7.586 1.000 42.670 75 ALA B O 1
ATOM 3011 N N . LEU B 2 117 ? -20.337 87.271 6.608 1.000 42.730 76 LEU B N 1
ATOM 3012 C CA . LEU B 2 117 ? -19.653 88.074 7.661 1.000 43.520 76 LEU B CA 1
ATOM 3013 C C . LEU B 2 117 ? -20.210 89.505 7.659 1.000 44.280 76 LEU B C 1
ATOM 3014 O O . LEU B 2 117 ? -20.650 89.966 8.739 1.000 41.600 76 LEU B O 1
ATOM 3019 N N . LYS B 2 118 ? -20.179 90.171 6.498 1.000 46.220 77 LYS B N 1
ATOM 3020 C CA . LYS B 2 118 ? -20.863 91.462 6.240 1.000 47.540 77 LYS B CA 1
ATOM 3021 C C . LYS B 2 118 ? -22.219 91.481 6.950 1.000 47.400 77 LYS B C 1
ATOM 3022 O O . LYS B 2 118 ? -22.457 92.413 7.732 1.000 54.240 77 LYS B O 1
ATOM 3028 N N . LEU B 2 119 ? -23.077 90.488 6.695 1.000 42.280 78 LEU B N 1
ATOM 3029 C CA . LEU B 2 119 ? -24.452 90.459 7.264 1.000 40.160 78 LEU B CA 1
ATOM 3030 C C . LEU B 2 119 ? -24.393 90.203 8.778 1.000 39.410 78 LEU B C 1
ATOM 3031 O O . LEU B 2 119 ? -25.095 90.893 9.499 1.000 40.600 78 LEU B O 1
ATOM 3036 N N . ALA B 2 120 ? -23.579 89.254 9.247 1.000 41.110 79 ALA B N 1
ATOM 3037 C CA . ALA B 2 120 ? -23.392 88.952 10.687 1.000 40.500 79 ALA B CA 1
ATOM 3038 C C . ALA B 2 120 ? -22.866 90.198 11.395 1.000 39.120 79 ALA B C 1
ATOM 3039 O O . ALA B 2 120 ? -23.280 90.437 12.522 1.000 40.830 79 ALA B O 1
ATOM 3041 N N . ASN B 2 121 ? -22.006 90.971 10.734 1.000 41.080 80 ASN B N 1
ATOM 3042 C CA . ASN B 2 121 ? -21.310 92.144 11.331 1.000 43.060 80 ASN B CA 1
ATOM 3043 C C . ASN B 2 121 ? -22.237 93.365 11.318 1.000 42.280 80 ASN B C 1
ATOM 3044 O O . ASN B 2 121 ? -21.738 94.489 11.491 1.000 43.270 80 ASN B O 1
ATOM 3049 N N . GLU B 2 122 ? -23.533 93.154 11.096 1.000 42.310 81 GLU B N 1
ATOM 3050 C CA . GLU B 2 122 ? -24.589 94.192 11.213 1.000 42.180 81 GLU B CA 1
ATOM 3051 C C . GLU B 2 122 ? -25.713 93.664 12.117 1.000 42.640 81 GLU B C 1
ATOM 3052 O O . GLU B 2 122 ? -26.682 94.411 12.329 1.000 46.250 81 GLU B O 1
ATOM 3058 N N . GLY B 2 123 ? -25.566 92.439 12.647 1.000 46.810 82 GLY B N 1
ATOM 3059 C CA . GLY B 2 123 ? -26.508 91.788 13.580 1.000 48.740 82 GLY B CA 1
ATOM 3060 C C . GLY B 2 123 ? -27.654 91.115 12.847 1.000 50.720 82 GLY B C 1
ATOM 3061 O O . GLY B 2 123 ? -28.635 90.715 13.511 1.000 48.480 82 GLY B O 1
ATOM 3062 N N . LYS B 2 124 ? -27.541 91.012 11.524 1.000 51.750 83 LYS B N 1
ATOM 3063 C CA . LYS B 2 124 ? -28.513 90.306 10.654 1.000 55.350 83 LYS B CA 1
ATOM 3064 C C . LYS B 2 124 ? -28.227 88.797 10.728 1.000 55.190 83 LYS B C 1
ATOM 3065 O O . LYS B 2 124 ? -27.701 88.219 9.742 1.000 54.790 83 LYS B O 1
ATOM 3071 N N . VAL B 2 125 ? -28.563 88.176 11.861 1.000 53.910 84 VAL B N 1
ATOM 3072 C CA . VAL B 2 125 ? -28.248 86.745 12.153 1.000 59.640 84 VAL B CA 1
ATOM 3073 C C . VAL B 2 125 ? -28.976 85.824 11.153 1.000 63.670 84 VAL B C 1
ATOM 3074 O O . VAL B 2 125 ? -28.353 84.826 10.723 1.000 61.930 84 VAL B O 1
ATOM 3078 N N . LYS B 2 126 ? -30.225 86.150 10.789 1.000 69.900 85 LYS B N 1
ATOM 3079 C CA . LYS B 2 126 ? -31.115 85.336 9.911 1.000 66.550 85 LYS B CA 1
ATOM 3080 C C . LYS B 2 126 ? -30.576 85.334 8.477 1.000 62.280 85 LYS B C 1
ATOM 3081 O O . LYS B 2 126 ? -30.432 84.225 7.916 1.000 65.030 85 LYS B O 1
ATOM 3087 N N . GLU B 2 127 ? -30.285 86.510 7.911 1.000 58.520 86 GLU B N 1
ATOM 3088 C CA . GLU B 2 127 ? -29.659 86.644 6.563 1.000 63.930 86 GLU B CA 1
ATOM 3089 C C . GLU B 2 127 ? -28.343 85.862 6.537 1.000 64.950 86 GLU B C 1
ATOM 3090 O O . GLU B 2 127 ? -28.143 85.071 5.603 1.000 67.810 86 GLU B O 1
ATOM 3096 N N . ALA B 2 128 ? -27.480 86.089 7.531 1.000 64.160 87 ALA B N 1
ATOM 3097 C CA . ALA B 2 128 ? -26.146 85.463 7.649 1.000 62.540 87 ALA B CA 1
ATOM 3098 C C . ALA B 2 128 ? -26.265 83.935 7.770 1.000 60.190 87 ALA B C 1
ATOM 3099 O O . ALA B 2 128 ? -25.378 83.228 7.267 1.000 66.130 87 ALA B O 1
ATOM 3101 N N . GLN B 2 129 ? -27.324 83.426 8.399 1.000 60.210 88 GLN B N 1
ATOM 3102 C CA . GLN B 2 129 ? -27.555 81.964 8.551 1.000 56.470 88 GLN B CA 1
ATOM 3103 C C . GLN B 2 129 ? -28.078 81.393 7.234 1.000 56.750 88 GLN B C 1
ATOM 3104 O O . GLN B 2 129 ? -27.648 80.283 6.867 1.000 51.190 88 GLN B O 1
ATOM 3110 N N . ALA B 2 130 ? -28.992 82.120 6.582 1.000 63.770 89 ALA B N 1
ATOM 3111 C CA . ALA B 2 130 ? -29.583 81.761 5.273 1.000 68.050 89 ALA B CA 1
ATOM 3112 C C . ALA B 2 130 ? -28.467 81.665 4.222 1.000 77.410 89 ALA B C 1
ATOM 3113 O O . ALA B 2 130 ? -28.509 80.704 3.432 1.000 93.400 89 ALA B O 1
ATOM 3115 N N . ALA B 2 131 ? -27.496 82.594 4.241 1.000 80.280 90 ALA B N 1
ATOM 3116 C CA . ALA B 2 131 ? -26.335 82.672 3.312 1.000 71.190 90 ALA B CA 1
ATOM 3117 C C . ALA B 2 131 ? -25.401 81.473 3.517 1.000 67.980 90 ALA B C 1
ATOM 3118 O O . ALA B 2 131 ? -24.702 81.099 2.562 1.000 71.350 90 ALA B O 1
ATOM 3120 N N . ALA B 2 132 ? -25.379 80.916 4.727 1.000 68.890 91 ALA B N 1
ATOM 3121 C CA . ALA B 2 132 ? -24.579 79.729 5.103 1.000 75.590 91 ALA B CA 1
ATOM 3122 C C . ALA B 2 132 ? -25.021 78.508 4.287 1.000 76.070 91 ALA B C 1
ATOM 3123 O O . ALA B 2 132 ? -24.158 77.680 3.980 1.000 79.280 91 ALA B O 1
ATOM 3125 N N . GLU B 2 133 ? -26.311 78.399 3.959 1.000 78.420 92 GLU B N 1
ATOM 3126 C CA . GLU B 2 133 ? -26.874 77.279 3.152 1.000 77.030 92 GLU B CA 1
ATOM 3127 C C . GLU B 2 133 ? -26.187 77.242 1.787 1.000 68.840 92 GLU B C 1
ATOM 3128 O O . GLU B 2 133 ? -25.844 76.139 1.333 1.000 63.020 92 GLU B O 1
ATOM 3134 N N . GLN B 2 134 ? -26.005 78.416 1.180 1.000 66.540 93 GLN B N 1
ATOM 3135 C CA . GLN B 2 134 ? -25.404 78.601 -0.166 1.000 73.320 93 GLN B CA 1
ATOM 3136 C C . GLN B 2 134 ? -23.969 78.050 -0.177 1.000 73.220 93 GLN B C 1
ATOM 3137 O O . GLN B 2 134 ? -23.509 77.579 -1.255 1.000 68.320 93 GLN B O 1
ATOM 3143 N N . LEU B 2 135 ? -23.281 78.099 0.968 1.000 68.510 94 LEU B N 1
ATOM 3144 C CA . LEU B 2 135 ? -21.915 77.529 1.124 1.000 68.980 94 LEU B CA 1
ATOM 3145 C C . LEU B 2 135 ? -21.924 76.042 0.721 1.000 69.370 94 LEU B C 1
ATOM 3146 O O . LEU B 2 135 ? -20.981 75.612 0.042 1.000 66.460 94 LEU B O 1
ATOM 3151 N N . LYS B 2 136 ? -22.966 75.297 1.112 1.000 72.420 95 LYS B N 1
ATOM 3152 C CA . LYS B 2 136 ? -23.141 73.846 0.830 1.000 70.020 95 LYS B CA 1
ATOM 3153 C C . LYS B 2 136 ? -23.147 73.611 -0.678 1.000 65.470 95 LYS B C 1
ATOM 3154 O O . LYS B 2 136 ? -22.516 72.648 -1.127 1.000 64.710 95 LYS B O 1
ATOM 3160 N N . THR B 2 137 ? -23.864 74.453 -1.418 1.000 64.000 96 THR B N 1
ATOM 3161 C CA . THR B 2 137 ? -23.922 74.401 -2.900 1.000 68.330 96 THR B CA 1
ATOM 3162 C C . THR B 2 137 ? -22.503 74.565 -3.437 1.000 68.550 96 THR B C 1
ATOM 3163 O O . THR B 2 137 ? -22.035 73.652 -4.138 1.000 75.890 96 THR B O 1
ATOM 3167 N N . THR B 2 138 ? -21.854 75.676 -3.087 1.000 69.290 97 THR B N 1
ATOM 3168 C CA . THR B 2 138 ? -20.516 76.065 -3.603 1.000 68.630 97 THR B CA 1
ATOM 3169 C C . THR B 2 138 ? -19.519 74.949 -3.289 1.000 62.330 97 THR B C 1
ATOM 3170 O O . THR B 2 138 ? -18.630 74.710 -4.118 1.000 58.940 97 THR B O 1
ATOM 3174 N N . ARG B 2 139 ? -19.680 74.280 -2.147 1.000 61.420 98 ARG B N 1
ATOM 3175 C CA . ARG B 2 139 ? -18.775 73.182 -1.730 1.000 62.320 98 ARG B CA 1
ATOM 3176 C C . ARG B 2 139 ? -18.912 72.014 -2.711 1.000 58.150 98 ARG B C 1
ATOM 3177 O O . ARG B 2 139 ? -17.891 71.635 -3.337 1.000 53.850 98 ARG B O 1
ATOM 3185 N N . ASN B 2 140 ? -20.136 71.511 -2.868 1.000 58.720 99 ASN B N 1
ATOM 3186 C CA . ASN B 2 140 ? -20.456 70.276 -3.632 1.000 59.640 99 ASN B CA 1
ATOM 3187 C C . ASN B 2 140 ? -20.170 70.505 -5.124 1.000 56.250 99 ASN B C 1
ATOM 3188 O O . ASN B 2 140 ? -19.427 69.704 -5.710 1.000 65.890 99 ASN B O 1
ATOM 3193 N N . ALA B 2 141 ? -20.694 71.581 -5.705 1.000 51.280 100 ALA B N 1
ATOM 3194 C CA . ALA B 2 141 ? -20.668 71.844 -7.165 1.000 52.140 100 ALA B CA 1
ATOM 3195 C C . ALA B 2 141 ? -19.229 72.030 -7.690 1.000 53.060 100 ALA B C 1
ATOM 3196 O O . ALA B 2 141 ? -18.953 71.561 -8.810 1.000 56.350 100 ALA B O 1
ATOM 3198 N N . TYR B 2 142 ? -18.337 72.633 -6.895 1.000 55.740 101 TYR B N 1
ATOM 3199 C CA . TYR B 2 142 ? -17.049 73.223 -7.344 1.000 53.490 101 TYR B CA 1
ATOM 3200 C C . TYR B 2 142 ? -15.834 72.547 -6.684 1.000 53.000 101 TYR B C 1
ATOM 3201 O O . TYR B 2 142 ? -14.870 72.333 -7.433 1.000 61.800 101 TYR B O 1
ATOM 3210 N N . ILE B 2 143 ? -15.878 72.184 -5.390 1.000 54.810 102 ILE B N 1
ATOM 3211 C CA . ILE B 2 143 ? -14.685 71.780 -4.569 1.000 56.320 102 ILE B CA 1
ATOM 3212 C C . ILE B 2 143 ? -14.620 70.257 -4.320 1.000 58.150 102 ILE B C 1
ATOM 3213 O O . ILE B 2 143 ? -13.511 69.689 -4.468 1.000 55.140 102 ILE B O 1
ATOM 3218 N N . GLN B 2 144 ? -15.736 69.631 -3.920 1.000 62.150 103 GLN B N 1
ATOM 3219 C CA . GLN B 2 144 ? -15.856 68.201 -3.483 1.000 60.150 103 GLN B CA 1
ATOM 3220 C C . GLN B 2 144 ? -15.233 67.227 -4.499 1.000 52.280 103 GLN B C 1
ATOM 3221 O O . GLN B 2 144 ? -14.689 66.213 -4.061 1.000 55.180 103 GLN B O 1
ATOM 3227 N N . LYS B 2 145 ? -15.312 67.520 -5.797 1.000 46.790 104 LYS B N 1
ATOM 3228 C CA . LYS B 2 145 ? -14.637 66.770 -6.902 1.000 52.810 104 LYS B CA 1
ATOM 3229 C C . LYS B 2 145 ? -13.160 66.477 -6.572 1.000 48.760 104 LYS B C 1
ATOM 3230 O O . LYS B 2 145 ? -12.680 65.392 -6.894 1.000 49.580 104 LYS B O 1
ATOM 3236 N N . TYR B 2 146 ? -12.451 67.422 -5.974 1.000 49.230 105 TYR B N 1
ATOM 3237 C CA . TYR B 2 146 ? -10.969 67.434 -5.933 1.000 53.540 105 TYR B CA 1
ATOM 3238 C C . TYR B 2 146 ? -10.462 66.726 -4.675 1.000 48.780 105 TYR B C 1
ATOM 3239 O O . TYR B 2 146 ? -9.283 66.332 -4.647 1.000 46.690 105 TYR B O 1
ATOM 3248 N N . LEU B 2 147 ? -11.347 66.494 -3.710 1.000 47.090 106 LEU B N 1
ATOM 3249 C CA . LEU B 2 147 ? -10.971 66.005 -2.364 1.000 48.430 106 LEU B CA 1
ATOM 3250 C C . LEU B 2 147 ? -10.178 64.712 -2.516 1.000 45.370 106 LEU B C 1
ATOM 3251 O O . LEU B 2 147 ? -10.143 63.931 -1.594 1.000 46.060 106 LEU B O 1
#

Foldseek 3Di:
DADDPVVLVVVVVVLVCLLVLLQVLLVLLVVLVVLDVVCLWLLSVLLNLLSVLSNCLSVPQSVQCSVCRHPVFNPPWVVVLLVSVLSLQLSLLLNLLSLLVSLVLLLCCLQVVVVSVVCTNVNVVSVVVSVVSSVVSSVLCPCQQVPVQVVVVHAPDPNGHHDRSCLLVLVSLLVSLCCSPCVSVVSNVVSLVSLVVSLVVLVVDDDDDPVNVVVVVSSVVSVLSSVLSCVLVVLLCQLNVQLSVLSNVCSVVSNPPDDPVSNVVSSCSNSSSSSVSSVSPCVRDPSSVVSSCSPPPVVVD/DLLVVLVVLLVVLLVQLVVDDWLVSLLVSLVSNLVSLVVNLPDQFPQGPPDDCPGPLNVQLNVLSVVLNVLSVVLNVCSVVGVSVVSNVSSVVSVVSCVVGHVVRD

Nearest PDB structures (foldseek):
  7f61-assembly1_B  TM=1.010E+00  e=5.283E-15  Escherichia coli
  5yo5-assembly3_C  TM=9.857E-01  e=7.179E-14  Escherichia coli
  6pt3-assembly1_A  TM=9.838E-01  e=1.002E-13  Homo sapiens
  4rwd-assembly2_B  TM=9.848E-01  e=1.119E-13  Escherichia coli
  5yo5-assembly8_H  TM=9.883E-01  e=1.322E-13  Escherichia coli

Secondary structure (DSSP, 8-state):
----HHHHHHHHHHHHHHHHHHHHHHHHHHHHHHH-GGG-SHHHHHHHHHHHHHHHIIIIIHHHHHHHHHHS---SHHHHHHHHHHHHHHHHHHHHHHHHHHHHHHHHHHHTHHHHHHHTT-HHHHHHHHHHHHHHHHHHHHHHHHHHHHHTTS--S-TT----TTTT-HHHHHHHHHHHHHHHHHHHHHHHHHHHHHHHHHHT----HHHHHH--HHHHHHHHHHHHHHHHHHHHHHHHHHHHHHHHHHHHTTTSSS-HHHHHHHHHHHHHHHHHHHHHHHHH-HHHHHHHHHHH-GGG-/-HHHHHHHHHHHHHHHHHH--SHHHHHHHHHHHHHHHHHHHTS--GGGTTS-TTSHHHHHHHHHHHHHHHHHHHHHHHHTTT-HHHHHHHHHHHHHHIIIIIGGG-

Solvent-accessible surface area: 20717 Å² total; per-residue (Å²): 103,10,81,3,69,75,138,35,65,86,47,36,56,108,17,48,122,35,38,82,49,0,37,105,15,0,29,68,0,53,90,0,13,117,41,0,76,57,0,93,24,0,26,6,36,0,8,28,4,1,0,57,1,0,54,62,2,0,45,50,0,0,42,31,12,22,44,22,32,18,53,15,94,14,96,85,48,88,61,65,2,26,86,13,10,16,25,30,27,33,0,11,0,0,5,0,41,2,4,32,19,9,0,89,3,31,35,33,21,1,30,147,26,131,82,12,200,98,44,60,60,61,30,174,116,0,59,158,43,13,104,109,15,48,84,83,1,69,107,40,14,4,59,16,1,83,40,51,30,158,145,76,76,39,47,91,11,38,141,17,43,7,50,2,15,0,13,120,48,42,160,45,7,54,74,3,4,43,99,6,15,88,77,3,88,101,31,12,63,119,27,33,87,25,3,130,92,16,4,58,142,40,76,155,77,185,59,121,54,84,170,76,24,66,24,134,112,88,14,44,143,10,97,133,38,24,116,12,3,44,54,7,27,54,50,14,22,131,12,12,23,48,27,1,72,30,14,24,79,6,2,70,35,75,31,166,66,10,53,67,131,123,3,29,91,6,40,57,76,14,5,30,3,0,25,58,2,10,101,10,0,31,115,26,38,116,20,0,116,70,0,30,40,94,56,114,38,68,129,143,203,99,100,17,120,85,19,62,94,48,1,51,68,14,5,116,59,0,89,162,12,119,72,28,69,83,0,94,70,3,0,66,103,3,77,62,5,0,67,62,1,29,169,25,71,0,67,27,5,109,70,87,60,85,113,12,105,62,16,88,61,0,68,108,1,1,79,66,2,16,33,32,0,42,84,0,20,142,50,4,86,124,50,85,19,129,89,0,23,64,27,0,80,99,2,79,76,3,31,48,61,100,0,13,58,13,32

B-factor: mean 44.72, std 14.85, range [22.39, 109.26]

GO terms:
  GO:0007189 adenylate cyclase-activating G protein-coupled receptor signaling pathway (P, TAS)
  GO:0004969 histamine receptor activity (F, TAS)
  GO:0005886 plasma membrane (C, TAS)
  GO:0007187 G protein-coupled receptor signaling pathway, coupled to cyclic nucleotide second messenger (P, TAS)
  GO:0007269 neurotransmitter secretion (P, TAS)
  GO:0005515 protein binding (F, IPI)